Protein AF-C1N5I1-F1 (afdb_monomer)

InterPro domains:
  IPR006311 Twin-arginine translocation pathway, signal sequence [PS51318] (1-112)
  IPR025638 Protein of unknown function DUF4336 [PF14234] (149-469)
  IPR025638 Protein of unknown function DUF4336 [PTHR33835] (98-473)

Radius of gyration: 29.97 Å; Cα contacts (8 Å, |Δi|>4): 806; chains: 1; bounding box: 82×107×68 Å

Solvent-accessible surface area (backbone atoms only — not comparable to full-atom values): 29720 Å² total; per-residue (Å²): 133,78,44,58,60,51,37,38,36,47,55,52,23,64,67,50,41,60,60,58,69,81,77,73,82,89,80,81,91,81,90,84,88,82,84,86,80,89,82,88,89,86,84,86,87,86,88,87,80,88,87,81,88,81,86,90,85,88,89,84,86,90,83,88,84,84,82,85,85,88,87,83,86,90,84,90,87,86,86,84,91,79,86,85,62,94,77,70,80,77,77,84,83,83,87,86,85,88,86,88,76,84,72,82,73,72,77,72,68,72,73,73,76,73,83,69,61,66,74,35,22,34,36,70,48,83,54,71,62,88,48,28,92,80,61,16,71,50,71,49,70,66,49,83,43,77,75,39,88,87,38,34,35,36,38,37,34,66,47,72,46,69,62,38,72,41,48,34,42,22,42,37,36,45,44,97,87,25,35,28,38,37,34,24,44,57,75,74,13,52,51,48,51,49,43,65,75,64,66,51,77,88,59,76,46,64,48,32,39,34,28,37,37,50,56,56,85,40,35,53,28,43,27,56,50,40,67,77,34,69,82,32,42,38,37,30,28,28,65,68,70,42,80,96,57,77,59,57,51,45,70,63,41,68,40,71,64,48,16,28,45,56,45,67,91,69,62,16,55,47,70,52,79,68,91,52,48,92,52,40,39,73,48,62,38,43,32,22,72,40,76,54,78,88,38,82,43,49,45,30,35,39,33,38,35,34,63,92,77,21,36,31,38,36,49,72,72,40,35,27,41,59,88,63,81,62,90,86,66,56,62,69,35,22,31,62,58,34,44,54,34,73,81,54,75,82,64,73,97,42,74,67,40,33,48,45,5,46,49,46,42,52,42,38,72,41,26,57,43,33,60,38,62,37,75,37,88,96,39,90,85,32,40,30,55,47,91,64,50,66,60,57,38,62,75,51,38,75,41,67,31,42,44,57,51,49,40,65,67,39,37,61,62,25,46,67,47,42,46,53,37,51,42,35,51,46,63,14,50,80,91,84,62,95,52,97,80,32,58,40,60,78,42,45,27,40,34,30,25,35,60,46,58,73,40,71,80,46,49,54,63,54,52,51,60,39,51,42,33,72,83,41,75,78,41,85,66,69,64,63,58,26,63,67,41,41,67,50,70,42,55,57,54,42,58,52,60,81,72,107

Sequence (500 aa):
MASSSVALARAASASASASASASASSTPRAGSSASSSRRATRARGASVRAPRANSELGTRDADDDASSPSSSSPSSPSPSPSSLSRRDALRLSAASAASLLAAPHALASAPAAAVVDPALRAYTQTTPTLFAPFYGDDSRATVLKTIVPGQVYALEQNLEVGPLETPLRCVVVKLRDGALWVHAPLAPTMEFFELVDTGIPDHRGVEHVVVPTYAFEHKIFAKDALRRWPDARLWVAPGQFSFPVEVPSRVAFGREPDGVLGGAADGGGVGDVPPWIDEISVRILKAGKFALAGKDVTIREATFYHAASRTMIVTDALARVPYEIPELQTPEKLLLVGKLSTADAQPEDTPENRLRGWKKTCLLVNYFFPEHEEPAPGRIGVVEWTPGWEDNFDSLAGRLIVPPVVRSLLYAQDPGSVRAWVDAVTIGEGAFCSNVFAHAWDFERIVPAHWEGPIEGVSAEDIRVAFRWLEDFSLDPFPEADMRRGLKPIADAVVKIDRA

Organism: Micromonas pusilla (strain CCMP1545) (NCBI:txid564608)

Mean predicted aligned error: 14.07 Å

Nearest PDB structures (foldseek):
  5a87-assembly2_B  TM=6.014E-01  e=3.221E-06  Klebsiella pneumoniae
  5o7n-assembly1_A  TM=5.679E-01  e=1.419E-05  Klebsiella pneumoniae
  7ayj-assembly1_A  TM=5.372E-01  e=1.067E-05  Pseudomonas aeruginosa
  4d1u-assembly1_A  TM=5.432E-01  e=1.196E-05  Pseudomonas aeruginosa
  4d1w-assembly1_A  TM=5.623E-01  e=4.192E-05  Pseudomonas aeruginosa

Structure (mmCIF, N/CA/C/O backbone):
data_AF-C1N5I1-F1
#
_entry.id   AF-C1N5I1-F1
#
loop_
_atom_site.group_PDB
_atom_site.id
_atom_site.type_symbol
_atom_site.label_atom_id
_atom_site.label_alt_id
_atom_site.label_comp_id
_atom_site.label_asym_id
_atom_site.label_entity_id
_atom_site.label_seq_i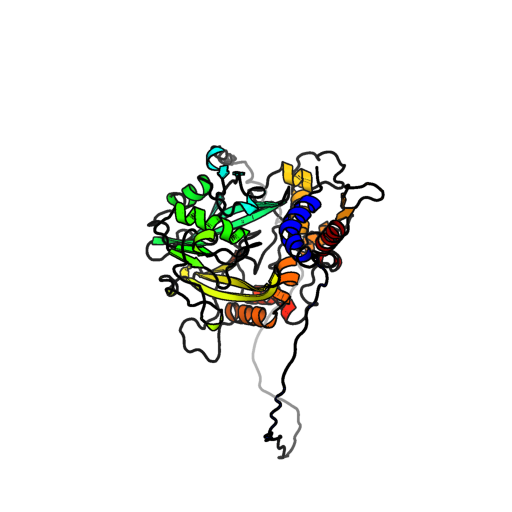d
_atom_site.pdbx_PDB_ins_code
_atom_site.Cartn_x
_atom_site.Cartn_y
_atom_site.Cartn_z
_atom_site.occupancy
_atom_site.B_iso_or_equiv
_atom_site.auth_seq_id
_atom_site.auth_comp_id
_atom_site.auth_asym_id
_atom_site.auth_atom_id
_atom_site.pdbx_PDB_model_num
ATOM 1 N N . MET A 1 1 ? 28.126 -6.414 -7.898 1.00 25.91 1 MET A N 1
ATOM 2 C CA . MET A 1 1 ? 26.838 -5.714 -7.732 1.00 25.91 1 MET A CA 1
ATOM 3 C C . MET A 1 1 ? 25.819 -6.485 -8.544 1.00 25.91 1 MET A C 1
ATOM 5 O O . MET A 1 1 ? 25.945 -6.526 -9.758 1.00 25.91 1 MET A O 1
ATOM 9 N N . ALA A 1 2 ? 24.949 -7.245 -7.882 1.00 24.62 2 ALA A N 1
ATOM 10 C CA . ALA A 1 2 ? 23.926 -8.025 -8.569 1.00 24.62 2 ALA A CA 1
ATOM 11 C C . ALA A 1 2 ? 22.917 -7.058 -9.214 1.00 24.62 2 ALA A C 1
ATOM 13 O O . ALA A 1 2 ? 22.580 -6.056 -8.589 1.00 24.62 2 ALA A O 1
ATOM 14 N N . SER A 1 3 ? 22.500 -7.328 -10.456 1.00 35.91 3 SER A N 1
ATOM 15 C CA . SER A 1 3 ? 21.487 -6.539 -11.174 1.00 35.91 3 SER A CA 1
ATOM 16 C C . SER A 1 3 ? 20.244 -6.303 -10.295 1.00 35.91 3 SER A C 1
ATOM 18 O O . SER A 1 3 ? 19.924 -7.146 -9.454 1.00 35.91 3 SER A O 1
ATOM 20 N N . SER A 1 4 ? 19.552 -5.173 -10.474 1.00 36.09 4 SER A N 1
ATOM 21 C CA . SER A 1 4 ? 18.295 -4.836 -9.778 1.00 36.09 4 SER A CA 1
ATOM 22 C C . SER A 1 4 ? 17.305 -6.005 -9.811 1.00 36.09 4 SER A C 1
ATOM 24 O O . SER A 1 4 ? 16.778 -6.418 -8.779 1.00 36.09 4 SER A O 1
ATOM 26 N N . SER A 1 5 ? 17.203 -6.666 -10.964 1.00 31.16 5 SER A N 1
ATOM 27 C CA . SER A 1 5 ? 16.350 -7.837 -11.171 1.00 31.16 5 SER A CA 1
ATOM 28 C C . SER A 1 5 ? 16.895 -9.104 -10.534 1.00 31.16 5 SER A C 1
ATOM 30 O O . SER A 1 5 ? 16.132 -10.020 -10.294 1.00 31.16 5 SER A O 1
ATOM 32 N N . VAL A 1 6 ? 18.181 -9.169 -10.171 1.00 30.73 6 VAL A N 1
ATOM 33 C CA . VAL A 1 6 ? 18.762 -10.250 -9.350 1.00 30.73 6 VAL A CA 1
ATOM 34 C C . VAL A 1 6 ? 18.522 -10.004 -7.856 1.00 30.73 6 VAL A C 1
ATOM 36 O O . VAL A 1 6 ? 18.394 -10.967 -7.107 1.00 30.73 6 VAL A O 1
ATOM 39 N N . ALA A 1 7 ? 18.432 -8.749 -7.404 1.00 31.84 7 ALA A N 1
ATOM 40 C CA . ALA A 1 7 ? 18.018 -8.413 -6.038 1.00 31.84 7 ALA A CA 1
ATOM 41 C C . ALA A 1 7 ? 16.506 -8.631 -5.846 1.00 31.84 7 ALA A C 1
ATOM 43 O O . ALA A 1 7 ? 16.109 -9.306 -4.898 1.00 31.84 7 ALA A O 1
ATOM 44 N N . LEU A 1 8 ? 15.692 -8.179 -6.807 1.00 33.97 8 LEU A N 1
ATOM 45 C CA . LEU A 1 8 ? 14.262 -8.479 -6.910 1.00 33.97 8 LEU A CA 1
ATOM 46 C C . LEU A 1 8 ? 14.036 -9.985 -7.069 1.00 33.97 8 LEU A C 1
ATOM 48 O O . LEU A 1 8 ? 13.257 -10.562 -6.320 1.00 33.97 8 LEU A O 1
ATOM 52 N N . ALA A 1 9 ? 14.806 -10.658 -7.934 1.00 32.41 9 ALA A N 1
ATOM 53 C CA . ALA A 1 9 ? 14.779 -12.111 -8.050 1.00 32.41 9 ALA A CA 1
ATOM 54 C C . ALA A 1 9 ? 15.256 -12.804 -6.789 1.00 32.41 9 ALA A C 1
ATOM 56 O O . ALA A 1 9 ? 14.803 -13.910 -6.599 1.00 32.41 9 ALA A O 1
ATOM 57 N N . ARG A 1 10 ? 16.123 -12.224 -5.944 1.00 33.03 10 ARG A N 1
ATOM 58 C CA . ARG A 1 10 ? 16.550 -12.797 -4.652 1.00 33.03 10 ARG A CA 1
ATOM 59 C C . ARG A 1 10 ? 15.510 -12.609 -3.553 1.00 33.03 10 ARG A C 1
ATOM 61 O O . ARG A 1 10 ? 15.346 -13.518 -2.751 1.00 33.03 10 ARG A O 1
ATOM 68 N N . ALA A 1 11 ? 14.793 -11.488 -3.532 1.00 32.62 11 ALA A N 1
ATOM 69 C CA . ALA A 1 11 ? 13.679 -11.254 -2.612 1.00 32.62 11 ALA A CA 1
ATOM 70 C C . ALA A 1 11 ? 12.441 -12.078 -3.014 1.00 32.62 11 ALA A C 1
ATOM 72 O O . ALA A 1 11 ? 11.873 -12.800 -2.198 1.00 32.62 11 ALA A O 1
ATOM 73 N N . ALA A 1 12 ? 12.093 -12.081 -4.301 1.00 32.81 12 ALA A N 1
ATOM 74 C CA . ALA A 1 12 ? 11.045 -12.933 -4.849 1.00 32.81 12 ALA A CA 1
ATOM 75 C C . ALA A 1 12 ? 11.472 -14.416 -4.922 1.00 32.81 12 ALA A C 1
ATOM 77 O O . ALA A 1 12 ? 10.616 -15.283 -4.816 1.00 32.81 12 ALA A O 1
ATOM 78 N N . SER A 1 13 ? 12.773 -14.741 -4.991 1.00 33.28 13 SER A N 1
ATOM 79 C CA . SER A 1 13 ? 13.349 -16.080 -4.724 1.00 33.28 13 SER A CA 1
ATOM 80 C C . SER A 1 13 ? 13.249 -16.436 -3.255 1.00 33.28 13 SER A C 1
ATOM 82 O O . SER A 1 13 ? 12.861 -17.546 -2.961 1.00 33.28 13 SER A O 1
ATOM 84 N N . ALA A 1 14 ? 13.505 -15.558 -2.294 1.00 33.44 14 ALA A N 1
ATOM 85 C CA . ALA A 1 14 ? 13.279 -15.917 -0.894 1.00 33.44 14 ALA A CA 1
ATOM 86 C C . ALA A 1 14 ? 11.812 -16.350 -0.665 1.00 33.44 14 ALA A C 1
ATOM 88 O O . ALA A 1 14 ? 11.559 -17.322 0.049 1.00 33.44 14 ALA A O 1
ATOM 89 N N . SER A 1 15 ? 10.871 -15.721 -1.379 1.00 32.38 15 SER A N 1
ATOM 90 C CA . SER A 1 15 ? 9.453 -16.104 -1.409 1.00 32.38 15 SER A CA 1
ATOM 91 C C . SER A 1 15 ? 9.136 -17.334 -2.288 1.00 32.38 15 SER A C 1
ATOM 93 O O . SER A 1 15 ? 8.316 -18.161 -1.896 1.00 32.38 15 SER A O 1
ATOM 95 N N . ALA A 1 16 ? 9.783 -17.514 -3.449 1.00 30.47 16 ALA A N 1
ATOM 96 C CA . ALA A 1 16 ? 9.495 -18.588 -4.415 1.00 30.47 16 ALA A CA 1
ATOM 97 C C . ALA A 1 16 ? 10.390 -19.839 -4.267 1.00 30.47 16 ALA A C 1
ATOM 99 O O . ALA A 1 16 ? 9.957 -20.952 -4.539 1.00 30.47 16 ALA A O 1
ATOM 100 N N . SER A 1 17 ? 11.624 -19.724 -3.792 1.00 33.16 17 SER A N 1
ATOM 101 C CA . SER A 1 17 ? 12.571 -20.826 -3.571 1.00 33.16 17 SER A CA 1
ATOM 102 C C . SER A 1 17 ? 12.163 -21.765 -2.456 1.00 33.16 17 SER A C 1
ATOM 104 O O . SER A 1 17 ? 12.421 -22.961 -2.549 1.00 33.16 17 SER A O 1
ATOM 106 N N . ALA A 1 18 ? 11.466 -21.264 -1.437 1.00 35.47 18 ALA A N 1
ATOM 107 C CA . ALA A 1 18 ? 10.901 -22.132 -0.409 1.00 35.47 18 ALA A CA 1
ATOM 108 C C . ALA A 1 18 ? 9.739 -23.000 -0.931 1.00 35.47 18 ALA A C 1
ATOM 110 O O . ALA A 1 18 ? 9.288 -23.899 -0.226 1.00 35.47 18 ALA A O 1
ATOM 111 N N . SER A 1 19 ? 9.240 -22.744 -2.149 1.00 32.69 19 SER A N 1
ATOM 112 C CA . SER A 1 19 ? 8.201 -23.566 -2.780 1.00 32.69 19 SER A CA 1
ATOM 113 C C . SER A 1 19 ? 8.756 -24.752 -3.585 1.00 32.69 19 SER A C 1
ATOM 115 O O . SER A 1 19 ? 8.024 -25.714 -3.803 1.00 32.69 19 SER A O 1
ATOM 117 N N . ALA A 1 20 ? 10.043 -24.751 -3.964 1.00 29.72 20 ALA A N 1
ATOM 118 C CA . ALA A 1 20 ? 10.634 -25.818 -4.784 1.00 29.72 20 ALA A CA 1
ATOM 119 C C . ALA A 1 20 ? 11.480 -26.835 -3.986 1.00 29.72 20 ALA A C 1
ATOM 121 O O . ALA A 1 20 ? 11.388 -28.040 -4.246 1.00 29.72 20 ALA A O 1
ATOM 122 N N . SER A 1 21 ? 12.216 -26.400 -2.956 1.00 31.61 21 SER A N 1
ATOM 123 C CA . SER A 1 21 ? 13.191 -27.251 -2.246 1.00 31.61 21 SER A CA 1
ATOM 124 C C . SER A 1 21 ? 12.592 -28.245 -1.235 1.00 31.61 21 SER A C 1
ATOM 126 O O . SER A 1 21 ? 13.294 -29.113 -0.721 1.00 31.61 21 SER A O 1
ATOM 128 N N . ALA A 1 22 ? 11.277 -28.212 -0.987 1.00 35.28 22 ALA A N 1
ATOM 129 C CA . ALA A 1 22 ? 10.590 -29.207 -0.150 1.00 35.28 22 ALA A CA 1
ATOM 130 C C . ALA A 1 22 ? 10.166 -30.483 -0.914 1.00 35.28 22 ALA A C 1
ATOM 132 O O . ALA A 1 22 ? 9.584 -31.392 -0.321 1.00 35.28 22 ALA A O 1
ATOM 133 N N . SER A 1 23 ? 10.446 -30.572 -2.222 1.00 31.45 23 SER A N 1
ATOM 134 C CA . SER A 1 23 ? 10.006 -31.686 -3.080 1.00 31.45 23 SER A CA 1
ATOM 135 C C . SER A 1 23 ? 11.055 -32.781 -3.328 1.00 31.45 23 SER A C 1
ATOM 137 O O . SER A 1 23 ? 10.752 -33.774 -3.990 1.00 31.45 23 SER A O 1
ATOM 139 N N . ALA A 1 24 ? 12.261 -32.675 -2.759 1.00 33.22 24 ALA A N 1
ATOM 140 C CA . ALA A 1 24 ? 13.318 -33.662 -2.973 1.00 33.22 24 ALA A CA 1
ATOM 141 C C . ALA A 1 24 ? 14.031 -34.063 -1.671 1.00 33.22 24 ALA A C 1
ATOM 143 O O . ALA A 1 24 ? 15.113 -33.588 -1.350 1.00 33.22 24 ALA A O 1
ATOM 144 N N . SER A 1 25 ? 13.456 -35.021 -0.941 1.00 27.83 25 SER A N 1
ATOM 145 C CA . SER A 1 25 ? 14.260 -35.929 -0.113 1.00 27.83 25 SER A CA 1
ATOM 146 C C . SER A 1 25 ? 13.692 -37.348 -0.170 1.00 27.83 25 SER A C 1
ATOM 148 O O . SER A 1 25 ? 12.809 -37.754 0.580 1.00 27.83 25 SER A O 1
ATOM 150 N N . SER A 1 26 ? 14.203 -38.128 -1.121 1.00 30.28 26 SER A N 1
ATOM 151 C CA . SER A 1 26 ? 14.048 -39.580 -1.137 1.00 30.28 26 SER A CA 1
ATOM 152 C C . SER A 1 26 ? 15.058 -40.207 -0.178 1.00 30.28 26 SER A C 1
ATOM 154 O O . SER A 1 26 ? 16.263 -40.021 -0.352 1.00 30.28 26 SER A O 1
ATOM 156 N N . THR A 1 27 ? 14.590 -41.003 0.783 1.00 29.53 27 THR A N 1
ATOM 157 C CA . THR A 1 27 ? 15.427 -41.970 1.513 1.00 29.53 27 THR A CA 1
ATOM 158 C C . THR A 1 27 ? 14.906 -43.401 1.315 1.00 29.53 27 THR A C 1
ATOM 160 O O . THR A 1 27 ? 13.732 -43.593 0.990 1.00 29.53 27 THR A O 1
ATOM 163 N N . PRO A 1 28 ? 15.792 -44.415 1.389 1.00 28.77 28 PRO A N 1
ATOM 164 C CA . PRO A 1 28 ? 15.599 -45.694 0.716 1.00 28.77 28 PRO A CA 1
ATOM 165 C C . PRO A 1 28 ? 14.880 -46.753 1.565 1.00 28.77 28 PRO A C 1
ATOM 167 O O . PRO A 1 28 ? 14.855 -46.717 2.792 1.00 28.77 28 PRO A O 1
ATOM 170 N N . ARG A 1 29 ? 14.345 -47.750 0.850 1.00 29.44 29 ARG A N 1
ATOM 171 C CA . ARG A 1 29 ? 13.802 -49.031 1.335 1.00 29.44 29 ARG A CA 1
ATOM 172 C C . ARG A 1 29 ? 14.643 -49.688 2.444 1.00 29.44 29 ARG A C 1
ATOM 174 O O . ARG A 1 29 ? 15.810 -49.994 2.221 1.00 29.44 29 ARG A O 1
ATOM 181 N N . ALA A 1 30 ? 13.965 -50.137 3.501 1.00 27.55 30 ALA A N 1
ATOM 182 C CA . ALA A 1 30 ? 14.222 -51.413 4.176 1.00 27.55 30 ALA A CA 1
ATOM 183 C C . ALA A 1 30 ? 12.908 -51.924 4.798 1.00 27.55 30 ALA A C 1
ATOM 185 O O . ALA A 1 30 ? 12.126 -51.145 5.337 1.00 27.55 30 ALA A O 1
ATOM 186 N N . GLY A 1 31 ? 12.613 -53.213 4.614 1.00 25.56 31 GLY A N 1
ATOM 187 C CA . GLY A 1 31 ? 11.290 -53.793 4.844 1.00 25.56 31 GLY A CA 1
ATOM 188 C C . GLY A 1 31 ? 11.034 -54.335 6.247 1.00 25.56 31 GLY A C 1
ATOM 189 O O . GLY A 1 31 ? 11.946 -54.517 7.040 1.00 25.56 31 GLY A O 1
ATOM 190 N N . SER A 1 32 ? 9.777 -54.688 6.508 1.00 27.81 32 SER A N 1
ATOM 191 C CA . SER A 1 32 ? 9.414 -55.961 7.137 1.00 27.81 32 SER A CA 1
ATOM 192 C C . SER A 1 32 ? 7.909 -56.216 7.004 1.00 27.81 32 SER A C 1
ATOM 194 O O . SER A 1 32 ? 7.087 -55.313 6.879 1.00 27.81 32 SER A O 1
ATOM 196 N N . SER A 1 33 ? 7.606 -57.502 6.931 1.00 26.67 33 SER A N 1
ATOM 197 C CA . SER A 1 33 ? 6.317 -58.176 6.836 1.00 26.67 33 SER A CA 1
ATOM 198 C C . SER A 1 33 ? 5.377 -57.933 8.022 1.00 26.67 33 SER A C 1
ATOM 200 O O . SER A 1 33 ? 5.852 -57.928 9.151 1.00 26.67 33 SER A O 1
ATOM 202 N N . ALA A 1 34 ? 4.056 -57.940 7.792 1.00 27.94 34 ALA A N 1
ATOM 203 C CA . ALA A 1 34 ? 3.155 -59.016 8.257 1.00 27.94 34 ALA A CA 1
ATOM 204 C C . ALA A 1 34 ? 1.653 -58.654 8.141 1.00 27.94 34 ALA A C 1
ATOM 206 O O . ALA A 1 34 ? 1.152 -57.742 8.780 1.00 27.94 34 ALA A O 1
ATOM 207 N N . SER A 1 35 ? 0.963 -59.455 7.324 1.00 26.55 35 SER A N 1
ATOM 208 C CA . SER A 1 35 ? -0.352 -60.096 7.517 1.00 26.55 35 SER A CA 1
ATOM 209 C C . SER A 1 35 ? -1.600 -59.367 8.065 1.00 26.55 35 SER A C 1
ATOM 211 O O . SER A 1 35 ? -1.662 -58.968 9.223 1.00 26.55 35 SER A O 1
ATOM 213 N N . SER A 1 36 ? -2.686 -59.603 7.303 1.00 28.09 36 SER A N 1
ATOM 214 C CA . SER A 1 36 ? -4.084 -59.842 7.734 1.00 28.09 36 SER A CA 1
ATOM 215 C C . SER A 1 36 ? -4.921 -58.587 8.058 1.00 28.09 36 SER A C 1
ATOM 217 O O . SER A 1 36 ? -4.402 -57.621 8.580 1.00 28.09 36 SER A O 1
ATOM 219 N N . SER A 1 37 ? -6.225 -58.478 7.790 1.00 29.12 37 SER A N 1
ATOM 220 C CA . SER A 1 37 ? -7.217 -59.364 7.183 1.00 29.12 37 SER A CA 1
ATOM 221 C C . SER A 1 37 ? -8.416 -58.539 6.667 1.00 29.12 37 SER A C 1
ATOM 223 O O . SER A 1 37 ? -8.650 -57.402 7.060 1.00 29.12 37 SER A O 1
ATOM 225 N N . ARG A 1 38 ? -9.161 -59.177 5.764 1.00 30.28 38 ARG A N 1
ATOM 226 C CA . ARG A 1 38 ? -10.477 -58.861 5.182 1.00 30.28 38 ARG A CA 1
ATOM 227 C C . ARG A 1 38 ? -11.469 -58.095 6.084 1.00 30.28 38 ARG A C 1
ATOM 229 O O . ARG A 1 38 ? -11.769 -58.577 7.169 1.00 30.28 38 ARG A O 1
ATOM 236 N N . ARG A 1 39 ? -12.227 -57.154 5.494 1.00 28.08 39 ARG A N 1
ATOM 237 C CA . ARG A 1 39 ? -13.699 -57.288 5.350 1.00 28.08 39 ARG A CA 1
ATOM 238 C C . ARG A 1 39 ? -14.290 -56.278 4.363 1.00 28.08 39 ARG A C 1
ATOM 240 O O . ARG A 1 39 ? -14.123 -55.076 4.503 1.00 28.08 39 ARG A O 1
ATOM 247 N N . ALA A 1 40 ? -15.023 -56.807 3.390 1.00 29.59 40 ALA A N 1
ATOM 248 C CA . ALA A 1 40 ? -15.954 -56.075 2.547 1.00 29.59 40 ALA A CA 1
ATOM 249 C C . ALA A 1 40 ? -17.322 -55.995 3.235 1.00 29.59 40 ALA A C 1
ATOM 251 O O . ALA A 1 40 ? -17.768 -56.997 3.795 1.00 29.59 40 ALA A O 1
ATOM 252 N N . THR A 1 41 ? -18.030 -54.876 3.078 1.00 30.61 41 THR A N 1
ATOM 253 C CA . THR A 1 41 ? -19.499 -54.863 3.052 1.00 30.61 41 THR A CA 1
ATOM 254 C C . THR A 1 41 ? -20.012 -53.816 2.071 1.00 30.61 41 THR A C 1
ATOM 256 O O . THR A 1 41 ? -19.536 -52.691 1.988 1.00 30.61 41 THR A O 1
ATOM 259 N N . ARG A 1 42 ? -20.987 -54.290 1.307 1.00 28.47 42 ARG A N 1
ATOM 260 C CA . ARG A 1 42 ? -21.735 -53.727 0.186 1.00 28.47 42 ARG A CA 1
ATOM 261 C C . ARG A 1 42 ? -23.007 -53.064 0.736 1.00 28.47 42 ARG A C 1
ATOM 263 O O . ARG A 1 42 ? -23.534 -53.602 1.705 1.00 28.47 42 ARG A O 1
ATOM 270 N N . ALA A 1 43 ? -23.549 -52.040 0.063 1.00 28.55 43 ALA A N 1
ATOM 271 C CA . ALA A 1 43 ? -24.932 -52.012 -0.466 1.00 28.55 43 ALA A CA 1
ATOM 272 C C . ALA A 1 43 ? -25.586 -50.612 -0.560 1.00 28.55 43 ALA A C 1
ATOM 274 O O . ALA A 1 43 ? -25.691 -49.924 0.444 1.00 28.55 43 ALA A O 1
ATOM 275 N N . ARG A 1 44 ? -26.177 -50.374 -1.753 1.00 28.94 44 ARG A N 1
ATOM 276 C CA . ARG A 1 44 ? -27.468 -49.703 -2.078 1.00 28.94 44 ARG A CA 1
ATOM 277 C C . ARG A 1 44 ? -27.572 -48.197 -1.758 1.00 28.94 44 ARG A C 1
ATOM 279 O O . ARG A 1 44 ? -27.275 -47.781 -0.659 1.00 28.94 44 ARG A O 1
ATOM 286 N N . GLY A 1 45 ? -28.008 -47.299 -2.642 1.00 24.95 45 GLY A N 1
ATOM 287 C CA . GLY A 1 45 ? -28.839 -47.407 -3.842 1.00 24.95 45 GLY A CA 1
ATOM 288 C C . GLY A 1 45 ? -30.161 -46.672 -3.597 1.00 24.95 45 GLY A C 1
ATOM 289 O O . GLY A 1 45 ? -30.995 -47.211 -2.882 1.00 24.95 45 GLY A O 1
ATOM 290 N N . ALA A 1 46 ? -30.355 -45.488 -4.190 1.00 28.30 46 ALA A N 1
ATOM 291 C CA . ALA A 1 46 ? -31.675 -44.896 -4.435 1.00 28.30 46 ALA A CA 1
ATOM 292 C C . ALA A 1 46 ? -31.586 -43.780 -5.493 1.00 28.30 46 ALA A C 1
ATOM 294 O O . ALA A 1 46 ? -30.791 -42.853 -5.382 1.00 28.30 46 ALA A O 1
ATOM 295 N N . SER A 1 47 ? -32.411 -43.936 -6.524 1.00 26.78 47 SER A N 1
ATOM 296 C CA . SER A 1 47 ? -32.746 -42.992 -7.594 1.00 26.78 47 SER A CA 1
ATOM 297 C C . SER A 1 47 ? -33.998 -42.204 -7.199 1.00 26.78 47 SER A C 1
ATOM 299 O O . SER A 1 47 ? -34.788 -42.754 -6.440 1.00 26.78 47 SER A O 1
ATOM 301 N N . VAL A 1 48 ? -34.163 -40.981 -7.730 1.00 29.78 48 VAL A N 1
ATOM 302 C CA . VAL A 1 48 ? -35.398 -40.218 -8.079 1.00 29.78 48 VAL A CA 1
ATOM 303 C C . VAL A 1 48 ? -34.952 -38.745 -8.255 1.00 29.78 48 VAL A C 1
ATOM 305 O O . VAL A 1 48 ? -34.107 -38.297 -7.496 1.00 29.78 48 VAL A O 1
ATOM 308 N N . ARG A 1 49 ? -35.464 -37.857 -9.114 1.00 26.95 49 ARG A N 1
ATOM 309 C CA . ARG A 1 49 ? -36.143 -37.835 -10.425 1.00 26.95 49 ARG A CA 1
ATOM 310 C C . ARG A 1 49 ? -36.297 -36.326 -10.726 1.00 26.95 49 ARG A C 1
ATOM 312 O O . ARG A 1 49 ? -36.724 -35.588 -9.846 1.00 26.95 49 ARG A O 1
ATOM 319 N N . ALA A 1 50 ? -35.955 -35.864 -11.927 1.00 31.31 50 ALA A N 1
ATOM 320 C CA . ALA A 1 50 ? -36.225 -34.492 -12.382 1.00 31.31 50 ALA A CA 1
ATOM 321 C C . ALA A 1 50 ? -37.698 -34.311 -12.811 1.00 31.31 50 ALA A C 1
ATOM 323 O O . ALA A 1 50 ? -38.352 -35.310 -13.135 1.00 31.31 50 ALA A O 1
ATOM 324 N N . PRO A 1 51 ? -38.179 -33.065 -12.972 1.00 35.09 51 PRO A N 1
ATOM 325 C CA . PRO A 1 51 ? -39.189 -32.784 -13.981 1.00 35.09 51 PRO A CA 1
ATOM 326 C C . PRO A 1 51 ? -38.727 -31.754 -15.021 1.00 35.09 51 PRO A C 1
ATOM 328 O O . PRO A 1 51 ? -37.998 -30.805 -14.743 1.00 35.09 51 PRO A O 1
ATOM 331 N N . ARG A 1 52 ? -39.180 -32.019 -16.248 1.00 28.09 52 ARG A N 1
ATOM 332 C CA . ARG A 1 52 ? -39.061 -31.217 -17.465 1.00 28.09 52 ARG A CA 1
ATOM 333 C C . ARG A 1 52 ? -40.183 -30.178 -17.560 1.00 28.09 52 ARG A C 1
ATOM 335 O O . ARG A 1 52 ? -41.231 -30.320 -16.938 1.00 28.09 52 ARG A O 1
ATOM 342 N N . ALA A 1 53 ? -39.910 -29.210 -18.429 1.00 30.34 53 ALA A N 1
ATOM 343 C CA . ALA A 1 53 ? -40.788 -28.223 -19.038 1.00 30.34 53 ALA A CA 1
ATOM 344 C C . ALA A 1 53 ? -42.133 -28.757 -19.562 1.00 30.34 53 ALA A C 1
ATOM 346 O O . ALA A 1 53 ? -42.217 -29.903 -20.001 1.00 30.34 53 ALA A O 1
ATOM 347 N N . ASN A 1 54 ? -43.110 -27.849 -19.633 1.00 28.09 54 ASN A N 1
ATOM 348 C CA . ASN A 1 54 ? -44.219 -27.898 -20.579 1.00 28.09 54 ASN A CA 1
ATOM 349 C C . ASN A 1 54 ? -44.388 -26.523 -21.240 1.00 28.09 54 ASN A C 1
ATOM 351 O O . ASN A 1 54 ? -44.415 -25.491 -20.571 1.00 28.09 54 ASN A O 1
ATOM 355 N N . SER A 1 55 ? -44.463 -26.572 -22.564 1.00 29.89 55 SER A N 1
ATOM 356 C CA . SER A 1 55 ? -44.942 -25.558 -23.500 1.00 29.89 55 SER A CA 1
ATOM 357 C C . SER A 1 55 ? -46.467 -25.651 -23.674 1.00 29.89 55 SER A C 1
ATOM 359 O O . SER A 1 55 ? -47.080 -26.530 -23.076 1.00 29.89 55 SER A O 1
ATOM 361 N N . GLU A 1 56 ? -46.992 -24.827 -24.596 1.00 30.97 56 GLU A N 1
ATOM 362 C CA . GLU A 1 56 ? -48.368 -24.718 -25.138 1.00 30.97 56 GLU A CA 1
ATOM 363 C C . GLU A 1 56 ? -49.163 -23.548 -24.535 1.00 30.97 56 GLU A C 1
ATOM 365 O O . GLU A 1 56 ? -49.133 -23.340 -23.330 1.00 30.97 56 GLU A O 1
ATOM 370 N N . LEU A 1 57 ? -49.937 -22.733 -25.258 1.00 28.78 57 LEU A N 1
ATOM 371 C CA . LEU A 1 57 ? -50.213 -22.453 -26.680 1.00 28.78 57 LEU A CA 1
ATOM 372 C C . LEU A 1 57 ? -51.216 -21.274 -26.630 1.00 28.78 57 LEU A C 1
ATOM 374 O O . LEU A 1 57 ? -52.044 -21.239 -25.721 1.00 28.78 57 LEU A O 1
ATOM 378 N N . GLY A 1 58 ? -51.211 -20.338 -27.584 1.00 27.06 58 GLY A N 1
ATOM 379 C CA . GLY A 1 58 ? -52.265 -19.310 -27.625 1.00 27.06 58 GLY A CA 1
ATOM 380 C C . GLY A 1 58 ? -52.025 -18.162 -28.601 1.00 27.06 58 GLY A C 1
ATOM 381 O O . GLY A 1 58 ? -51.501 -17.123 -28.233 1.00 27.06 58 GLY A O 1
ATOM 382 N N . THR A 1 59 ? -52.426 -18.393 -29.844 1.00 29.58 59 THR A N 1
ATOM 383 C CA . THR A 1 59 ? -52.427 -17.535 -31.043 1.00 29.58 59 THR A CA 1
ATOM 384 C C . THR A 1 59 ? -53.385 -16.330 -31.006 1.00 29.58 59 THR A C 1
ATOM 386 O O . THR A 1 59 ? -54.467 -16.475 -30.436 1.00 29.58 59 THR A O 1
ATOM 389 N N . ARG A 1 60 ? -53.053 -15.260 -31.764 1.00 29.56 60 ARG A N 1
ATOM 390 C CA . ARG A 1 60 ? -53.843 -14.552 -32.828 1.00 29.56 60 ARG A CA 1
ATOM 391 C C . ARG A 1 60 ? -53.480 -13.054 -32.904 1.00 29.56 60 ARG A C 1
ATOM 393 O O . ARG A 1 60 ? -53.516 -12.380 -31.884 1.00 29.56 60 ARG A O 1
ATOM 400 N N . ASP A 1 61 ? -52.858 -12.628 -34.010 1.00 28.66 61 ASP A N 1
ATOM 401 C CA . ASP A 1 61 ? -53.418 -11.882 -35.176 1.00 28.66 61 ASP A CA 1
ATOM 402 C C . ASP A 1 61 ? -53.345 -10.355 -34.931 1.00 28.66 61 ASP A C 1
ATOM 404 O O . ASP A 1 61 ? -53.919 -9.862 -33.969 1.00 28.66 61 ASP A O 1
ATOM 408 N N . ALA A 1 62 ? -52.396 -9.639 -35.548 1.00 32.47 62 ALA A N 1
ATOM 409 C CA . ALA A 1 62 ? -52.428 -9.031 -36.893 1.00 32.47 62 ALA A CA 1
ATOM 410 C C . ALA A 1 62 ? -53.198 -7.695 -36.913 1.00 32.47 62 ALA A C 1
ATOM 412 O O . ALA A 1 62 ? -54.387 -7.681 -36.628 1.00 32.47 62 ALA A O 1
ATOM 413 N N . ASP A 1 63 ? -52.500 -6.590 -37.203 1.00 28.56 63 ASP A N 1
ATOM 414 C CA . ASP A 1 63 ? -52.835 -5.695 -38.323 1.00 28.56 63 ASP A CA 1
ATOM 415 C C . ASP A 1 63 ? -51.854 -4.512 -38.433 1.00 28.56 63 ASP A C 1
ATOM 417 O O . ASP A 1 63 ? -51.443 -3.895 -37.446 1.00 28.56 63 ASP A O 1
ATOM 421 N N . ASP A 1 64 ? -51.478 -4.261 -39.687 1.00 31.47 64 ASP A N 1
ATOM 422 C CA . ASP A 1 64 ? -50.846 -3.065 -40.232 1.00 31.47 64 ASP A CA 1
ATOM 423 C C . ASP A 1 64 ? -51.712 -1.811 -39.980 1.00 31.47 64 ASP A C 1
ATOM 425 O O . ASP A 1 64 ? -52.932 -1.897 -39.875 1.00 31.47 64 ASP A O 1
ATOM 429 N N . ASP A 1 65 ? -51.113 -0.620 -39.915 1.00 28.44 65 ASP A N 1
ATOM 430 C CA . ASP A 1 65 ? -51.102 0.320 -41.048 1.00 28.44 65 ASP A CA 1
ATOM 431 C C . ASP A 1 65 ? -50.720 1.750 -40.621 1.00 28.44 65 ASP A C 1
ATOM 433 O O . ASP A 1 65 ? -50.807 2.177 -39.468 1.00 28.44 65 ASP A O 1
ATOM 437 N N . ALA A 1 66 ? -50.242 2.480 -41.617 1.00 30.78 66 ALA A N 1
ATOM 438 C CA . ALA A 1 66 ? -49.645 3.795 -41.565 1.00 30.78 66 ALA A CA 1
ATOM 439 C C . ALA A 1 66 ? -50.616 4.965 -41.280 1.00 30.78 66 ALA A C 1
ATOM 441 O O . ALA A 1 66 ? -51.823 4.891 -41.488 1.00 30.78 66 ALA A O 1
ATOM 442 N N . SER A 1 67 ? -49.988 6.125 -41.035 1.00 29.16 67 SER A N 1
ATOM 443 C CA . SER A 1 67 ? -50.425 7.485 -41.423 1.00 29.16 67 SER A CA 1
ATOM 444 C C . SER A 1 67 ? -51.033 8.387 -40.337 1.00 29.16 67 SER A C 1
ATOM 446 O O . SER A 1 67 ? -52.126 8.178 -39.823 1.00 29.16 67 SER A O 1
ATOM 448 N N . SER A 1 68 ? -50.326 9.493 -40.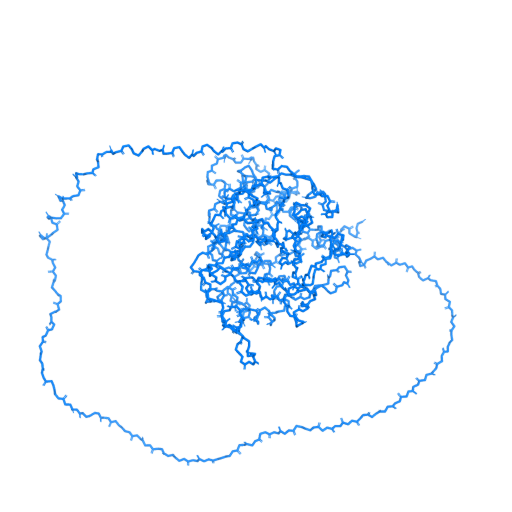075 1.00 31.94 68 SER A N 1
ATOM 449 C CA . SER A 1 68 ? -50.845 10.747 -39.497 1.00 31.94 68 SER A CA 1
ATOM 450 C C . SER A 1 68 ? -51.897 11.391 -40.429 1.00 31.94 68 SER A C 1
ATOM 452 O O . SER A 1 68 ? -51.886 11.070 -41.620 1.00 31.94 68 SER A O 1
ATOM 454 N N . PRO A 1 69 ? -52.750 12.347 -39.977 1.00 42.31 69 PRO A N 1
ATOM 455 C CA . PRO A 1 69 ? -52.309 13.753 -39.881 1.00 42.31 69 PRO A CA 1
ATOM 456 C C . PRO A 1 69 ? -53.049 14.681 -38.873 1.00 42.31 69 PRO A C 1
ATOM 458 O O . PRO A 1 69 ? -54.124 14.392 -38.360 1.00 42.31 69 PRO A O 1
ATOM 461 N N . SER A 1 70 ? -52.491 15.897 -38.756 1.00 28.81 70 SER A N 1
ATOM 462 C CA . SER A 1 70 ? -53.130 17.202 -38.472 1.00 28.81 70 SER A CA 1
ATOM 463 C C . SER A 1 70 ? -53.365 17.659 -37.018 1.00 28.81 70 SER A C 1
ATOM 465 O O . SER A 1 70 ? -54.240 17.165 -36.323 1.00 28.81 70 SER A O 1
ATOM 467 N N . SER A 1 71 ? -52.668 18.733 -36.612 1.00 31.77 71 SER A N 1
ATOM 468 C CA . SER A 1 71 ? -53.289 20.064 -36.456 1.00 31.77 71 SER A CA 1
ATOM 469 C C . SER A 1 71 ? -52.247 21.183 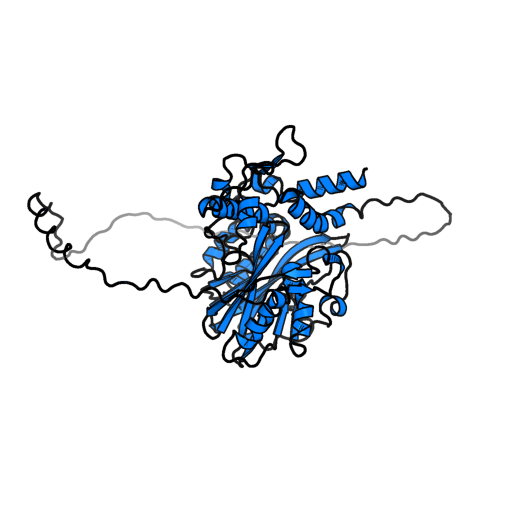-36.248 1.00 31.77 71 SER A C 1
ATOM 471 O O . SER A 1 71 ? -51.234 21.005 -35.582 1.00 31.77 71 SER A O 1
ATOM 473 N N . SER A 1 72 ? -52.551 22.317 -36.870 1.00 32.00 72 SER A N 1
ATOM 474 C CA . SER A 1 72 ? -51.857 23.592 -37.123 1.00 32.00 72 SER A CA 1
ATOM 475 C C . SER A 1 72 ? -51.320 24.436 -35.947 1.00 32.00 72 SER A C 1
ATOM 477 O O . SER A 1 72 ? -51.939 24.519 -34.892 1.00 32.00 72 SER A O 1
ATOM 479 N N . SER A 1 73 ? -50.231 25.167 -36.242 1.00 33.38 73 SER A N 1
ATOM 480 C CA . SER A 1 73 ? -49.591 26.298 -35.519 1.00 33.38 73 SER A CA 1
ATOM 481 C C . SER A 1 73 ? -50.385 27.630 -35.601 1.00 33.38 73 SER A C 1
ATOM 483 O O . SER A 1 73 ? -51.407 27.649 -36.292 1.00 33.38 73 SER A O 1
ATOM 485 N N . PRO A 1 74 ? -49.960 28.746 -34.943 1.00 43.56 74 PRO A N 1
ATOM 486 C CA . PRO A 1 74 ? -48.842 29.633 -35.392 1.00 43.56 74 PRO A CA 1
ATOM 487 C C . PRO A 1 74 ? -48.003 30.211 -34.195 1.00 43.56 74 PRO A C 1
ATOM 489 O O . PRO A 1 74 ? -48.405 30.038 -33.055 1.00 43.56 74 PRO A O 1
ATOM 492 N N . SER A 1 75 ? -46.839 30.887 -34.252 1.00 30.56 75 SER A N 1
ATOM 493 C CA . SER A 1 75 ? -46.042 31.572 -35.290 1.00 30.56 75 SER A CA 1
ATOM 494 C C . SER A 1 75 ? -44.714 32.136 -34.700 1.00 30.56 75 SER A C 1
ATOM 496 O O . SER A 1 75 ? -44.753 32.729 -33.625 1.00 30.56 75 SER A O 1
ATOM 498 N N . SER A 1 76 ? -43.630 32.093 -35.505 1.00 36.06 76 SER A N 1
ATOM 499 C CA . SER A 1 76 ? -42.523 33.091 -35.651 1.00 36.06 76 SER A CA 1
ATOM 500 C C . SER A 1 76 ? -41.285 33.062 -34.697 1.00 36.06 76 SER A C 1
ATOM 502 O O . SER A 1 76 ? -41.381 32.554 -33.588 1.00 36.06 76 SER A O 1
ATOM 504 N N . PRO A 1 77 ? -40.089 33.567 -35.115 1.00 36.59 77 PRO A N 1
ATOM 505 C CA . PRO A 1 77 ? -39.103 32.777 -35.876 1.00 36.59 77 PRO A CA 1
ATOM 506 C C . PRO A 1 77 ? -37.634 32.907 -35.384 1.00 36.59 77 PRO A C 1
ATOM 508 O O . PRO A 1 77 ? -37.240 33.871 -34.732 1.00 36.59 77 PRO A O 1
ATOM 511 N N . SER A 1 78 ? -36.787 31.954 -35.780 1.00 31.95 78 SER A N 1
ATOM 512 C CA . SER A 1 78 ? -35.319 32.010 -35.645 1.00 31.95 78 SER A CA 1
ATOM 513 C C . SER A 1 78 ? -34.655 32.729 -36.832 1.00 31.95 78 SER A C 1
ATOM 515 O O . SER A 1 78 ? -35.165 32.620 -37.949 1.00 31.95 78 SER A O 1
ATOM 517 N N . PRO A 1 79 ? -33.474 33.354 -36.656 1.00 34.22 79 PRO A N 1
ATOM 518 C CA . PRO A 1 79 ? -32.562 33.638 -37.758 1.00 34.22 79 PRO A CA 1
ATOM 519 C C . PRO A 1 79 ? -31.320 32.727 -37.755 1.00 34.22 79 PRO A C 1
ATOM 521 O O . PRO A 1 79 ? -30.720 32.437 -36.721 1.00 34.22 79 PRO A O 1
ATOM 524 N N . SER A 1 80 ? -30.948 32.304 -38.962 1.00 31.36 80 SER A N 1
ATOM 525 C CA . SER A 1 80 ? -29.727 31.593 -39.359 1.00 31.36 80 SER A CA 1
ATOM 526 C C . SER A 1 80 ? -28.527 32.549 -39.554 1.00 31.36 80 SER A C 1
ATOM 528 O O . SER A 1 80 ? -28.701 33.770 -39.530 1.00 31.36 80 SER A O 1
ATOM 530 N N . PRO A 1 81 ? -27.298 32.020 -39.740 1.00 38.34 81 PRO A N 1
ATOM 531 C CA . PRO A 1 81 ? -26.057 32.751 -39.503 1.00 38.34 81 PRO A CA 1
ATOM 532 C C . PRO A 1 81 ? -25.545 33.479 -40.754 1.00 38.34 81 PRO A C 1
ATOM 534 O O . PRO A 1 81 ? -25.527 32.920 -41.850 1.00 38.34 81 PRO A O 1
ATOM 537 N N . SER A 1 82 ? -25.051 34.707 -40.579 1.00 31.19 82 SER A N 1
ATOM 538 C CA . SER A 1 82 ? -24.338 35.454 -41.619 1.00 31.19 82 SER A CA 1
ATOM 539 C C . SER A 1 82 ? -22.895 35.753 -41.213 1.00 31.19 82 SER A C 1
ATOM 541 O O . SER A 1 82 ? -22.621 36.291 -40.143 1.00 31.19 82 SER A O 1
ATOM 543 N N . SER A 1 83 ? -22.004 35.407 -42.136 1.00 30.64 83 SER A N 1
ATOM 544 C CA . SER A 1 83 ? -20.571 35.681 -42.240 1.00 30.64 83 SER A CA 1
ATOM 545 C C . SER A 1 83 ? -20.113 37.069 -41.770 1.00 30.64 83 SER A C 1
ATOM 547 O O . SER A 1 83 ? -20.607 38.085 -42.262 1.00 30.64 83 SER A O 1
ATOM 549 N N . LEU A 1 84 ? -19.074 37.104 -40.930 1.00 33.38 84 LEU A N 1
ATOM 550 C CA . LEU A 1 84 ? -18.329 38.323 -40.603 1.00 33.38 84 LEU A CA 1
ATOM 551 C C . LEU A 1 84 ? -17.229 38.600 -41.636 1.00 33.38 84 LEU A C 1
ATOM 553 O O . LEU A 1 84 ? -16.509 37.703 -42.081 1.00 33.38 84 LEU A O 1
ATOM 557 N N . SER A 1 85 ? -17.126 39.871 -42.025 1.00 30.55 85 SER A N 1
ATOM 558 C CA . SER A 1 85 ? -16.216 40.376 -43.053 1.00 30.55 85 SER A CA 1
ATOM 559 C C . SER A 1 85 ? -14.853 40.776 -42.472 1.00 30.55 85 SER A C 1
ATOM 561 O O . SER A 1 85 ? -14.730 41.151 -41.307 1.00 30.55 85 SER A O 1
ATOM 563 N N . ARG A 1 86 ? -13.818 40.770 -43.324 1.00 35.22 86 ARG A N 1
ATOM 564 C CA . ARG A 1 86 ? -12.399 41.082 -43.034 1.00 35.22 86 ARG A CA 1
ATOM 565 C C . ARG A 1 86 ? -12.097 42.491 -42.477 1.00 35.22 86 ARG A C 1
ATOM 567 O O . ARG A 1 86 ? -10.931 42.867 -42.415 1.00 35.22 86 ARG A O 1
ATOM 574 N N . ARG A 1 87 ? -13.092 43.281 -42.065 1.00 32.56 87 ARG A N 1
ATOM 575 C CA . ARG A 1 87 ? -12.891 44.596 -41.425 1.00 32.56 87 ARG A CA 1
ATOM 576 C C . ARG A 1 87 ? -13.201 44.636 -39.923 1.00 32.56 87 ARG A C 1
ATOM 578 O O . ARG A 1 87 ? -12.859 45.632 -39.296 1.00 32.56 87 ARG A O 1
ATOM 585 N N . ASP A 1 88 ? -13.668 43.530 -39.337 1.00 33.06 88 ASP A N 1
ATOM 586 C CA . ASP A 1 88 ? -13.828 43.382 -37.877 1.00 33.06 88 ASP A CA 1
ATOM 587 C C . ASP A 1 88 ? -12.610 42.731 -37.183 1.00 33.06 88 ASP A C 1
ATOM 589 O O . ASP A 1 88 ? -12.530 42.671 -35.960 1.00 33.06 88 ASP A O 1
ATOM 593 N N . ALA A 1 89 ? -11.591 42.323 -37.948 1.00 32.56 89 ALA A N 1
ATOM 594 C CA . ALA A 1 89 ? -10.377 41.670 -37.439 1.00 32.56 89 ALA A CA 1
ATOM 595 C C . ALA A 1 89 ? -9.268 42.635 -36.951 1.00 32.56 89 ALA A C 1
ATOM 597 O O . ALA A 1 89 ? -8.146 42.200 -36.711 1.00 32.56 89 ALA A O 1
ATOM 598 N N . LEU A 1 90 ? -9.540 43.940 -36.808 1.00 30.42 90 LEU A N 1
ATOM 599 C CA . LEU A 1 90 ? -8.508 44.954 -36.504 1.00 30.42 90 LEU A CA 1
ATOM 600 C C . LEU A 1 90 ? -8.892 45.973 -35.413 1.00 30.42 90 LEU A C 1
ATOM 602 O O . LEU A 1 90 ? -8.292 47.041 -35.319 1.00 30.42 90 LEU A O 1
ATOM 606 N N . ARG A 1 91 ? -9.863 45.645 -34.547 1.00 29.12 91 ARG A N 1
ATOM 607 C CA . ARG A 1 91 ? -10.182 46.437 -33.335 1.00 29.12 91 ARG A CA 1
ATOM 608 C C . ARG A 1 91 ? -10.225 45.633 -32.027 1.00 29.12 91 ARG A C 1
ATOM 610 O O . ARG A 1 91 ? -10.631 46.163 -31.002 1.00 29.12 91 ARG A O 1
ATOM 617 N N . LEU A 1 92 ? -9.720 44.399 -32.039 1.00 29.88 92 LEU A N 1
ATOM 618 C CA . LEU A 1 92 ? -9.541 43.543 -30.853 1.00 29.88 92 LEU A CA 1
ATOM 619 C C . LEU A 1 92 ? -8.059 43.320 -30.487 1.00 29.88 92 LEU A C 1
ATOM 621 O O . LEU A 1 92 ? -7.721 42.388 -29.770 1.00 29.88 92 LEU A O 1
ATOM 625 N N . SER A 1 93 ? -7.170 44.203 -30.951 1.00 31.86 93 SER A N 1
ATOM 626 C CA . SER A 1 93 ? -5.714 44.122 -30.757 1.00 31.86 93 SER A CA 1
ATOM 627 C C . SER A 1 93 ? -5.107 45.319 -30.004 1.00 31.86 93 SER A C 1
ATOM 629 O O . SER A 1 93 ? -3.929 45.618 -30.174 1.00 31.86 93 SER A O 1
ATOM 631 N N . ALA A 1 94 ? -5.870 46.004 -29.140 1.00 28.00 94 ALA A N 1
ATOM 632 C CA . ALA A 1 94 ? -5.357 47.160 -28.385 1.00 28.00 94 ALA A CA 1
ATOM 633 C C . ALA A 1 94 ? -5.899 47.309 -26.944 1.00 28.00 94 ALA A C 1
ATOM 635 O O . ALA A 1 94 ? -6.048 48.426 -26.459 1.00 28.00 94 ALA A O 1
ATOM 636 N N . ALA A 1 95 ? -6.177 46.201 -26.241 1.00 27.62 95 ALA A N 1
ATOM 637 C CA . ALA A 1 95 ? -6.541 46.234 -24.814 1.00 27.62 95 ALA A CA 1
ATOM 638 C C . ALA A 1 95 ? -6.044 45.020 -23.996 1.00 27.62 95 ALA A C 1
ATOM 640 O O . ALA A 1 95 ? -6.688 44.598 -23.040 1.00 27.62 95 ALA A O 1
ATOM 641 N N . SER A 1 96 ? -4.892 44.435 -24.341 1.00 29.17 96 SER A N 1
ATOM 642 C CA . SER A 1 96 ? -4.250 43.395 -23.506 1.00 29.17 96 SER A CA 1
ATOM 643 C C . SER A 1 96 ? -2.722 43.474 -23.528 1.00 29.17 96 SER A C 1
ATOM 645 O O . SER A 1 96 ? -2.030 42.465 -23.540 1.00 29.17 96 SER A O 1
ATOM 647 N N . ALA A 1 97 ? -2.185 44.694 -23.538 1.00 29.75 97 ALA A N 1
ATOM 648 C CA . ALA A 1 97 ? -0.747 44.940 -23.481 1.00 29.75 97 ALA A CA 1
ATOM 649 C C . ALA A 1 97 ? -0.441 46.192 -22.643 1.00 29.75 97 ALA A C 1
ATOM 651 O O . ALA A 1 97 ? 0.105 47.161 -23.153 1.00 29.75 97 ALA A O 1
ATOM 652 N N . ALA A 1 98 ? -0.856 46.193 -21.372 1.00 29.11 98 ALA A N 1
ATOM 653 C CA . ALA A 1 98 ? -0.372 47.128 -20.348 1.00 29.11 98 ALA A CA 1
ATOM 654 C C . ALA A 1 98 ? -0.857 46.706 -18.948 1.00 29.11 98 ALA A C 1
ATOM 656 O O . ALA A 1 98 ? -1.666 47.396 -18.340 1.00 29.11 98 ALA A O 1
ATOM 657 N N . SER A 1 99 ? -0.412 45.546 -18.455 1.00 28.59 99 SER A N 1
ATOM 658 C CA . SER A 1 99 ? -0.375 45.189 -17.019 1.00 28.59 99 SER A CA 1
ATOM 659 C C . SER A 1 99 ? 0.481 43.931 -16.822 1.00 28.59 99 SER A C 1
ATOM 661 O O . SER A 1 99 ? 0.026 42.908 -16.331 1.00 28.59 99 SER A O 1
ATOM 663 N N . LEU A 1 100 ? 1.735 44.003 -17.266 1.00 28.28 100 LEU A N 1
ATOM 664 C CA . LEU A 1 100 ? 2.807 43.077 -16.895 1.00 28.28 100 LEU A CA 1
ATOM 665 C C . LEU A 1 100 ? 4.007 43.938 -16.491 1.00 28.28 100 LEU A C 1
ATOM 667 O O . LEU A 1 100 ? 5.005 44.038 -17.197 1.00 28.28 100 LEU A O 1
ATOM 671 N N . LEU A 1 101 ? 3.853 44.641 -15.371 1.00 28.98 101 LEU A N 1
ATOM 672 C CA . LEU A 1 101 ? 4.975 45.143 -14.593 1.00 28.98 101 LEU A CA 1
ATOM 673 C C . LEU A 1 101 ? 4.973 44.362 -13.285 1.00 28.98 101 LEU A C 1
ATOM 675 O O . LEU A 1 101 ? 3.983 44.330 -12.559 1.00 28.98 101 LEU A O 1
ATOM 679 N N . ALA A 1 102 ? 6.079 43.658 -13.090 1.00 33.38 102 ALA A N 1
ATOM 680 C CA . ALA A 1 102 ? 6.339 42.690 -12.048 1.00 33.38 102 ALA A CA 1
ATOM 681 C C . ALA A 1 102 ? 6.018 43.222 -10.643 1.00 33.38 102 ALA A C 1
ATOM 683 O O . ALA A 1 102 ? 6.659 44.152 -10.158 1.00 33.38 102 ALA A O 1
ATOM 684 N N . ALA A 1 103 ? 5.092 42.555 -9.957 1.00 30.36 103 ALA A N 1
ATOM 685 C CA . ALA A 1 103 ? 5.222 42.392 -8.519 1.00 30.36 103 ALA A CA 1
ATOM 686 C C . ALA A 1 103 ? 6.247 41.269 -8.305 1.00 30.36 103 ALA A C 1
ATOM 688 O O . ALA A 1 103 ? 6.116 40.221 -8.946 1.00 30.36 103 ALA A O 1
ATOM 689 N N . PRO A 1 104 ? 7.271 41.440 -7.455 1.00 31.48 104 PRO A N 1
ATOM 690 C CA . PRO A 1 104 ? 8.122 40.327 -7.099 1.00 31.48 104 PRO A CA 1
ATOM 691 C C . PRO A 1 104 ? 7.236 39.364 -6.312 1.00 31.48 104 PRO A C 1
ATOM 693 O O . PRO A 1 104 ? 6.920 39.596 -5.146 1.00 31.48 104 PRO A O 1
ATOM 696 N N . HIS A 1 105 ? 6.799 38.279 -6.948 1.00 32.84 105 HIS A N 1
ATOM 697 C CA . HIS A 1 105 ? 6.588 37.066 -6.185 1.00 32.84 105 HIS A CA 1
ATOM 698 C C . HIS A 1 105 ? 7.942 36.778 -5.563 1.00 32.84 105 HIS A C 1
ATOM 700 O O . HIS A 1 105 ? 8.891 36.397 -6.248 1.00 32.84 105 HIS A O 1
ATOM 706 N N . ALA A 1 106 ? 8.047 37.054 -4.263 1.00 30.95 106 ALA A N 1
ATOM 707 C CA . ALA A 1 106 ? 8.991 36.342 -3.443 1.00 30.95 106 ALA A CA 1
ATOM 708 C C . ALA A 1 106 ? 8.778 34.877 -3.818 1.00 30.95 106 ALA A C 1
ATOM 710 O O . ALA A 1 106 ? 7.704 34.325 -3.578 1.00 30.95 106 ALA A O 1
ATOM 711 N N . LEU A 1 107 ? 9.762 34.298 -4.507 1.00 35.34 107 LEU A N 1
ATOM 712 C CA . LEU A 1 107 ? 9.993 32.871 -4.454 1.00 35.34 107 LEU A CA 1
ATOM 713 C C . LEU A 1 107 ? 10.007 32.591 -2.961 1.00 35.34 107 LEU A C 1
ATOM 715 O O . LEU A 1 107 ? 10.982 32.906 -2.276 1.00 35.34 107 LEU A O 1
ATOM 719 N N . ALA A 1 108 ? 8.872 32.133 -2.437 1.00 32.41 108 ALA A N 1
ATOM 720 C CA . ALA A 1 108 ? 8.862 31.481 -1.159 1.00 32.41 108 ALA A CA 1
ATOM 721 C C . ALA A 1 108 ? 9.842 30.341 -1.386 1.00 32.41 108 ALA A C 1
ATOM 723 O O . ALA A 1 108 ? 9.544 29.396 -2.115 1.00 32.41 108 ALA A O 1
ATOM 724 N N . SER A 1 109 ? 11.066 30.520 -0.883 1.00 31.27 109 SER A N 1
ATOM 725 C CA . SER A 1 109 ? 11.948 29.417 -0.560 1.00 31.27 109 SER A CA 1
ATOM 726 C C . SER A 1 109 ? 11.023 28.334 -0.045 1.00 31.27 109 SER A C 1
ATOM 728 O O . SER A 1 109 ? 10.349 28.554 0.966 1.00 31.27 109 SER A O 1
ATOM 730 N N . ALA A 1 110 ? 10.956 27.205 -0.752 1.00 33.94 110 ALA A N 1
ATOM 731 C CA . ALA A 1 110 ? 10.455 25.998 -0.128 1.00 33.94 110 ALA A CA 1
ATOM 732 C C . ALA A 1 110 ? 11.126 25.955 1.255 1.00 33.94 110 ALA A C 1
ATOM 734 O O . ALA A 1 110 ? 12.334 26.240 1.326 1.00 33.94 110 ALA A O 1
ATOM 735 N N . PRO A 1 111 ? 10.369 25.788 2.354 1.00 33.59 111 PRO A N 1
ATOM 736 C CA . PRO A 1 111 ? 10.993 25.695 3.660 1.00 33.59 111 PRO A CA 1
ATOM 737 C C . PRO A 1 111 ? 12.077 24.636 3.510 1.00 33.59 111 PRO A C 1
ATOM 739 O O . PRO A 1 111 ? 11.796 23.551 2.999 1.00 33.59 111 PRO A O 1
ATOM 742 N N . ALA A 1 112 ? 13.329 25.002 3.809 1.00 36.59 112 ALA A N 1
ATOM 743 C CA . ALA A 1 112 ? 14.422 24.048 3.779 1.00 36.59 112 ALA A CA 1
ATOM 744 C C . ALA A 1 112 ? 13.924 22.839 4.565 1.00 36.59 112 ALA A C 1
ATOM 746 O O . ALA A 1 112 ? 13.534 23.018 5.722 1.00 36.59 112 ALA A O 1
ATOM 747 N N . ALA A 1 113 ? 13.808 21.681 3.902 1.00 47.31 113 ALA A N 1
ATOM 748 C CA . ALA A 1 113 ? 13.299 20.476 4.535 1.00 47.31 113 ALA A CA 1
ATOM 749 C C . ALA A 1 113 ? 14.060 20.346 5.848 1.00 47.31 113 ALA A C 1
ATOM 751 O O . ALA A 1 113 ? 15.296 20.322 5.835 1.00 47.31 113 ALA A O 1
ATOM 752 N N . ALA A 1 114 ? 13.339 20.428 6.970 1.00 54.03 114 ALA A N 1
ATOM 753 C CA . ALA A 1 114 ? 13.972 20.382 8.272 1.00 54.03 114 ALA A CA 1
ATOM 754 C C . ALA A 1 114 ? 14.845 19.130 8.271 1.00 54.03 114 ALA A C 1
ATOM 756 O O . ALA A 1 114 ? 14.372 18.050 7.915 1.00 54.03 114 ALA A O 1
ATOM 757 N N . VAL A 1 115 ? 16.139 19.294 8.545 1.00 60.59 115 VAL A N 1
ATOM 758 C CA . VAL A 1 115 ? 17.061 18.162 8.569 1.00 60.59 115 VAL A CA 1
ATOM 759 C C . VAL A 1 115 ? 16.612 17.287 9.730 1.00 60.59 115 VAL A C 1
ATOM 761 O O . VAL A 1 115 ? 16.878 17.605 10.886 1.00 60.59 115 VAL A O 1
ATOM 764 N N . VAL A 1 116 ? 15.855 16.236 9.421 1.00 74.94 116 VAL A N 1
ATOM 765 C CA . VAL A 1 116 ? 15.428 15.254 10.411 1.00 74.94 116 VAL A CA 1
ATOM 766 C C . VAL A 1 116 ? 16.659 14.457 10.809 1.00 74.94 116 VAL A C 1
ATOM 768 O O . VAL A 1 116 ? 17.424 14.022 9.945 1.00 74.94 116 VAL A O 1
ATOM 771 N N . ASP A 1 117 ? 16.860 14.293 12.114 1.00 85.12 117 ASP A N 1
ATOM 772 C CA . ASP A 1 117 ? 17.949 13.488 12.654 1.00 85.12 117 ASP A CA 1
ATOM 773 C C . ASP A 1 117 ? 17.882 12.067 12.053 1.00 85.12 117 ASP A C 1
ATOM 775 O O . ASP A 1 117 ? 16.869 11.382 12.226 1.00 85.12 117 ASP A O 1
ATOM 779 N N . PRO A 1 118 ? 18.933 11.595 11.351 1.00 87.00 118 PRO A N 1
ATOM 780 C CA . PRO A 1 118 ? 18.974 10.244 10.798 1.00 87.00 118 PRO A CA 1
ATOM 781 C C . PRO A 1 118 ? 18.689 9.145 11.830 1.00 87.00 118 PRO A C 1
ATOM 783 O O . PRO A 1 118 ? 18.175 8.089 11.460 1.00 87.00 118 PRO A O 1
ATOM 786 N N . ALA A 1 119 ? 18.975 9.385 13.115 1.00 89.62 119 ALA A N 1
ATOM 787 C CA . ALA A 1 119 ? 18.661 8.453 14.193 1.00 89.62 119 ALA A CA 1
ATOM 788 C C . ALA A 1 119 ? 17.149 8.238 14.376 1.00 89.62 119 ALA A C 1
ATOM 790 O O . ALA A 1 119 ? 16.741 7.139 14.743 1.00 89.62 119 ALA A O 1
ATOM 791 N N . LEU A 1 120 ? 16.311 9.237 14.068 1.00 93.31 120 LEU A N 1
ATOM 792 C CA . LEU A 1 120 ? 14.849 9.106 14.123 1.00 93.31 120 LEU A CA 1
ATOM 793 C C . LEU A 1 120 ? 14.296 8.235 12.992 1.00 93.31 120 LEU A C 1
ATOM 795 O O . LEU A 1 120 ? 13.188 7.715 13.109 1.00 93.31 120 LEU A O 1
ATOM 799 N N . ARG A 1 121 ? 15.061 8.074 11.908 1.00 94.38 121 ARG A N 1
ATOM 800 C CA . ARG A 1 121 ? 14.690 7.288 10.724 1.00 94.38 121 ARG A CA 1
ATOM 801 C C . ARG A 1 121 ? 15.223 5.865 10.754 1.00 94.38 121 ARG A C 1
ATOM 803 O O . ARG A 1 121 ? 14.728 5.028 10.009 1.00 94.38 121 ARG A O 1
ATOM 810 N N . ALA A 1 122 ? 16.211 5.582 11.595 1.00 93.50 122 ALA A N 1
ATOM 811 C CA . ALA A 1 122 ? 16.730 4.238 11.783 1.00 93.50 122 ALA A CA 1
ATOM 812 C C . ALA A 1 122 ? 15.746 3.363 12.576 1.00 93.50 122 ALA A C 1
ATOM 814 O O . ALA A 1 122 ? 15.053 3.839 13.477 1.00 93.50 122 ALA A O 1
ATOM 815 N N . TYR A 1 123 ? 15.716 2.069 12.270 1.00 91.50 123 TYR A N 1
ATOM 816 C CA . TYR A 1 123 ? 14.995 1.077 13.057 1.00 91.50 123 TYR A CA 1
ATOM 817 C C . TYR A 1 123 ? 15.699 -0.279 13.020 1.00 91.50 123 TYR A C 1
ATOM 819 O O . TYR A 1 123 ? 16.416 -0.605 12.075 1.00 91.50 123 TYR A O 1
ATOM 827 N N . THR A 1 124 ? 15.424 -1.080 14.050 1.00 87.69 124 THR A N 1
ATOM 828 C CA . THR A 1 124 ? 15.808 -2.490 14.117 1.00 87.69 124 THR A CA 1
ATOM 829 C C . THR A 1 124 ? 14.547 -3.332 14.232 1.00 87.69 124 THR A C 1
ATOM 831 O O . THR A 1 124 ? 13.843 -3.288 15.247 1.00 87.69 124 THR A O 1
ATOM 834 N N . GLN A 1 125 ? 14.249 -4.131 13.215 1.00 75.75 125 GLN A N 1
ATOM 835 C CA . GLN A 1 125 ? 13.174 -5.099 13.278 1.00 75.75 125 GLN A CA 1
ATOM 836 C C . GLN A 1 125 ? 13.584 -6.304 14.125 1.00 75.75 125 GLN A C 1
ATOM 838 O O . GLN A 1 125 ? 14.475 -7.087 13.798 1.00 75.75 125 GLN A O 1
ATOM 843 N N . THR A 1 126 ? 12.851 -6.516 15.212 1.00 67.19 126 THR A N 1
ATOM 844 C CA . THR A 1 126 ? 13.176 -7.563 16.191 1.00 67.19 126 THR A CA 1
ATOM 845 C C . THR A 1 126 ? 12.332 -8.830 16.037 1.00 67.19 126 THR A C 1
ATOM 847 O O . THR A 1 126 ? 12.538 -9.802 16.769 1.00 67.19 126 THR A O 1
ATOM 850 N N . THR A 1 127 ? 11.339 -8.867 15.139 1.00 64.69 127 THR A N 1
ATOM 851 C CA . THR A 1 127 ? 10.521 -10.066 14.871 1.00 64.69 127 THR A CA 1
ATOM 852 C C . THR A 1 127 ? 9.775 -9.957 13.529 1.00 64.69 127 THR A C 1
ATOM 854 O O . THR A 1 127 ? 9.214 -8.900 13.268 1.00 64.69 127 THR A O 1
ATOM 857 N N . PRO A 1 128 ? 9.669 -11.028 12.716 1.00 61.09 128 PRO A N 1
ATOM 858 C CA . PRO A 1 128 ? 10.418 -12.279 12.797 1.00 61.09 128 PRO A CA 1
ATOM 859 C C . PRO A 1 128 ? 11.840 -12.111 12.242 1.00 61.09 128 PRO A C 1
ATOM 861 O O . PRO A 1 128 ? 12.040 -11.599 11.146 1.00 61.09 128 PRO A O 1
ATOM 864 N N . THR A 1 129 ? 12.834 -12.610 12.979 1.00 55.28 129 THR A N 1
ATOM 865 C CA . THR A 1 129 ? 14.269 -12.471 12.657 1.00 55.28 129 THR A CA 1
ATOM 866 C C . THR A 1 129 ? 14.694 -13.159 11.361 1.00 55.28 129 THR A C 1
ATOM 868 O O . THR A 1 129 ? 15.779 -12.893 10.855 1.00 55.28 129 THR A O 1
ATOM 871 N N . LEU A 1 130 ? 13.853 -14.025 10.791 1.00 54.75 130 LEU A N 1
ATOM 872 C CA . LEU A 1 130 ? 14.162 -14.707 9.538 1.00 54.75 130 LEU A CA 1
ATOM 873 C C . LEU A 1 130 ? 14.298 -13.739 8.353 1.00 54.75 130 LEU A C 1
ATOM 875 O O . LEU A 1 130 ? 15.050 -14.008 7.421 1.00 54.75 130 LEU A O 1
ATOM 879 N N . PHE A 1 131 ? 13.616 -12.597 8.415 1.00 57.84 131 PHE A N 1
ATOM 880 C CA . PHE A 1 131 ? 13.707 -11.553 7.398 1.00 57.84 131 PHE A CA 1
ATOM 881 C C . PHE A 1 131 ? 14.674 -10.437 7.787 1.00 57.84 131 PHE A C 1
ATOM 883 O O . PHE A 1 131 ? 14.818 -9.478 7.036 1.00 57.84 131 PHE A O 1
ATOM 890 N N . ALA A 1 132 ? 15.387 -10.573 8.912 1.00 59.56 132 ALA A N 1
ATOM 891 C CA . ALA A 1 132 ? 16.370 -9.590 9.351 1.00 59.56 132 ALA A CA 1
ATOM 892 C C . ALA A 1 132 ? 17.454 -9.272 8.294 1.00 59.56 132 ALA A C 1
ATOM 894 O O . ALA A 1 132 ? 17.839 -8.115 8.185 1.00 59.56 132 ALA A O 1
ATOM 895 N N . PRO A 1 133 ? 17.906 -10.211 7.437 1.00 56.38 133 PRO A N 1
ATOM 896 C CA . PRO A 1 133 ? 18.825 -9.859 6.350 1.00 56.38 133 PRO A CA 1
ATOM 897 C C . PRO A 1 133 ? 18.248 -8.896 5.295 1.00 56.38 133 PRO A C 1
ATOM 899 O O . PRO A 1 133 ? 19.015 -8.352 4.507 1.00 56.38 133 PRO A O 1
ATOM 902 N N . PHE A 1 134 ? 16.924 -8.720 5.250 1.00 57.84 134 PHE A N 1
ATOM 903 C CA . PHE A 1 134 ? 16.219 -7.878 4.277 1.00 57.84 134 PHE A CA 1
ATOM 904 C C . PHE A 1 134 ? 15.525 -6.663 4.917 1.00 57.84 134 PHE A C 1
ATOM 906 O O . PHE A 1 134 ? 15.368 -5.650 4.249 1.00 57.84 134 PHE A O 1
ATOM 913 N N . TYR A 1 135 ? 15.120 -6.767 6.189 1.00 63.41 135 TYR A N 1
ATOM 914 C CA . TYR A 1 135 ? 14.331 -5.760 6.917 1.00 63.41 135 TYR A CA 1
ATOM 915 C C . TYR A 1 135 ? 14.815 -5.535 8.367 1.00 63.41 135 TYR A C 1
ATOM 917 O O . TYR A 1 135 ? 14.141 -4.885 9.158 1.00 63.41 135 TYR A O 1
ATOM 925 N N . GLY A 1 136 ? 15.947 -6.130 8.759 1.00 68.38 136 GLY A N 1
ATOM 926 C CA . GLY A 1 136 ? 16.377 -6.240 10.158 1.00 68.38 136 GLY A CA 1
ATOM 927 C C . GLY A 1 136 ? 16.933 -4.965 10.758 1.00 68.38 136 GLY A C 1
ATOM 928 O O . GLY A 1 136 ? 16.542 -4.629 11.862 1.00 68.38 136 GLY A O 1
ATOM 929 N N . ASP A 1 137 ? 17.809 -4.266 10.048 1.00 84.06 137 ASP A N 1
ATOM 930 C CA . ASP A 1 137 ? 18.358 -2.972 10.450 1.00 84.06 137 ASP A CA 1
ATOM 931 C C . ASP A 1 137 ? 18.371 -2.082 9.215 1.00 84.06 137 ASP A C 1
ATOM 933 O O . ASP A 1 137 ? 19.030 -2.408 8.224 1.00 84.06 137 ASP A O 1
ATOM 937 N N . ASP A 1 138 ? 17.611 -0.993 9.241 1.00 88.12 138 ASP A N 1
ATOM 938 C CA . ASP A 1 138 ? 17.463 -0.129 8.074 1.00 88.12 138 ASP A CA 1
ATOM 939 C C . ASP A 1 138 ? 17.017 1.287 8.479 1.00 88.12 138 ASP A C 1
ATOM 941 O O . ASP A 1 138 ? 16.850 1.591 9.663 1.00 88.12 138 ASP A O 1
ATOM 945 N N . SER A 1 139 ? 16.845 2.177 7.503 1.00 90.81 139 SER A N 1
ATOM 946 C CA . SER A 1 139 ? 16.362 3.541 7.699 1.00 90.81 139 SER A CA 1
ATOM 947 C C . SER A 1 139 ? 15.235 3.887 6.731 1.00 90.81 139 SER A C 1
ATOM 949 O O . SER A 1 139 ? 15.306 3.581 5.541 1.00 90.81 139 SER A O 1
ATOM 951 N N . ARG A 1 140 ? 14.175 4.532 7.228 1.00 92.69 140 ARG A N 1
ATOM 952 C CA . ARG A 1 140 ? 13.042 4.995 6.415 1.00 92.69 140 ARG A CA 1
ATOM 953 C C . ARG A 1 140 ? 12.681 6.430 6.759 1.00 92.69 140 ARG A C 1
ATOM 955 O O . ARG A 1 140 ? 12.435 6.755 7.917 1.00 92.69 140 ARG A O 1
ATOM 962 N N . ALA A 1 141 ? 12.611 7.266 5.729 1.00 95.38 141 ALA A N 1
ATOM 963 C CA . ALA A 1 141 ? 11.939 8.553 5.819 1.00 95.38 141 ALA A CA 1
ATOM 964 C C . ALA A 1 141 ? 10.424 8.345 5.733 1.00 95.38 141 ALA A C 1
ATOM 966 O O . ALA A 1 141 ? 9.958 7.529 4.936 1.00 95.38 141 ALA A O 1
ATOM 967 N N . THR A 1 142 ? 9.680 9.098 6.536 1.00 97.62 142 THR A N 1
ATOM 968 C CA . THR A 1 142 ? 8.221 9.068 6.607 1.00 97.62 142 THR A CA 1
ATOM 969 C C . THR A 1 142 ? 7.659 10.442 6.275 1.00 97.62 142 THR A C 1
ATOM 971 O O . THR A 1 142 ? 8.089 11.442 6.847 1.00 97.62 142 THR A O 1
ATOM 974 N N . VAL A 1 143 ? 6.665 10.497 5.389 1.00 97.06 143 VAL A N 1
ATOM 975 C CA . VAL A 1 143 ? 5.886 11.719 5.140 1.00 97.06 143 VAL A CA 1
ATOM 976 C C . VAL A 1 143 ? 4.463 11.541 5.650 1.00 97.06 143 VAL A C 1
ATOM 978 O O . VAL A 1 143 ? 3.843 10.509 5.408 1.00 97.06 143 VAL A O 1
ATOM 981 N N . LEU A 1 144 ? 3.947 12.550 6.355 1.00 98.19 144 LEU A N 1
ATOM 982 C CA . LEU A 1 144 ? 2.547 12.638 6.767 1.00 98.19 144 LEU A CA 1
ATOM 983 C C . LEU A 1 144 ? 1.783 13.529 5.783 1.00 98.19 144 LEU A C 1
ATOM 985 O O . LEU A 1 144 ? 2.131 14.690 5.577 1.00 98.19 144 LEU A O 1
ATOM 989 N N . LYS A 1 145 ? 0.707 12.993 5.211 1.00 97.88 145 LYS A N 1
ATOM 990 C CA . LYS A 1 145 ? -0.199 13.680 4.290 1.00 97.88 145 LYS A CA 1
ATOM 991 C C . LYS A 1 145 ? -1.601 13.725 4.880 1.00 97.88 145 LYS A C 1
ATOM 993 O O . LYS A 1 145 ? -2.164 12.700 5.260 1.00 97.88 145 LYS A O 1
ATOM 998 N N . THR A 1 146 ? -2.199 14.908 4.905 1.00 98.44 146 THR A N 1
ATOM 999 C CA . THR A 1 146 ? -3.620 15.065 5.234 1.00 98.44 146 THR A CA 1
ATOM 1000 C C . THR A 1 146 ? -4.457 14.745 4.000 1.00 98.44 146 THR A C 1
ATOM 1002 O O . THR A 1 146 ? -4.333 15.435 2.992 1.00 98.44 146 THR A O 1
ATOM 1005 N N . ILE A 1 147 ? -5.314 13.722 4.082 1.00 98.38 147 ILE A N 1
ATOM 1006 C CA . ILE A 1 147 ? -6.255 13.359 3.008 1.00 98.38 147 ILE A CA 1
ATOM 1007 C C . ILE A 1 147 ? -7.565 14.119 3.207 1.00 98.38 147 ILE A C 1
ATOM 1009 O O . ILE A 1 147 ? -8.012 14.845 2.326 1.00 98.38 147 ILE A O 1
ATOM 1013 N N . VAL A 1 148 ? -8.163 13.985 4.393 1.00 98.38 148 VAL A N 1
ATOM 1014 C CA . VAL A 1 148 ? -9.356 14.737 4.793 1.00 98.38 148 VAL A CA 1
ATOM 1015 C C . VAL A 1 148 ? -9.060 15.416 6.128 1.00 98.38 148 VAL A C 1
ATOM 1017 O O . VAL A 1 148 ? -8.887 14.710 7.127 1.00 98.38 148 VAL A O 1
ATOM 1020 N N . PRO A 1 149 ? -8.990 16.762 6.178 1.00 97.94 149 PRO A N 1
ATOM 1021 C CA . PRO A 1 149 ? -8.662 17.494 7.396 1.00 97.94 149 PRO A CA 1
ATOM 1022 C C . PRO A 1 149 ? -9.516 17.061 8.587 1.00 97.94 149 PRO A C 1
ATOM 1024 O O . PRO A 1 149 ? -10.743 17.001 8.504 1.00 97.94 149 PRO A O 1
ATOM 1027 N N . GLY A 1 150 ? -8.855 16.736 9.698 1.00 97.44 150 GLY A N 1
ATOM 1028 C CA . GLY A 1 150 ? -9.520 16.305 10.925 1.00 97.44 150 GLY A CA 1
ATOM 1029 C C . GLY A 1 150 ? -10.030 14.861 10.921 1.00 97.44 150 GLY A C 1
ATOM 1030 O O . GLY A 1 150 ? -10.517 14.435 11.961 1.00 97.44 150 GLY A O 1
ATOM 1031 N N . GLN A 1 151 ? -9.913 14.108 9.821 1.00 98.25 151 GLN A N 1
ATOM 1032 C CA . GLN A 1 151 ? -10.516 12.773 9.697 1.00 98.25 151 GLN A CA 1
ATOM 1033 C C . GLN A 1 151 ? -9.552 11.704 9.181 1.00 98.25 151 GLN A C 1
ATOM 1035 O O . GLN A 1 151 ? -9.420 10.666 9.817 1.00 98.25 151 GLN A O 1
ATOM 1040 N N . VAL A 1 152 ? -8.888 11.924 8.041 1.00 98.81 152 VAL A N 1
ATOM 1041 C CA . VAL A 1 152 ? -8.107 10.880 7.357 1.00 98.81 152 VAL A CA 1
ATOM 1042 C C . VAL A 1 152 ? -6.727 11.397 6.989 1.00 98.81 152 VAL A C 1
ATOM 1044 O O . VAL A 1 152 ? -6.590 12.450 6.361 1.00 98.81 152 VAL A O 1
ATOM 1047 N N . TYR A 1 153 ? -5.713 10.613 7.331 1.00 98.81 153 TYR A N 1
ATOM 1048 C CA . TYR A 1 153 ? -4.307 10.911 7.104 1.00 98.81 153 TYR A CA 1
ATOM 1049 C C . TYR A 1 153 ? -3.611 9.696 6.490 1.00 98.81 153 TYR A C 1
ATOM 1051 O O . TYR A 1 153 ? -4.003 8.555 6.734 1.00 98.81 153 TYR A O 1
ATOM 1059 N N . ALA A 1 154 ? -2.568 9.939 5.708 1.00 98.56 154 ALA A N 1
ATOM 1060 C CA . ALA A 1 154 ? -1.682 8.913 5.185 1.00 98.56 154 ALA A CA 1
ATOM 1061 C C . ALA A 1 154 ? -0.260 9.172 5.665 1.00 98.56 154 ALA A C 1
ATOM 1063 O O . ALA A 1 154 ? 0.248 10.282 5.529 1.00 98.56 154 ALA A O 1
ATOM 1064 N N . LEU A 1 155 ? 0.381 8.137 6.193 1.00 98.62 155 LEU A N 1
ATOM 1065 C CA . LEU A 1 155 ? 1.821 8.109 6.375 1.00 98.62 155 LEU A CA 1
ATOM 1066 C C . LEU A 1 155 ? 2.406 7.240 5.273 1.00 98.62 155 LEU A C 1
ATOM 1068 O O . LEU A 1 155 ? 1.884 6.159 5.007 1.00 98.62 155 LEU A O 1
ATOM 1072 N N . GLU A 1 156 ? 3.468 7.704 4.630 1.00 98.19 156 GLU A N 1
ATOM 1073 C CA . GLU A 1 156 ? 4.128 6.969 3.552 1.00 98.19 156 GLU A CA 1
ATOM 1074 C C . GLU A 1 156 ? 5.605 6.763 3.858 1.00 98.19 156 GLU A C 1
ATOM 1076 O O . GLU A 1 156 ? 6.272 7.668 4.355 1.00 98.19 156 GLU A O 1
ATOM 1081 N N . GLN A 1 157 ? 6.103 5.578 3.519 1.00 97.38 157 GLN A N 1
ATOM 1082 C CA . GLN A 1 157 ? 7.517 5.213 3.467 1.00 97.38 157 GLN A CA 1
ATOM 1083 C C . GLN A 1 157 ? 7.771 4.470 2.150 1.00 97.38 157 GLN A C 1
ATOM 1085 O O . GLN A 1 157 ? 6.838 3.944 1.545 1.00 97.38 157 GLN A O 1
ATOM 1090 N N . ASN A 1 158 ? 9.023 4.368 1.702 1.00 95.38 158 ASN A N 1
ATOM 1091 C CA . ASN A 1 158 ? 9.348 3.467 0.595 1.00 95.38 158 ASN A CA 1
ATOM 1092 C C . ASN A 1 158 ? 9.547 2.029 1.099 1.00 95.38 158 ASN A C 1
ATOM 1094 O O . ASN A 1 158 ? 10.344 1.765 2.002 1.00 95.38 158 ASN A O 1
ATOM 1098 N N . LEU A 1 159 ? 8.859 1.082 0.466 1.00 90.75 159 LEU A N 1
ATOM 1099 C CA . LEU A 1 159 ? 9.244 -0.322 0.468 1.00 90.75 159 LEU A CA 1
ATOM 1100 C C . LEU A 1 159 ? 10.436 -0.491 -0.473 1.00 90.75 159 LEU A C 1
ATOM 1102 O O . LEU A 1 159 ? 10.363 -0.119 -1.646 1.00 90.75 159 LEU A O 1
ATOM 1106 N N . GLU A 1 160 ? 11.519 -1.068 0.037 1.00 89.00 160 GLU A N 1
ATOM 1107 C CA . GLU A 1 160 ? 12.750 -1.253 -0.723 1.00 89.00 160 GLU A CA 1
ATOM 1108 C C . GLU A 1 160 ? 12.962 -2.716 -1.099 1.00 89.00 160 GLU A C 1
ATOM 1110 O O . GLU A 1 160 ? 12.917 -3.604 -0.246 1.00 89.00 160 GLU A O 1
ATOM 1115 N N . VAL A 1 161 ? 13.250 -2.962 -2.377 1.00 82.69 161 VAL A N 1
ATOM 1116 C CA . VAL A 1 161 ? 13.745 -4.251 -2.862 1.00 82.69 161 VAL A CA 1
ATOM 1117 C C . VAL A 1 161 ? 14.960 -4.011 -3.752 1.00 82.69 161 VAL A C 1
ATOM 1119 O O . VAL A 1 161 ? 14.856 -3.736 -4.949 1.00 82.69 161 VAL A O 1
ATOM 1122 N N . GLY A 1 162 ? 16.148 -4.094 -3.152 1.00 85.69 162 GLY A N 1
ATOM 1123 C CA . GLY A 1 162 ? 17.378 -3.676 -3.821 1.00 85.69 162 GLY A CA 1
ATOM 1124 C C . GLY A 1 162 ? 17.335 -2.170 -4.119 1.00 85.69 162 GLY A C 1
ATOM 1125 O O . GLY A 1 162 ? 17.086 -1.393 -3.203 1.00 85.69 162 GLY A O 1
ATOM 1126 N N . PRO A 1 163 ? 17.583 -1.726 -5.364 1.00 89.94 163 PRO A N 1
ATOM 1127 C CA . PRO A 1 163 ? 17.498 -0.310 -5.712 1.00 89.94 163 PRO A CA 1
ATOM 1128 C C . PRO A 1 163 ? 16.067 0.145 -6.048 1.00 89.94 163 PRO A C 1
ATOM 1130 O O . PRO A 1 163 ? 15.877 1.308 -6.388 1.00 89.94 163 PRO A O 1
ATOM 1133 N N . LEU A 1 164 ? 15.078 -0.754 -6.016 1.00 92.88 164 LEU A N 1
ATOM 1134 C CA . LEU A 1 164 ? 13.690 -0.420 -6.317 1.00 92.88 164 LEU A CA 1
ATOM 1135 C C . LEU A 1 164 ? 13.002 0.089 -5.059 1.00 92.88 164 LEU A C 1
ATOM 1137 O O . LEU A 1 164 ? 12.954 -0.612 -4.050 1.00 92.88 164 LEU A O 1
ATOM 1141 N N . GLU A 1 165 ? 12.448 1.290 -5.147 1.00 94.50 165 GLU A N 1
ATOM 1142 C CA . GLU A 1 165 ? 11.690 1.925 -4.079 1.00 94.50 165 GLU A CA 1
ATOM 1143 C C . GLU A 1 165 ? 10.245 2.104 -4.530 1.00 94.50 165 GLU A C 1
ATOM 1145 O O . GLU A 1 165 ? 9.973 2.749 -5.542 1.00 94.50 165 GLU A O 1
ATOM 1150 N N . THR A 1 166 ? 9.304 1.543 -3.779 1.00 94.00 166 THR A N 1
ATOM 1151 C CA . THR A 1 166 ? 7.868 1.671 -4.061 1.00 94.00 166 THR A CA 1
ATOM 1152 C C . THR A 1 166 ? 7.188 2.352 -2.882 1.00 94.00 166 THR A C 1
ATOM 1154 O O . THR A 1 166 ? 7.376 1.883 -1.759 1.00 94.00 166 THR A O 1
ATOM 1157 N N . PRO A 1 167 ? 6.378 3.407 -3.089 1.00 95.75 167 PRO A N 1
ATOM 1158 C CA . PRO A 1 167 ? 5.591 3.982 -2.004 1.00 95.75 167 PRO A CA 1
ATOM 1159 C C . PRO A 1 167 ? 4.735 2.912 -1.316 1.00 95.75 167 PRO A C 1
ATOM 1161 O O . PRO A 1 167 ? 4.089 2.103 -1.988 1.00 95.75 167 PRO A O 1
ATOM 1164 N N . LEU A 1 168 ? 4.748 2.918 0.013 1.00 96.88 168 LEU A N 1
ATOM 1165 C CA . LEU A 1 168 ? 3.966 2.066 0.899 1.00 96.88 168 LEU A CA 1
ATOM 1166 C C . LEU A 1 168 ? 3.271 2.953 1.937 1.00 96.88 168 LEU A C 1
ATOM 1168 O O . LEU A 1 168 ? 3.901 3.835 2.523 1.00 96.88 168 LEU A O 1
ATOM 1172 N N . ARG A 1 169 ? 1.976 2.728 2.159 1.00 98.06 169 ARG A N 1
ATOM 1173 C CA . ARG A 1 169 ? 1.112 3.660 2.887 1.00 98.06 169 ARG A CA 1
ATOM 1174 C C . ARG A 1 169 ? 0.407 3.017 4.076 1.00 98.06 169 ARG A C 1
ATOM 1176 O O . ARG A 1 169 ? -0.320 2.040 3.930 1.00 98.06 169 ARG A O 1
ATOM 1183 N N . CYS A 1 170 ? 0.551 3.658 5.231 1.00 98.75 170 CYS A N 1
ATOM 1184 C CA . CYS A 1 170 ? -0.306 3.478 6.396 1.00 98.75 170 CYS A CA 1
ATOM 1185 C C . CYS A 1 170 ? -1.404 4.539 6.359 1.00 98.75 170 CYS A C 1
ATOM 1187 O O . CYS A 1 170 ? -1.125 5.717 6.129 1.00 98.75 170 CYS A O 1
ATOM 1189 N N . VAL A 1 171 ? -2.648 4.146 6.624 1.00 98.88 171 VAL A N 1
ATOM 1190 C CA . VAL A 1 171 ? -3.772 5.087 6.711 1.00 98.88 171 VAL A CA 1
ATOM 1191 C C . VAL A 1 171 ? -4.191 5.216 8.163 1.00 98.88 171 VAL A C 1
ATOM 1193 O O . VAL A 1 171 ? -4.369 4.215 8.853 1.00 98.88 171 VAL A O 1
ATOM 1196 N N . VAL A 1 172 ? -4.349 6.451 8.628 1.00 98.88 172 VAL A N 1
ATOM 1197 C CA . VAL A 1 172 ? -4.837 6.748 9.972 1.00 98.88 172 VAL A CA 1
ATOM 1198 C C . VAL A 1 172 ? -6.163 7.481 9.864 1.00 98.88 172 VAL A C 1
ATOM 1200 O O . VAL A 1 172 ? -6.251 8.532 9.226 1.00 98.88 172 VAL A O 1
ATOM 1203 N N . VAL A 1 173 ? -7.196 6.924 10.492 1.00 98.88 173 VAL A N 1
ATOM 1204 C CA . VAL A 1 173 ? -8.513 7.553 10.613 1.00 98.88 173 VAL A CA 1
ATOM 1205 C C . VAL A 1 173 ? -8.701 8.004 12.056 1.00 98.88 173 VAL A C 1
ATOM 1207 O O . VAL A 1 173 ? -8.507 7.219 12.984 1.00 98.88 173 VAL A O 1
ATOM 1210 N N . LYS A 1 174 ? -9.077 9.268 12.250 1.00 98.69 174 LYS A N 1
ATOM 1211 C CA . LYS A 1 174 ? -9.545 9.768 13.541 1.00 98.69 174 LYS A CA 1
ATOM 1212 C C . LYS A 1 174 ? -11.043 9.499 13.650 1.00 98.69 174 LYS A C 1
ATOM 1214 O O . LYS A 1 174 ? -11.826 10.091 12.911 1.00 98.69 174 LYS A O 1
ATOM 1219 N N . LEU A 1 175 ? -11.404 8.597 14.554 1.00 98.56 175 LEU A N 1
ATOM 1220 C CA . LEU A 1 175 ? -12.777 8.176 14.806 1.00 98.56 175 LEU A CA 1
ATOM 1221 C C . LEU A 1 175 ? -13.599 9.294 15.464 1.00 98.56 175 LEU A C 1
ATOM 1223 O O . LEU A 1 175 ? -13.049 10.252 16.021 1.00 98.56 175 LEU A O 1
ATOM 1227 N N . ARG A 1 176 ? -14.929 9.149 15.444 1.00 97.44 176 ARG A N 1
ATOM 1228 C CA . ARG A 1 176 ? -15.908 10.085 16.037 1.00 97.44 176 ARG A CA 1
ATOM 1229 C C . ARG A 1 176 ? -15.610 10.450 17.492 1.00 97.44 176 ARG A C 1
ATOM 1231 O O . ARG A 1 176 ? -15.869 11.576 17.912 1.00 97.44 176 ARG A O 1
ATOM 1238 N N . ASP A 1 177 ? -15.090 9.503 18.262 1.00 97.12 177 ASP A N 1
ATOM 1239 C CA . ASP A 1 177 ? -14.767 9.674 19.679 1.00 97.12 177 ASP A CA 1
ATOM 1240 C C . ASP A 1 177 ? -13.364 10.262 19.922 1.00 97.12 177 ASP A C 1
ATOM 1242 O O . ASP A 1 177 ? -12.970 10.433 21.077 1.00 97.12 177 ASP A O 1
ATOM 1246 N N . GLY A 1 178 ? -12.615 10.566 18.857 1.00 98.00 178 GLY A N 1
ATOM 1247 C CA . GLY A 1 178 ? -11.262 11.112 18.882 1.00 98.00 178 GLY A CA 1
ATOM 1248 C C . GLY A 1 178 ? -10.141 10.072 18.942 1.00 98.00 178 GLY A C 1
ATOM 1249 O O . GLY A 1 178 ? -8.975 10.473 18.921 1.00 98.00 178 GLY A O 1
ATOM 1250 N N . ALA A 1 179 ? -10.439 8.773 19.024 1.00 98.50 179 ALA A N 1
ATOM 1251 C CA . ALA A 1 179 ? -9.422 7.727 18.958 1.00 98.50 179 ALA A CA 1
ATOM 1252 C C . ALA A 1 179 ? -8.836 7.596 17.541 1.00 98.50 179 ALA A C 1
ATOM 1254 O O . ALA A 1 179 ? -9.500 7.881 16.543 1.00 98.50 179 ALA A O 1
ATOM 1255 N N . LEU A 1 180 ? -7.583 7.150 17.443 1.00 98.88 180 LEU A N 1
ATOM 1256 C CA . LEU A 1 180 ? -6.947 6.838 16.166 1.00 98.88 180 LEU A CA 1
ATOM 1257 C C . LEU A 1 180 ? -7.075 5.349 15.839 1.00 98.88 180 LEU A C 1
ATOM 1259 O O . LEU A 1 180 ? -6.766 4.470 16.653 1.00 98.88 180 LEU A O 1
ATOM 1263 N N . TRP A 1 181 ? -7.479 5.102 14.599 1.00 98.88 181 TRP A N 1
ATOM 1264 C CA . TRP A 1 181 ? -7.494 3.814 13.926 1.00 98.88 181 TRP A CA 1
ATOM 1265 C C . TRP A 1 181 ? -6.353 3.778 12.908 1.00 98.88 181 TRP A C 1
ATOM 1267 O O . TRP A 1 181 ? -6.319 4.599 11.995 1.00 98.88 181 TRP A O 1
ATOM 1277 N N . VAL A 1 182 ? -5.396 2.866 13.089 1.00 98.88 182 VAL A N 1
ATOM 1278 C CA . VAL A 1 182 ? -4.136 2.804 12.330 1.00 98.88 182 VAL A CA 1
ATOM 1279 C C . VAL A 1 182 ? -4.097 1.535 11.482 1.00 98.88 182 VAL A C 1
ATOM 1281 O O . VAL A 1 182 ? -4.039 0.424 12.010 1.00 98.88 182 VAL A O 1
ATOM 1284 N N . HIS A 1 183 ? -4.095 1.693 10.162 1.00 98.69 183 HIS A N 1
ATOM 1285 C CA . HIS A 1 183 ? -4.075 0.609 9.181 1.00 98.69 183 HIS A CA 1
ATOM 1286 C C . HIS A 1 183 ? -2.689 0.380 8.589 1.00 98.69 183 HIS A C 1
ATOM 1288 O O . HIS A 1 183 ? -2.093 1.320 8.067 1.00 98.69 183 HIS A O 1
ATOM 1294 N N . ALA A 1 184 ? -2.247 -0.883 8.580 1.00 97.94 184 ALA A N 1
ATOM 1295 C CA . ALA A 1 184 ? -0.966 -1.335 8.029 1.00 97.94 184 ALA A CA 1
ATOM 1296 C C . ALA A 1 184 ? 0.225 -0.484 8.514 1.00 97.94 184 ALA A C 1
ATOM 1298 O O . ALA A 1 184 ? 0.818 0.246 7.719 1.00 97.94 184 ALA A O 1
ATOM 1299 N N . PRO A 1 185 ? 0.574 -0.537 9.818 1.00 97.50 185 PRO A N 1
ATOM 1300 C CA . PRO A 1 185 ? 1.703 0.224 10.350 1.00 97.50 185 PRO A CA 1
ATOM 1301 C C . PRO A 1 185 ?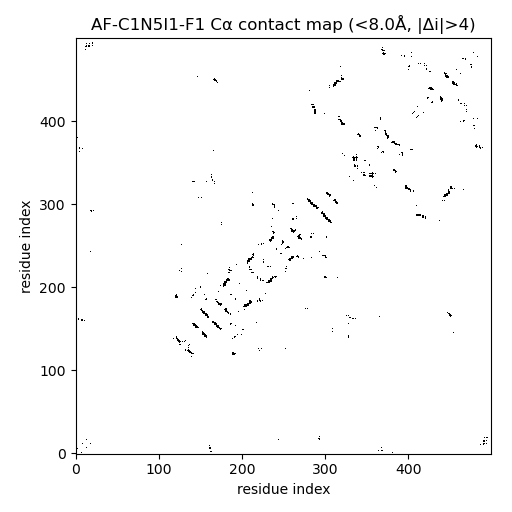 2.995 -0.013 9.555 1.00 97.50 185 PRO A C 1
ATOM 1303 O O . PRO A 1 185 ? 3.287 -1.146 9.166 1.00 97.50 185 PRO A O 1
ATOM 1306 N N . LEU A 1 186 ? 3.767 1.056 9.347 1.00 96.25 186 LEU A N 1
ATOM 1307 C CA . LEU A 1 186 ? 5.004 1.033 8.563 1.00 96.25 186 LEU A CA 1
ATOM 1308 C C . LEU A 1 186 ? 6.228 0.731 9.435 1.00 96.25 186 LEU A C 1
ATOM 1310 O O . LEU A 1 186 ? 6.088 0.379 10.610 1.00 96.25 186 LEU A O 1
ATOM 1314 N N . ALA A 1 187 ? 7.429 0.841 8.857 1.00 94.62 187 ALA A N 1
ATOM 1315 C CA . ALA A 1 187 ? 8.662 0.570 9.579 1.00 94.62 187 ALA A CA 1
ATOM 1316 C C . ALA A 1 187 ? 8.724 1.427 10.853 1.00 94.62 187 ALA A C 1
ATOM 1318 O O . ALA A 1 187 ? 8.421 2.625 10.787 1.00 94.62 187 ALA A O 1
ATOM 1319 N N . PRO A 1 188 ? 9.106 0.831 12.000 1.00 94.56 188 PRO A N 1
ATOM 1320 C CA . PRO A 1 188 ? 8.942 1.410 13.330 1.00 94.56 188 PRO A CA 1
ATOM 1321 C C . PRO A 1 188 ? 10.042 2.428 13.643 1.00 94.56 188 PRO A C 1
ATOM 1323 O O . PRO A 1 188 ? 10.750 2.322 14.644 1.00 94.56 188 PRO A O 1
ATOM 1326 N N . THR A 1 189 ? 10.208 3.403 12.756 1.00 96.44 189 THR A N 1
ATOM 1327 C CA . THR A 1 189 ? 11.084 4.548 12.965 1.00 96.44 189 THR A CA 1
ATOM 1328 C C . THR A 1 189 ? 10.458 5.469 14.007 1.00 96.44 189 THR A C 1
ATOM 1330 O O . THR A 1 189 ? 9.232 5.533 14.150 1.00 96.44 189 THR A O 1
ATOM 1333 N N . MET A 1 190 ? 11.290 6.191 14.756 1.00 96.56 190 MET A N 1
ATOM 1334 C CA . MET A 1 190 ? 10.766 7.171 15.708 1.00 96.56 190 MET A CA 1
ATOM 1335 C C . MET A 1 190 ? 10.014 8.287 14.975 1.00 96.56 190 MET A C 1
ATOM 1337 O O . MET A 1 190 ? 8.966 8.708 15.444 1.00 96.56 190 MET A O 1
ATOM 1341 N N . GLU A 1 191 ? 10.480 8.681 13.784 1.00 97.31 191 GLU A N 1
ATOM 1342 C CA . GLU A 1 191 ? 9.790 9.645 12.915 1.00 97.31 191 GLU A CA 1
ATOM 1343 C C . GLU A 1 191 ? 8.357 9.189 12.582 1.00 97.31 191 GLU A C 1
ATOM 1345 O O . GLU A 1 191 ? 7.423 9.976 12.718 1.00 97.31 191 GLU A O 1
ATOM 1350 N N . PHE A 1 192 ? 8.150 7.919 12.204 1.00 98.00 192 PHE A N 1
ATOM 1351 C CA . PHE A 1 192 ? 6.808 7.382 11.949 1.00 98.00 192 PHE A CA 1
ATOM 1352 C C . PHE A 1 192 ? 5.915 7.482 13.189 1.00 98.00 192 PHE A C 1
ATOM 1354 O O . PHE A 1 192 ? 4.788 7.970 13.097 1.00 98.00 192 PHE A O 1
ATOM 1361 N N . PHE A 1 193 ? 6.414 7.056 14.352 1.00 98.12 193 PHE A N 1
ATOM 1362 C CA . PHE A 1 193 ? 5.625 7.099 15.581 1.00 98.12 193 PHE A CA 1
ATOM 1363 C C . PHE A 1 193 ? 5.317 8.528 16.031 1.00 98.12 193 PHE A C 1
ATOM 1365 O O . PHE A 1 193 ? 4.163 8.821 16.324 1.00 98.12 193 PHE A O 1
ATOM 1372 N N . GLU A 1 194 ? 6.295 9.434 16.019 1.00 97.69 194 GLU A N 1
ATOM 1373 C CA . GLU A 1 194 ? 6.093 10.840 16.381 1.00 97.69 194 GLU A CA 1
ATOM 1374 C C . GLU A 1 194 ? 5.079 11.528 15.459 1.00 97.69 194 GLU A C 1
ATOM 1376 O O . GLU A 1 194 ? 4.224 12.277 15.940 1.00 97.69 194 GLU A O 1
ATOM 1381 N N . LEU A 1 195 ? 5.104 11.239 14.152 1.00 98.38 195 LEU A N 1
ATOM 1382 C CA . LEU A 1 195 ? 4.114 11.761 13.207 1.00 98.38 195 LEU A CA 1
ATOM 1383 C C . LEU A 1 195 ? 2.695 11.253 13.499 1.00 98.38 195 LEU A C 1
ATOM 1385 O O . LEU A 1 195 ? 1.748 12.025 13.362 1.00 98.38 195 LEU A O 1
ATOM 1389 N N . VAL A 1 196 ? 2.527 9.998 13.930 1.00 98.56 196 VAL A N 1
ATOM 1390 C CA . VAL A 1 196 ? 1.210 9.490 14.359 1.00 98.56 196 VAL A CA 1
ATOM 1391 C C . VAL A 1 196 ? 0.787 10.103 15.695 1.00 98.56 196 VAL A C 1
ATOM 1393 O O . VAL A 1 196 ? -0.352 10.538 15.823 1.00 98.56 196 VAL A O 1
ATOM 1396 N N . ASP A 1 197 ? 1.693 10.151 16.674 1.00 97.81 197 ASP A N 1
ATOM 1397 C CA . ASP A 1 197 ? 1.395 10.551 18.055 1.00 97.81 197 ASP A CA 1
ATOM 1398 C C . ASP A 1 197 ? 1.206 12.063 18.233 1.00 97.81 197 ASP A C 1
ATOM 1400 O O . ASP A 1 197 ? 0.584 12.495 19.205 1.00 97.81 197 ASP A O 1
ATOM 1404 N N . THR A 1 198 ? 1.812 12.871 17.359 1.00 96.38 198 THR A N 1
ATOM 1405 C CA . THR A 1 198 ? 1.850 14.337 17.507 1.00 96.38 198 THR A CA 1
ATOM 1406 C C . THR A 1 198 ? 1.562 15.102 16.219 1.00 96.38 198 THR A C 1
ATOM 1408 O O . THR A 1 198 ? 1.151 16.260 16.283 1.00 96.38 198 THR A O 1
ATOM 1411 N N . GLY A 1 199 ? 1.751 14.483 15.048 1.00 96.12 199 GLY A N 1
ATOM 1412 C CA . GLY A 1 199 ? 1.502 15.124 13.753 1.00 96.12 199 GLY A CA 1
ATOM 1413 C C . GLY A 1 199 ? 0.019 15.207 13.381 1.00 96.12 199 GLY A C 1
ATOM 1414 O O . GLY A 1 199 ? -0.363 16.045 12.563 1.00 96.12 199 GLY A O 1
ATOM 1415 N N . ILE A 1 200 ? -0.831 14.376 13.992 1.00 97.31 200 ILE A N 1
ATOM 1416 C CA . ILE A 1 200 ? -2.283 14.405 13.802 1.00 97.31 200 ILE A CA 1
ATOM 1417 C C . ILE A 1 200 ? -2.917 15.275 14.905 1.00 97.31 200 ILE A C 1
ATOM 1419 O O . ILE A 1 200 ? -2.718 15.010 16.087 1.00 97.31 200 ILE A O 1
ATOM 1423 N N . PRO A 1 201 ? -3.702 16.315 14.572 1.00 95.81 201 PRO A N 1
ATOM 1424 C CA . PRO A 1 201 ? -4.265 17.210 15.579 1.00 95.81 201 PRO A CA 1
ATOM 1425 C C . PRO A 1 201 ? -5.482 16.615 16.305 1.00 95.81 201 PRO A C 1
ATOM 1427 O O . PRO A 1 201 ? -6.314 15.908 15.719 1.00 95.81 201 PRO A O 1
ATOM 1430 N N . ASP A 1 202 ? -5.634 17.008 17.572 1.00 96.12 202 ASP A N 1
ATOM 1431 C CA . ASP A 1 202 ? -6.831 16.815 18.400 1.00 96.12 202 ASP A CA 1
ATOM 1432 C C . ASP A 1 202 ? -7.325 15.358 18.465 1.00 96.12 202 ASP A C 1
ATOM 1434 O O . ASP A 1 202 ? -8.499 15.085 18.192 1.00 96.12 202 ASP A O 1
ATOM 1438 N N . HIS A 1 203 ? -6.433 14.412 18.774 1.00 97.94 203 HIS A N 1
ATOM 1439 C CA . HIS A 1 203 ? -6.781 13.006 19.008 1.00 97.94 203 HIS A CA 1
ATOM 1440 C C . HIS A 1 203 ? -6.565 12.585 20.464 1.00 97.94 203 HIS A C 1
ATOM 1442 O O . HIS A 1 203 ? -5.817 13.205 21.217 1.00 97.94 203 HIS A O 1
ATOM 1448 N N . ARG A 1 204 ? -7.190 11.472 20.854 1.00 97.56 204 ARG A N 1
ATOM 1449 C CA . ARG A 1 204 ? -7.055 10.854 22.184 1.00 97.56 204 ARG A CA 1
ATOM 1450 C C . ARG A 1 204 ? -5.952 9.798 22.273 1.00 97.56 204 ARG A C 1
ATOM 1452 O O . ARG A 1 204 ? -5.616 9.378 23.373 1.00 97.56 204 ARG A O 1
ATOM 1459 N N . GLY A 1 205 ? -5.376 9.411 21.138 1.00 98.19 205 GLY A N 1
ATOM 1460 C CA . GLY A 1 205 ? -4.322 8.399 21.034 1.00 98.19 205 GLY A CA 1
ATOM 1461 C C . GLY A 1 205 ? -4.752 7.233 20.150 1.00 98.19 205 GLY A C 1
ATOM 1462 O O . GLY A 1 205 ? -5.883 7.199 19.667 1.00 98.19 205 GLY A O 1
ATOM 1463 N N . VAL A 1 206 ? -3.841 6.289 19.919 1.00 98.81 206 VAL A N 1
ATOM 1464 C CA . VAL A 1 206 ? -4.115 5.081 19.128 1.00 98.81 206 VAL A CA 1
ATOM 1465 C C . VAL A 1 206 ? -4.833 4.040 19.980 1.00 98.81 206 VAL A C 1
ATOM 1467 O O . VAL A 1 206 ? -4.274 3.549 20.957 1.00 98.81 206 VAL A O 1
ATOM 1470 N N . GLU A 1 207 ? -6.051 3.670 19.577 1.00 98.69 207 GLU A N 1
ATOM 1471 C CA . GLU A 1 207 ? -6.830 2.598 20.222 1.00 98.69 207 GLU A CA 1
ATOM 1472 C C . GLU A 1 207 ? -6.982 1.359 19.325 1.00 98.69 207 GLU A C 1
ATOM 1474 O O . GLU A 1 207 ? -7.315 0.272 19.810 1.00 98.69 207 GLU A O 1
ATOM 1479 N N . HIS A 1 208 ? -6.719 1.480 18.018 1.00 98.81 208 HIS A N 1
ATOM 1480 C CA . HIS A 1 208 ? -6.888 0.378 17.070 1.00 98.81 208 HIS A CA 1
ATOM 1481 C C . HIS A 1 208 ? -5.722 0.269 16.092 1.00 98.81 208 HIS A C 1
ATOM 1483 O O . HIS A 1 208 ? -5.390 1.227 15.399 1.00 98.81 208 HIS A O 1
ATOM 1489 N N . VAL A 1 209 ? -5.157 -0.934 15.994 1.00 98.81 209 VAL A N 1
ATOM 1490 C CA . VAL A 1 209 ? -4.177 -1.324 14.976 1.00 98.81 209 VAL A CA 1
ATOM 1491 C C . VAL A 1 209 ? -4.807 -2.385 14.084 1.00 98.81 209 VAL A C 1
ATOM 1493 O O . VAL A 1 209 ? -5.343 -3.381 14.574 1.00 98.81 209 VAL A O 1
ATOM 1496 N N . VAL A 1 210 ? -4.740 -2.179 12.772 1.00 98.69 210 VAL A N 1
ATOM 1497 C CA . VAL A 1 210 ? -5.357 -3.052 11.774 1.00 98.69 210 VAL A CA 1
ATOM 1498 C C . VAL A 1 210 ? -4.314 -3.658 10.850 1.00 98.69 210 VAL A C 1
ATOM 1500 O O . VAL A 1 210 ? -3.522 -2.953 10.227 1.00 98.69 210 VAL A O 1
ATOM 1503 N N . VAL A 1 211 ? -4.366 -4.983 10.730 1.00 98.19 211 VAL A N 1
ATOM 1504 C CA . VAL A 1 211 ? -3.611 -5.771 9.755 1.00 98.19 211 VAL A CA 1
ATOM 1505 C C . VAL A 1 211 ? -4.562 -6.167 8.620 1.00 98.19 211 VAL A C 1
ATOM 1507 O O . VAL A 1 211 ? -5.387 -7.067 8.810 1.00 98.19 211 VAL A O 1
ATOM 1510 N N . PRO A 1 212 ? -4.486 -5.515 7.449 1.00 96.50 212 PRO A N 1
ATOM 1511 C CA . PRO A 1 212 ? -5.509 -5.640 6.407 1.00 96.50 212 PRO A CA 1
ATOM 1512 C C . PRO A 1 212 ? -5.352 -6.874 5.521 1.00 96.50 212 PRO A C 1
ATOM 1514 O O . PRO A 1 212 ? -6.289 -7.275 4.846 1.00 96.50 212 PRO A O 1
ATOM 1517 N N . THR A 1 213 ? -4.186 -7.509 5.511 1.00 92.81 213 THR A N 1
ATOM 1518 C CA . THR A 1 213 ? -3.906 -8.666 4.659 1.00 92.81 213 THR A CA 1
ATOM 1519 C C . THR A 1 213 ? -2.848 -9.541 5.315 1.00 92.81 213 THR A C 1
ATOM 1521 O O . THR A 1 213 ? -2.267 -9.193 6.345 1.00 92.81 213 THR A O 1
ATOM 1524 N N . TYR A 1 214 ? -2.627 -10.730 4.772 1.00 84.44 214 TYR A N 1
ATOM 1525 C CA . TYR A 1 214 ? -1.518 -11.583 5.186 1.00 84.44 214 TYR A CA 1
ATOM 1526 C C . TYR A 1 214 ? -0.190 -11.156 4.542 1.00 84.44 214 TYR A C 1
ATOM 1528 O O . TYR A 1 214 ? 0.847 -11.632 5.021 1.00 84.44 214 TYR A O 1
ATOM 1536 N N . ALA A 1 215 ? -0.229 -10.364 3.458 1.00 84.44 215 ALA A N 1
ATOM 1537 C CA . ALA A 1 215 ? 0.957 -9.926 2.731 1.00 84.44 215 ALA A CA 1
ATOM 1538 C C . ALA A 1 215 ? 1.922 -9.230 3.695 1.00 84.44 215 ALA A C 1
ATOM 1540 O O . ALA A 1 215 ? 1.525 -8.529 4.631 1.00 84.44 215 ALA A O 1
ATOM 1541 N N . PHE A 1 216 ? 3.189 -9.601 3.568 1.00 83.56 216 PHE A N 1
ATOM 1542 C CA . PHE A 1 216 ? 4.146 -9.514 4.659 1.00 83.56 216 PHE A CA 1
ATOM 1543 C C . PHE A 1 216 ? 4.483 -8.057 4.985 1.00 83.56 216 PHE A C 1
ATOM 1545 O O . PHE A 1 216 ? 4.411 -7.650 6.143 1.00 83.56 216 PHE A O 1
ATOM 1552 N N . GLU A 1 217 ? 4.746 -7.271 3.951 1.00 87.06 217 GLU A N 1
ATOM 1553 C CA . GLU A 1 217 ? 5.017 -5.838 3.962 1.00 87.06 217 GLU A CA 1
ATOM 1554 C C . GLU A 1 217 ? 3.929 -5.012 4.666 1.00 87.06 217 GLU A C 1
ATOM 1556 O O . GLU A 1 217 ? 4.250 -4.012 5.301 1.00 87.06 217 GLU A O 1
ATOM 1561 N N . HIS A 1 218 ? 2.672 -5.472 4.655 1.00 92.62 218 HIS A N 1
ATOM 1562 C CA . HIS A 1 218 ? 1.525 -4.766 5.248 1.00 92.62 218 HIS A CA 1
ATOM 1563 C C . HIS A 1 218 ? 1.236 -5.154 6.705 1.00 92.62 218 HIS A C 1
ATOM 1565 O O . HIS A 1 218 ? 0.271 -4.670 7.301 1.00 92.62 218 HIS A O 1
ATOM 1571 N N . LYS A 1 219 ? 2.024 -6.065 7.295 1.00 90.31 219 LYS A N 1
ATOM 1572 C CA . LYS A 1 219 ? 1.774 -6.565 8.663 1.00 90.31 219 LYS A CA 1
ATOM 1573 C C . LYS A 1 219 ? 3.001 -6.760 9.533 1.00 90.31 219 LYS A C 1
ATOM 1575 O O . LYS A 1 219 ? 2.868 -6.897 10.749 1.00 90.31 219 LYS A O 1
ATOM 1580 N N . ILE A 1 220 ? 4.176 -6.836 8.920 1.00 88.19 220 ILE A N 1
ATOM 1581 C CA . ILE A 1 220 ? 5.445 -7.162 9.567 1.00 88.19 220 ILE A CA 1
ATOM 1582 C C . ILE A 1 220 ? 5.723 -6.286 10.802 1.00 88.19 220 ILE A C 1
ATOM 1584 O O . ILE A 1 220 ? 6.200 -6.799 11.812 1.00 88.19 220 ILE A O 1
ATOM 1588 N N . PHE A 1 221 ? 5.332 -5.010 10.762 1.00 92.38 221 PHE A N 1
ATOM 1589 C CA . PHE A 1 221 ? 5.569 -4.038 11.834 1.00 92.38 221 PHE A CA 1
ATOM 1590 C C . PHE A 1 221 ? 4.407 -3.885 12.824 1.00 92.38 221 PHE A C 1
ATOM 1592 O O . PHE A 1 221 ? 4.488 -3.093 13.763 1.00 92.38 221 PHE A O 1
ATOM 1599 N N . ALA A 1 222 ? 3.337 -4.678 12.692 1.00 94.69 222 ALA A N 1
ATOM 1600 C CA . ALA A 1 222 ? 2.196 -4.610 13.606 1.00 94.69 222 ALA A CA 1
ATOM 1601 C C . ALA A 1 222 ? 2.596 -4.908 15.061 1.00 94.69 222 ALA A C 1
ATOM 1603 O O . ALA A 1 222 ? 2.079 -4.290 15.988 1.00 94.69 222 ALA A O 1
ATOM 1604 N N . LYS A 1 223 ? 3.560 -5.811 15.282 1.00 94.06 223 LYS A N 1
ATOM 1605 C CA . LYS A 1 223 ? 4.088 -6.087 16.625 1.00 94.06 223 LYS A CA 1
ATOM 1606 C C . LYS A 1 223 ? 4.799 -4.880 17.232 1.00 94.06 223 LYS A C 1
ATOM 1608 O O . LYS A 1 223 ? 4.660 -4.632 18.426 1.00 94.06 223 LYS A O 1
ATOM 1613 N N . ASP A 1 224 ? 5.578 -4.156 16.436 1.00 94.19 224 ASP A N 1
ATOM 1614 C CA . ASP A 1 224 ? 6.305 -2.975 16.899 1.00 94.19 224 ASP A CA 1
ATOM 1615 C C . ASP A 1 224 ? 5.341 -1.817 17.181 1.00 94.19 224 ASP A C 1
ATOM 1617 O O . ASP A 1 224 ? 5.446 -1.179 18.228 1.00 94.19 224 ASP A O 1
ATOM 1621 N N . ALA A 1 225 ? 4.312 -1.646 16.347 1.00 96.88 225 ALA A N 1
ATOM 1622 C CA . ALA A 1 225 ? 3.196 -0.744 16.629 1.00 96.88 225 ALA A CA 1
ATOM 1623 C C . ALA A 1 225 ? 2.487 -1.084 17.953 1.00 96.88 225 ALA A C 1
ATOM 1625 O O . ALA A 1 225 ? 2.268 -0.205 18.781 1.00 96.88 225 ALA A O 1
ATOM 1626 N N . LEU A 1 226 ? 2.203 -2.362 18.218 1.00 97.38 226 LEU A N 1
ATOM 1627 C CA . LEU A 1 226 ? 1.588 -2.802 19.480 1.00 97.38 226 LEU A CA 1
ATOM 1628 C C . LEU A 1 226 ? 2.521 -2.678 20.694 1.00 97.38 226 LEU A C 1
ATOM 1630 O O . LEU A 1 226 ? 2.051 -2.654 21.827 1.00 97.38 226 LEU A O 1
ATOM 1634 N N . ARG A 1 227 ? 3.841 -2.590 20.495 1.00 95.69 227 ARG A N 1
ATOM 1635 C CA . ARG A 1 227 ? 4.777 -2.224 21.571 1.00 95.69 227 ARG A CA 1
ATOM 1636 C C . ARG A 1 227 ? 4.753 -0.723 21.847 1.00 95.69 227 ARG A C 1
ATOM 1638 O O . ARG A 1 227 ? 4.856 -0.340 23.010 1.00 95.69 227 ARG A O 1
ATOM 1645 N N . ARG A 1 228 ? 4.622 0.110 20.806 1.00 96.88 228 ARG A N 1
ATOM 1646 C CA . ARG A 1 228 ? 4.474 1.570 20.934 1.00 96.88 228 ARG A CA 1
ATOM 1647 C C . ARG A 1 228 ? 3.148 1.945 21.601 1.00 96.88 228 ARG A C 1
ATOM 1649 O O . ARG A 1 228 ? 3.145 2.826 22.461 1.00 96.88 228 ARG A O 1
ATOM 1656 N N . TRP A 1 229 ? 2.068 1.262 21.221 1.00 98.25 229 TRP A N 1
ATOM 1657 C CA . TRP A 1 229 ? 0.695 1.478 21.685 1.00 98.25 229 TRP A CA 1
ATOM 1658 C C . TRP A 1 229 ? 0.147 0.206 22.362 1.00 98.25 229 TRP A C 1
ATOM 1660 O O . TRP A 1 229 ? -0.650 -0.521 21.768 1.00 98.25 229 TRP A O 1
ATOM 1670 N N . PRO A 1 230 ? 0.579 -0.103 23.601 1.00 97.69 230 PRO A N 1
ATOM 1671 C CA . PRO A 1 230 ? 0.270 -1.376 24.271 1.00 97.69 230 PRO A CA 1
ATOM 1672 C C . PRO A 1 230 ? -1.220 -1.599 24.572 1.00 97.69 230 PRO A C 1
ATOM 1674 O O . PRO A 1 230 ? -1.670 -2.752 24.653 1.00 97.69 230 PRO A O 1
ATOM 1677 N N . ASP A 1 231 ? -1.974 -0.508 24.710 1.00 97.94 231 ASP A N 1
ATOM 1678 C CA . ASP A 1 231 ? -3.414 -0.516 24.982 1.00 97.94 231 ASP A CA 1
ATOM 1679 C C . ASP A 1 231 ? -4.261 -0.607 23.702 1.00 97.94 231 ASP A C 1
ATOM 1681 O O . ASP A 1 231 ? -5.472 -0.813 23.778 1.00 97.94 231 ASP A O 1
ATOM 1685 N N . ALA A 1 232 ? -3.641 -0.497 22.520 1.00 98.62 232 ALA A N 1
ATOM 1686 C CA . ALA A 1 232 ? -4.355 -0.623 21.261 1.00 98.62 232 ALA A CA 1
ATOM 1687 C C . ALA A 1 232 ? -4.832 -2.065 21.033 1.00 98.62 232 ALA A C 1
ATOM 1689 O O . ALA A 1 232 ? -4.118 -3.047 21.279 1.00 98.62 232 ALA A O 1
ATOM 1690 N N . ARG A 1 233 ? -6.052 -2.176 20.507 1.00 98.69 233 ARG A N 1
ATOM 1691 C CA . ARG A 1 233 ? -6.662 -3.441 20.093 1.00 98.69 233 ARG A CA 1
ATOM 1692 C C . ARG A 1 233 ? -6.200 -3.815 18.691 1.00 98.69 233 ARG A C 1
ATOM 1694 O O . ARG A 1 233 ? -6.141 -2.959 17.805 1.00 98.69 233 ARG A O 1
ATOM 1701 N N . LEU A 1 234 ? -5.895 -5.091 18.494 1.00 98.69 234 LEU A N 1
ATOM 1702 C CA . LEU A 1 234 ? -5.434 -5.660 17.235 1.00 98.69 234 LEU A CA 1
ATOM 1703 C C . LEU A 1 234 ? -6.600 -6.278 16.458 1.00 98.69 234 LEU A C 1
ATOM 1705 O O . LEU A 1 234 ? -7.201 -7.261 16.895 1.00 98.69 234 LEU A O 1
ATOM 1709 N N . TRP A 1 235 ? -6.837 -5.769 15.253 1.00 98.50 235 TRP A N 1
ATOM 1710 C CA . TRP A 1 235 ? -7.811 -6.305 14.305 1.00 98.50 235 TRP A CA 1
ATOM 1711 C C . TRP A 1 235 ? -7.091 -6.872 13.090 1.00 98.50 235 TRP A C 1
ATOM 1713 O O . TRP A 1 235 ? -6.251 -6.196 12.497 1.00 98.50 235 TRP A O 1
ATOM 1723 N N . VAL A 1 236 ? -7.408 -8.101 12.693 1.00 97.62 236 VAL A N 1
ATOM 1724 C CA . VAL A 1 236 ? -6.720 -8.747 11.567 1.00 97.62 236 VAL A CA 1
ATOM 1725 C C . VAL A 1 236 ? -7.697 -9.219 10.506 1.00 97.62 236 VAL A C 1
ATOM 1727 O O . VAL A 1 236 ? -8.770 -9.736 10.815 1.00 97.62 236 VAL A O 1
ATOM 1730 N N . ALA A 1 237 ? -7.309 -9.099 9.241 1.00 95.25 237 ALA A N 1
ATOM 1731 C CA . ALA A 1 237 ? -7.986 -9.794 8.161 1.00 95.25 237 ALA A CA 1
ATOM 1732 C C . ALA A 1 237 ? -7.871 -11.321 8.344 1.00 95.25 237 ALA A C 1
ATOM 1734 O O . ALA A 1 237 ? -6.848 -11.807 8.844 1.00 95.25 237 ALA A O 1
ATOM 1735 N N . PRO A 1 238 ? -8.892 -12.092 7.940 1.00 92.31 238 PRO A N 1
ATOM 1736 C CA . PRO A 1 238 ? -8.907 -13.542 8.092 1.00 92.31 238 PRO A CA 1
ATOM 1737 C C . PRO A 1 238 ? -7.803 -14.227 7.279 1.00 92.31 238 PRO A C 1
ATOM 1739 O O . PRO A 1 238 ? -7.378 -13.745 6.236 1.00 92.31 238 PRO A O 1
ATOM 1742 N N . GLY A 1 239 ? -7.357 -15.403 7.729 1.00 87.06 239 GLY A N 1
ATOM 1743 C CA . GLY A 1 239 ? -6.345 -16.191 7.010 1.00 87.06 239 GLY A CA 1
ATOM 1744 C C . GLY A 1 239 ? -4.896 -15.738 7.218 1.00 87.06 239 GLY A C 1
ATOM 1745 O O . GLY A 1 239 ? -4.047 -16.036 6.380 1.00 87.06 239 GLY A O 1
ATOM 1746 N N . GLN A 1 240 ? -4.593 -15.050 8.326 1.00 87.56 240 GLN A N 1
ATOM 1747 C CA . GLN A 1 240 ? -3.211 -14.760 8.711 1.00 87.56 240 GLN A CA 1
ATOM 1748 C C . GLN A 1 240 ? -2.383 -16.044 8.814 1.00 87.56 240 GLN A C 1
ATOM 1750 O O . GLN A 1 240 ? -2.792 -17.018 9.439 1.00 87.56 240 GLN A O 1
ATOM 1755 N N . PHE A 1 241 ? -1.184 -16.013 8.242 1.00 76.94 241 PHE A N 1
ATOM 1756 C CA . PHE A 1 241 ? -0.181 -17.063 8.388 1.00 76.94 241 PHE A CA 1
ATOM 1757 C C . PHE A 1 241 ? 1.210 -16.447 8.516 1.00 76.94 241 PHE A C 1
ATOM 1759 O O . PHE A 1 241 ? 1.395 -15.243 8.325 1.00 76.94 241 PHE A O 1
ATOM 1766 N N . SER A 1 242 ? 2.198 -17.281 8.816 1.00 72.31 242 SER A N 1
ATOM 1767 C CA . SER A 1 242 ? 3.607 -16.896 8.765 1.00 72.31 242 SER A CA 1
ATOM 1768 C C . SER A 1 242 ? 4.364 -17.826 7.832 1.00 72.31 242 SER A C 1
ATOM 1770 O O . SER A 1 242 ? 4.031 -19.004 7.713 1.00 72.31 242 SER A O 1
ATOM 1772 N N . PHE A 1 243 ? 5.365 -17.277 7.158 1.00 66.88 243 PHE A N 1
ATOM 1773 C CA . PHE A 1 243 ? 6.207 -17.993 6.213 1.00 66.88 243 PHE A CA 1
ATOM 1774 C C . PHE A 1 243 ? 7.673 -17.869 6.627 1.00 66.88 243 PHE A C 1
ATOM 1776 O O . PHE A 1 243 ? 8.051 -16.843 7.202 1.00 66.88 243 PHE A O 1
ATOM 1783 N N . PRO A 1 244 ? 8.511 -18.885 6.342 1.00 62.50 244 PRO A N 1
ATOM 1784 C CA . PRO A 1 244 ? 8.224 -20.214 5.792 1.00 62.50 244 PRO A CA 1
ATOM 1785 C C . PRO A 1 244 ? 7.708 -21.196 6.843 1.00 62.50 244 PRO A C 1
ATOM 1787 O O . PRO A 1 244 ? 7.267 -22.289 6.502 1.00 62.50 244 PRO A O 1
ATOM 1790 N N . VAL A 1 245 ? 7.746 -20.802 8.116 1.00 72.56 245 VAL A N 1
ATOM 1791 C CA . VAL A 1 245 ? 7.198 -21.571 9.228 1.00 72.56 245 VAL A CA 1
ATOM 1792 C C . VAL A 1 245 ? 5.987 -20.835 9.766 1.00 72.56 245 VAL A C 1
ATOM 1794 O O . VAL A 1 245 ? 6.053 -19.649 10.092 1.00 72.56 245 VAL A O 1
ATOM 1797 N N . GLU A 1 246 ? 4.885 -21.562 9.885 1.00 77.12 246 GLU A N 1
ATOM 1798 C CA . GLU A 1 246 ? 3.693 -21.061 10.546 1.00 77.12 246 GLU A CA 1
ATOM 1799 C C . GLU A 1 246 ? 3.996 -20.857 12.032 1.00 77.12 246 GLU A C 1
ATOM 1801 O O . GLU A 1 246 ? 4.352 -21.799 12.744 1.00 77.12 246 GLU A O 1
ATOM 1806 N N . VAL A 1 247 ? 3.874 -19.614 12.496 1.00 81.75 247 VAL A N 1
ATOM 1807 C CA . VAL A 1 247 ? 4.018 -19.268 13.907 1.00 81.75 247 VAL A CA 1
ATOM 1808 C C . VAL A 1 247 ? 2.687 -18.752 14.452 1.00 81.75 247 VAL A C 1
ATOM 1810 O O . VAL A 1 247 ? 1.935 -18.115 13.713 1.00 81.75 247 VAL A O 1
ATOM 1813 N N . PRO A 1 248 ? 2.384 -19.002 15.739 1.00 87.69 248 PRO A N 1
ATOM 1814 C CA . PRO A 1 248 ? 1.183 -18.468 16.374 1.00 87.69 248 PRO A CA 1
ATOM 1815 C C . PRO A 1 248 ? 1.128 -16.935 16.338 1.00 87.69 248 PRO A C 1
ATOM 1817 O O . PRO A 1 248 ? 2.171 -16.278 16.409 1.00 87.69 248 PRO A O 1
ATOM 1820 N N . SER A 1 249 ? -0.078 -16.361 16.355 1.00 90.31 249 SER A N 1
ATOM 1821 C CA . SER A 1 249 ? -0.300 -14.907 16.385 1.00 90.31 249 SER A CA 1
ATOM 1822 C C . SER A 1 249 ? 0.457 -14.219 17.520 1.00 90.31 249 SER A C 1
ATOM 1824 O O . SER A 1 249 ? 1.142 -13.232 17.278 1.00 90.31 249 SER A O 1
ATOM 1826 N N . ARG A 1 250 ? 0.474 -14.794 18.733 1.00 90.69 250 ARG A N 1
ATOM 1827 C CA . ARG A 1 250 ? 1.289 -14.275 19.851 1.00 90.69 250 ARG A CA 1
ATOM 1828 C C . ARG A 1 250 ? 2.783 -14.112 19.540 1.00 90.69 250 ARG A C 1
ATOM 1830 O O . ARG A 1 250 ? 3.453 -13.298 20.163 1.00 90.69 250 ARG A O 1
ATOM 1837 N N . VAL A 1 251 ? 3.330 -14.888 18.603 1.00 87.06 251 VAL A N 1
ATOM 1838 C CA . VAL A 1 251 ? 4.729 -14.767 18.171 1.00 87.06 251 VAL A CA 1
ATOM 1839 C C . VAL A 1 251 ? 4.852 -13.667 17.122 1.00 87.06 251 VAL A C 1
ATOM 1841 O O . VAL A 1 251 ? 5.698 -12.781 17.279 1.00 87.06 251 VAL A O 1
ATOM 1844 N N . ALA A 1 252 ? 3.990 -13.714 16.101 1.00 86.62 252 ALA A N 1
ATOM 1845 C CA . ALA A 1 252 ? 3.978 -12.772 14.983 1.00 86.62 252 ALA A CA 1
ATOM 1846 C C . ALA A 1 252 ? 3.658 -11.336 15.428 1.00 86.62 252 ALA A C 1
ATOM 1848 O O . ALA A 1 252 ? 4.398 -10.419 15.099 1.00 86.62 252 ALA A O 1
ATOM 1849 N N . PHE A 1 253 ? 2.610 -11.158 16.233 1.00 91.38 253 PHE A N 1
ATOM 1850 C CA . PHE A 1 253 ? 2.077 -9.861 16.659 1.00 91.38 253 PHE A CA 1
ATOM 1851 C C . PHE A 1 253 ? 2.365 -9.527 18.127 1.00 91.38 253 PHE A C 1
ATOM 1853 O O . PHE A 1 253 ? 2.076 -8.428 18.580 1.00 91.38 253 PHE A O 1
ATOM 1860 N N . GLY A 1 254 ? 2.923 -10.460 18.905 1.00 91.81 254 GLY A N 1
ATOM 1861 C CA . GLY A 1 254 ? 3.135 -10.274 20.348 1.00 91.81 254 GLY A CA 1
ATOM 1862 C C . GLY A 1 254 ? 1.900 -10.555 21.214 1.00 91.81 254 GLY A C 1
ATOM 1863 O O . GLY A 1 254 ? 2.034 -10.660 22.431 1.00 91.81 254 GLY A O 1
ATOM 1864 N N . ARG A 1 255 ? 0.719 -10.724 20.607 1.00 94.38 255 ARG A N 1
ATOM 1865 C CA . ARG A 1 255 ? -0.540 -11.117 21.258 1.00 94.38 255 ARG A CA 1
ATOM 1866 C C . ARG A 1 255 ? -1.481 -11.828 20.285 1.00 94.38 255 ARG A C 1
ATOM 1868 O O . ARG A 1 255 ? -1.204 -11.897 19.089 1.00 94.38 255 ARG A O 1
ATOM 1875 N N . GLU A 1 256 ? -2.565 -12.381 20.814 1.00 96.38 256 GLU A N 1
ATOM 1876 C CA . GLU A 1 256 ? -3.690 -12.800 19.978 1.00 96.38 256 GLU A CA 1
ATOM 1877 C C . GLU A 1 256 ? -4.463 -11.562 19.486 1.00 96.38 256 GLU A C 1
ATOM 1879 O O . GLU A 1 256 ? -4.492 -10.559 20.205 1.00 96.38 256 GLU A O 1
ATOM 1884 N N . PRO A 1 257 ? -5.057 -11.598 18.280 1.00 97.31 257 PRO A N 1
ATOM 1885 C CA . PRO A 1 257 ? -5.960 -10.549 17.821 1.00 97.31 257 PRO A CA 1
ATOM 1886 C C . PRO A 1 257 ? -7.183 -10.429 18.730 1.00 97.31 257 PRO A C 1
ATOM 1888 O O . PRO A 1 257 ? -7.747 -11.444 19.139 1.00 97.31 257 PRO A O 1
ATOM 1891 N N . ASP A 1 258 ? -7.623 -9.199 18.979 1.00 98.38 258 ASP A N 1
ATOM 1892 C CA . ASP A 1 258 ? -8.884 -8.917 19.667 1.00 98.38 258 ASP A CA 1
ATOM 1893 C C . ASP A 1 258 ? -10.085 -9.338 18.809 1.00 98.38 258 ASP A C 1
ATOM 1895 O O . ASP A 1 258 ? -11.095 -9.805 19.333 1.00 98.38 258 ASP A O 1
ATOM 1899 N N . GLY A 1 259 ? -9.961 -9.225 17.483 1.00 97.12 259 GLY A N 1
ATOM 1900 C CA . GLY A 1 259 ? -10.969 -9.701 16.544 1.00 97.12 259 GLY A CA 1
ATOM 1901 C C . GLY A 1 259 ? -10.421 -9.980 15.147 1.00 97.12 259 GLY A C 1
ATOM 1902 O O . GLY A 1 259 ? -9.489 -9.328 14.663 1.00 97.12 259 GLY A O 1
ATOM 1903 N N . VAL A 1 260 ? -11.031 -10.959 14.483 1.00 96.69 260 VAL A N 1
ATOM 1904 C CA . VAL A 1 260 ? -10.800 -11.286 13.074 1.00 96.69 260 VAL A CA 1
ATOM 1905 C C . VAL A 1 260 ? -11.930 -10.689 12.242 1.00 96.69 260 VAL A C 1
ATOM 1907 O O . VAL A 1 260 ? -13.097 -11.036 12.423 1.00 96.69 260 VAL A O 1
ATOM 1910 N N . LEU A 1 261 ? -11.571 -9.798 11.323 1.00 95.62 261 LEU A N 1
ATOM 1911 C CA . LEU A 1 261 ? -12.498 -9.018 10.506 1.00 95.62 261 LEU A CA 1
ATOM 1912 C C . LEU A 1 261 ? -13.342 -9.890 9.562 1.00 95.62 261 LEU A C 1
ATOM 1914 O O . LEU A 1 261 ? -12.910 -10.959 9.130 1.00 95.62 261 LEU A O 1
ATOM 1918 N N . GLY A 1 262 ? -14.523 -9.390 9.194 1.00 90.88 262 GLY A N 1
ATOM 1919 C CA . GLY A 1 262 ? -15.480 -10.092 8.332 1.00 90.88 262 GLY A CA 1
ATOM 1920 C C . GLY A 1 262 ? -16.398 -11.050 9.093 1.00 90.88 262 GLY A C 1
ATOM 1921 O O . GLY A 1 262 ? -16.375 -11.124 10.322 1.00 90.88 262 GLY A O 1
ATOM 1922 N N . GLY A 1 263 ? -17.238 -11.773 8.353 1.00 88.44 263 GLY A N 1
ATOM 1923 C CA . GLY A 1 263 ? -18.156 -12.766 8.907 1.00 88.44 263 GLY A CA 1
ATOM 1924 C C . GLY A 1 263 ? -17.604 -14.191 8.856 1.00 88.44 263 GLY A C 1
ATOM 1925 O O . GLY A 1 263 ? -16.555 -14.466 8.272 1.00 88.44 263 GLY A O 1
ATOM 1926 N N . ALA A 1 264 ? -18.364 -15.142 9.405 1.00 85.69 264 ALA A N 1
ATOM 1927 C CA . ALA A 1 264 ? -18.011 -16.564 9.351 1.00 85.69 264 ALA A CA 1
ATOM 1928 C C . ALA A 1 264 ? -17.832 -17.081 7.906 1.00 85.69 264 ALA A C 1
ATOM 1930 O O . ALA A 1 264 ? -16.976 -17.930 7.659 1.00 85.69 264 ALA A O 1
ATOM 1931 N N . ALA A 1 265 ? -18.595 -16.542 6.946 1.00 84.75 265 ALA A N 1
ATOM 1932 C CA . ALA A 1 265 ? -18.471 -16.872 5.522 1.00 84.75 265 ALA A CA 1
ATOM 1933 C C . ALA A 1 265 ? -17.107 -16.467 4.931 1.00 84.75 265 ALA A C 1
ATOM 1935 O O . ALA A 1 265 ? -16.577 -17.161 4.062 1.00 84.75 265 ALA A O 1
ATOM 1936 N N . ASP A 1 266 ? -16.500 -15.405 5.462 1.00 83.94 266 ASP A N 1
ATOM 1937 C CA . ASP A 1 266 ? -15.183 -14.916 5.048 1.00 83.94 266 ASP A CA 1
ATOM 1938 C C . ASP A 1 266 ? -14.038 -15.674 5.738 1.00 83.94 266 ASP A C 1
ATOM 1940 O O . ASP A 1 266 ? -12.870 -15.528 5.372 1.00 83.94 266 ASP A O 1
ATOM 1944 N N . GLY A 1 267 ? -14.354 -16.517 6.727 1.00 84.94 267 GLY A N 1
ATOM 1945 C CA . GLY A 1 267 ? -13.386 -17.083 7.667 1.00 84.94 267 GLY A CA 1
ATOM 1946 C C . GLY A 1 267 ? -12.990 -16.115 8.789 1.00 84.94 267 GLY A C 1
ATOM 1947 O O . GLY A 1 267 ? -11.944 -16.316 9.405 1.00 84.94 267 GLY A O 1
ATOM 1948 N N . GLY A 1 268 ? -13.792 -15.068 9.012 1.00 89.88 268 GLY A N 1
ATOM 1949 C CA . GLY A 1 268 ? -13.655 -14.092 10.092 1.00 89.88 268 GLY A CA 1
ATOM 1950 C C . GLY A 1 268 ? -14.677 -14.285 11.214 1.00 89.88 268 GLY A C 1
ATOM 1951 O O . GLY A 1 268 ? -15.197 -15.383 11.419 1.00 89.88 268 GLY A O 1
ATOM 1952 N N . GLY A 1 269 ? -14.960 -13.209 11.951 1.00 88.12 269 GLY A N 1
ATOM 1953 C CA . GLY A 1 269 ? -15.969 -13.178 13.016 1.00 88.12 269 GLY A CA 1
ATOM 1954 C C . GLY A 1 269 ? -15.548 -13.882 14.309 1.00 88.12 269 GLY A C 1
ATOM 1955 O O . GLY A 1 269 ? -16.395 -14.214 15.134 1.00 88.12 269 GLY A O 1
ATOM 1956 N N . VAL A 1 270 ? -14.250 -14.146 14.472 1.00 92.25 270 VAL A N 1
ATOM 1957 C CA . VAL A 1 270 ? -13.669 -14.704 15.699 1.00 92.25 270 VAL A CA 1
ATOM 1958 C C . VAL A 1 270 ? -13.232 -13.558 16.606 1.00 92.25 270 VAL A C 1
ATOM 1960 O O . VAL A 1 270 ? -12.591 -12.626 16.129 1.00 92.25 270 VAL A O 1
ATOM 1963 N N . GLY A 1 271 ? -13.513 -13.663 17.905 1.00 94.69 271 GLY A N 1
ATOM 1964 C CA . GLY A 1 271 ? -13.197 -12.620 18.881 1.00 94.69 271 GLY A CA 1
ATOM 1965 C C . GLY A 1 271 ? -14.294 -11.563 18.956 1.00 94.69 271 GLY A C 1
ATOM 1966 O O . GLY A 1 271 ? -15.472 -11.862 18.750 1.00 94.69 271 GLY A O 1
ATOM 1967 N N . ASP A 1 272 ? -13.903 -10.338 19.278 1.00 95.38 272 ASP A N 1
ATOM 1968 C CA . ASP A 1 272 ? -14.827 -9.228 19.446 1.00 95.38 272 ASP A CA 1
ATOM 1969 C C . ASP A 1 272 ? -15.248 -8.618 18.105 1.00 95.38 272 ASP A C 1
ATOM 1971 O O . ASP A 1 272 ? -14.530 -8.663 17.104 1.00 95.38 272 ASP A O 1
ATOM 1975 N N . VAL A 1 273 ? -16.416 -7.976 18.102 1.00 92.06 273 VAL A N 1
ATOM 1976 C CA . VAL A 1 273 ? -16.834 -7.108 16.996 1.00 92.06 273 VAL A CA 1
ATOM 1977 C C . VAL A 1 273 ? -16.123 -5.756 17.142 1.00 92.06 273 VAL A C 1
ATOM 1979 O O . VAL A 1 273 ? -16.107 -5.208 18.251 1.00 92.06 273 VAL A O 1
ATOM 1982 N N . PRO A 1 274 ? -15.552 -5.187 16.062 1.00 94.00 274 PRO A N 1
ATOM 1983 C CA . PRO A 1 274 ? -14.931 -3.873 16.135 1.00 94.00 274 PRO A CA 1
ATOM 1984 C C . PRO A 1 274 ? -15.921 -2.795 16.601 1.00 94.00 274 PRO A C 1
ATOM 1986 O O . PRO A 1 274 ? -17.003 -2.682 16.024 1.00 94.00 274 PRO A O 1
ATOM 1989 N N . PRO A 1 275 ? -15.575 -1.975 17.612 1.00 95.38 275 PRO A N 1
ATOM 1990 C CA . PRO A 1 275 ? -16.487 -0.962 18.148 1.00 95.38 275 PRO A CA 1
ATOM 1991 C C . PRO A 1 275 ? -16.741 0.197 17.171 1.00 95.38 275 PRO A C 1
ATOM 1993 O O . PRO A 1 275 ? -17.689 0.943 17.360 1.00 95.38 275 PRO A O 1
ATOM 1996 N N . TRP A 1 276 ? -15.911 0.325 16.133 1.00 95.25 276 TRP A N 1
ATOM 1997 C CA . TRP A 1 276 ? -15.956 1.358 15.093 1.00 95.25 276 TRP A CA 1
ATOM 1998 C C . TRP A 1 276 ? -16.663 0.910 13.804 1.00 95.25 276 TRP A C 1
ATOM 2000 O O . TRP A 1 276 ? -16.626 1.621 12.801 1.00 95.25 276 TRP A O 1
ATOM 2010 N N . ILE A 1 277 ? -17.270 -0.282 13.778 1.00 92.94 277 ILE A N 1
ATOM 2011 C CA . ILE A 1 277 ? -17.819 -0.883 12.547 1.00 92.94 277 ILE A CA 1
ATOM 2012 C C . ILE A 1 277 ? -18.963 -0.066 11.916 1.00 92.94 277 ILE A C 1
ATOM 2014 O O . ILE A 1 277 ? -19.221 -0.179 10.719 1.00 92.94 277 ILE A O 1
ATOM 2018 N N . ASP A 1 278 ? -19.645 0.768 12.705 1.00 89.50 278 ASP A N 1
ATOM 2019 C CA . ASP A 1 278 ? -20.676 1.697 12.232 1.00 89.50 278 ASP A CA 1
ATOM 2020 C C . ASP A 1 278 ? -20.088 2.966 11.584 1.00 89.50 278 ASP A C 1
ATOM 2022 O O . ASP A 1 278 ? -20.803 3.704 10.912 1.00 89.50 278 ASP A O 1
ATOM 2026 N N . GLU A 1 279 ? -18.796 3.235 11.783 1.00 94.38 279 GLU A N 1
ATOM 2027 C CA . GLU A 1 279 ? -18.058 4.355 11.193 1.00 94.38 279 GLU A CA 1
ATOM 2028 C C . GLU A 1 279 ? -17.220 3.934 9.985 1.00 94.38 279 GLU A C 1
ATOM 2030 O O . GLU A 1 279 ? -17.209 4.616 8.954 1.00 94.38 279 GLU A O 1
ATOM 2035 N N . ILE A 1 280 ? -16.539 2.795 10.114 1.00 96.81 280 ILE A N 1
ATOM 2036 C CA . ILE A 1 280 ? -15.703 2.207 9.075 1.00 96.81 280 ILE A CA 1
ATOM 2037 C C . ILE A 1 280 ? -16.260 0.821 8.748 1.00 96.81 280 ILE A C 1
ATOM 2039 O O . ILE A 1 280 ? -16.053 -0.143 9.482 1.00 96.81 280 ILE A O 1
ATOM 2043 N N . SER A 1 281 ? -16.960 0.717 7.619 1.00 94.25 281 SER A N 1
ATOM 2044 C CA . SER A 1 281 ? -17.454 -0.564 7.105 1.00 94.25 281 SER A CA 1
ATOM 2045 C C . SER A 1 281 ? -16.304 -1.424 6.586 1.00 94.25 281 SER A C 1
ATOM 2047 O O . SER A 1 281 ? -15.316 -0.892 6.083 1.00 94.25 281 SER A O 1
ATOM 2049 N N . VAL A 1 282 ? -16.446 -2.751 6.657 1.00 94.50 282 VAL A N 1
ATOM 2050 C CA . VAL A 1 282 ? -15.418 -3.707 6.215 1.00 94.50 282 VAL A CA 1
ATOM 2051 C C . VAL A 1 282 ? -16.003 -4.715 5.236 1.00 94.50 282 VAL A C 1
ATOM 2053 O O . VAL A 1 282 ? -17.084 -5.250 5.474 1.00 94.50 282 VAL A O 1
ATOM 2056 N N . ARG A 1 283 ? -15.266 -5.016 4.164 1.00 93.88 283 ARG A N 1
ATOM 2057 C CA . ARG A 1 283 ? -15.543 -6.137 3.253 1.00 93.88 283 ARG A CA 1
ATOM 2058 C C . ARG A 1 283 ? -14.281 -6.952 3.032 1.00 93.88 283 ARG A C 1
ATOM 2060 O O . ARG A 1 283 ? -13.200 -6.385 2.919 1.00 93.88 283 ARG A O 1
ATOM 2067 N N . ILE A 1 284 ? -14.416 -8.274 2.971 1.00 94.50 284 ILE A N 1
ATOM 2068 C CA . ILE A 1 284 ? -13.281 -9.174 2.767 1.00 94.50 284 ILE A CA 1
ATOM 2069 C C . ILE A 1 284 ? -13.222 -9.595 1.303 1.00 94.50 284 ILE A C 1
ATOM 2071 O O . ILE A 1 284 ? -14.118 -10.262 0.790 1.00 94.50 284 ILE A O 1
ATOM 2075 N N . LEU A 1 285 ? -12.135 -9.233 0.633 1.00 93.69 285 LEU A N 1
ATOM 2076 C CA . LEU A 1 285 ? -11.763 -9.799 -0.649 1.00 93.69 285 LEU A CA 1
ATOM 2077 C C . LEU A 1 285 ? -11.092 -11.149 -0.406 1.00 93.69 285 LEU A C 1
ATOM 2079 O O . LEU A 1 285 ? -10.028 -11.232 0.210 1.00 93.69 285 LEU A O 1
ATOM 2083 N N . LYS A 1 286 ? -11.702 -12.217 -0.913 1.00 91.06 286 LYS A N 1
ATOM 2084 C CA . LYS A 1 286 ? -11.099 -13.548 -0.948 1.00 91.06 286 LYS A CA 1
ATOM 2085 C C . LYS A 1 286 ? -10.470 -13.780 -2.315 1.00 91.06 286 LYS A C 1
ATOM 2087 O O . LYS A 1 286 ? -11.168 -13.977 -3.306 1.00 91.06 286 LYS A O 1
ATOM 2092 N N . ALA A 1 287 ? -9.149 -13.793 -2.338 1.00 78.19 287 ALA A N 1
ATOM 2093 C CA . ALA A 1 287 ? -8.361 -14.258 -3.463 1.00 78.19 287 ALA A CA 1
ATOM 2094 C C . ALA A 1 287 ? -8.084 -15.764 -3.305 1.00 78.19 287 ALA A C 1
ATOM 2096 O O . ALA A 1 287 ? -8.299 -16.346 -2.238 1.00 78.19 287 ALA A O 1
ATOM 2097 N N . GLY A 1 288 ? -7.713 -16.439 -4.392 1.00 74.94 288 GLY A N 1
ATOM 2098 C CA . GLY A 1 288 ? -7.744 -17.902 -4.428 1.00 74.94 288 GLY A CA 1
ATOM 2099 C C . GLY A 1 288 ? -6.730 -18.609 -3.520 1.00 74.94 288 GLY A C 1
ATOM 2100 O O . GLY A 1 288 ? -6.092 -18.026 -2.639 1.00 74.94 288 GLY A O 1
ATOM 2101 N N . LYS A 1 289 ? -6.625 -19.927 -3.711 1.00 76.38 289 LYS A N 1
ATOM 2102 C CA . LYS A 1 289 ? -5.761 -20.802 -2.910 1.00 76.38 289 LYS A CA 1
ATOM 2103 C C . LYS A 1 289 ? -4.387 -20.975 -3.544 1.00 76.38 289 LYS A C 1
ATOM 2105 O O . LYS A 1 289 ? -4.287 -21.194 -4.746 1.00 76.38 289 LYS A O 1
ATOM 2110 N N . PHE A 1 290 ? -3.359 -20.988 -2.705 1.00 68.62 290 PHE A N 1
ATOM 2111 C CA . PHE A 1 290 ? -1.971 -21.225 -3.086 1.00 68.62 290 PHE A CA 1
ATOM 2112 C C . PHE A 1 290 ? -1.387 -22.325 -2.228 1.00 68.62 290 PHE A C 1
ATOM 2114 O O . PHE A 1 290 ? -1.540 -22.307 -1.009 1.00 68.62 290 PHE A O 1
ATOM 2121 N N . ALA A 1 291 ? -0.669 -23.248 -2.858 1.00 66.69 291 ALA A N 1
ATOM 2122 C CA . ALA A 1 291 ? 0.146 -24.201 -2.132 1.00 66.69 291 ALA A CA 1
ATOM 2123 C C . ALA A 1 291 ? 1.435 -23.503 -1.678 1.00 66.69 291 ALA A C 1
ATOM 2125 O O . ALA A 1 291 ? 2.333 -23.258 -2.482 1.00 66.69 291 ALA A O 1
ATOM 2126 N N . LEU A 1 292 ? 1.539 -23.195 -0.387 1.00 63.84 292 LEU A N 1
ATOM 2127 C CA . LEU A 1 292 ? 2.750 -22.660 0.226 1.00 63.84 292 LEU A CA 1
ATOM 2128 C C . LEU A 1 292 ? 3.287 -23.683 1.225 1.00 63.84 292 LEU A C 1
ATOM 2130 O O . LEU A 1 292 ? 2.592 -24.057 2.169 1.00 63.84 292 LEU A O 1
ATOM 2134 N N . ALA A 1 293 ? 4.503 -24.182 0.983 1.00 64.19 293 ALA A N 1
ATOM 2135 C CA . ALA A 1 293 ? 5.122 -25.246 1.783 1.00 64.19 293 ALA A CA 1
ATOM 2136 C C . ALA A 1 293 ? 4.200 -26.475 1.998 1.00 64.19 293 ALA A C 1
ATOM 2138 O O . ALA A 1 293 ? 4.128 -27.040 3.088 1.00 64.19 293 ALA A O 1
ATOM 2139 N N . GLY A 1 294 ? 3.456 -26.872 0.956 1.00 66.19 294 GLY A N 1
ATOM 2140 C CA . GLY A 1 294 ? 2.539 -28.020 0.996 1.00 66.19 294 GLY A CA 1
ATOM 2141 C C . GLY A 1 294 ? 1.199 -27.770 1.702 1.00 66.19 294 GLY A C 1
ATOM 2142 O O . GLY A 1 294 ? 0.448 -28.723 1.903 1.00 66.19 294 GLY A O 1
ATOM 2143 N N . LYS A 1 295 ? 0.883 -26.521 2.072 1.00 66.81 295 LYS A N 1
ATOM 2144 C CA . LYS A 1 295 ? -0.412 -26.129 2.646 1.00 66.81 295 LYS A CA 1
ATOM 2145 C C . LYS A 1 295 ? -1.182 -25.211 1.708 1.00 66.81 295 LYS A C 1
ATOM 2147 O O . LYS A 1 295 ? -0.606 -24.286 1.146 1.00 66.81 295 LYS A O 1
ATOM 2152 N N . ASP A 1 296 ? -2.491 -25.424 1.620 1.00 74.31 296 ASP A N 1
ATOM 2153 C CA . ASP A 1 296 ? -3.400 -24.517 0.921 1.00 74.31 296 ASP A CA 1
ATOM 2154 C C . ASP A 1 296 ? -3.638 -23.258 1.761 1.00 74.31 296 ASP A C 1
ATOM 2156 O O . ASP A 1 296 ? -4.385 -23.268 2.742 1.00 74.31 296 ASP A O 1
ATOM 2160 N N . VAL A 1 297 ? -3.029 -22.154 1.351 1.00 75.19 297 VAL A N 1
ATOM 2161 C CA . VAL A 1 297 ? -3.235 -20.825 1.919 1.00 75.19 297 VAL A CA 1
ATOM 2162 C C . VAL A 1 297 ? -4.234 -20.075 1.049 1.00 75.19 297 VAL A C 1
ATOM 2164 O O . VAL A 1 297 ? -4.066 -19.986 -0.162 1.00 75.19 297 VAL A O 1
ATOM 2167 N N . THR A 1 298 ? -5.293 -19.539 1.654 1.00 82.12 298 THR A N 1
ATOM 2168 C CA . THR A 1 298 ? -6.249 -18.665 0.956 1.00 82.12 298 THR A CA 1
ATOM 2169 C C . THR A 1 298 ? -5.900 -17.215 1.246 1.00 82.12 298 THR A C 1
ATOM 2171 O O . THR A 1 298 ? -5.915 -16.803 2.408 1.00 82.12 298 THR A O 1
ATOM 2174 N N . ILE A 1 299 ? -5.619 -16.466 0.187 1.00 81.75 299 ILE A N 1
ATOM 2175 C CA . ILE A 1 299 ? -5.272 -15.046 0.235 1.00 81.75 299 ILE A CA 1
ATOM 2176 C C . ILE A 1 299 ? -6.533 -14.254 0.553 1.00 81.75 299 ILE A C 1
ATOM 2178 O O . ILE A 1 299 ? -7.574 -14.442 -0.075 1.00 81.75 299 ILE A O 1
ATOM 2182 N N . ARG A 1 300 ? -6.457 -13.379 1.551 1.00 90.38 300 ARG A N 1
ATOM 2183 C CA . ARG A 1 300 ? -7.557 -12.482 1.889 1.00 90.38 300 ARG A CA 1
ATOM 2184 C C . ARG A 1 300 ? -7.044 -11.104 2.225 1.00 90.38 300 ARG A C 1
ATOM 2186 O O . ARG A 1 300 ? -5.979 -10.963 2.822 1.00 90.38 300 ARG A O 1
ATOM 2193 N N . GLU A 1 301 ? -7.861 -10.132 1.874 1.00 93.00 301 GLU A N 1
ATOM 2194 C CA . GLU A 1 301 ? -7.608 -8.723 2.090 1.00 93.00 301 GLU A CA 1
ATOM 2195 C C . GLU A 1 301 ? -8.888 -8.064 2.612 1.00 93.00 301 GLU A C 1
ATOM 2197 O O . GLU A 1 301 ? -9.979 -8.329 2.112 1.00 93.00 301 GLU A O 1
ATOM 2202 N N . ALA A 1 302 ? -8.771 -7.236 3.643 1.00 96.12 302 ALA A N 1
ATOM 2203 C CA . ALA A 1 302 ? -9.858 -6.430 4.166 1.00 96.12 302 ALA A CA 1
ATOM 2204 C C . ALA A 1 302 ? -9.846 -5.055 3.494 1.00 96.12 302 ALA A C 1
ATOM 2206 O O . ALA A 1 302 ? -8.842 -4.350 3.509 1.00 96.12 302 ALA A O 1
ATOM 2207 N N . THR A 1 303 ? -10.985 -4.672 2.932 1.00 97.00 303 THR A N 1
ATOM 2208 C CA . THR A 1 303 ? -11.246 -3.335 2.407 1.00 97.00 303 THR A CA 1
ATOM 2209 C C . THR A 1 303 ? -12.090 -2.564 3.401 1.00 97.00 303 THR A C 1
ATOM 2211 O O . THR A 1 303 ? -13.034 -3.119 3.969 1.00 97.00 303 THR A O 1
ATOM 2214 N N . PHE A 1 304 ? -11.784 -1.283 3.576 1.00 98.00 304 PHE A N 1
ATOM 2215 C CA . PHE A 1 304 ? -12.452 -0.423 4.543 1.00 98.00 304 PHE A CA 1
ATOM 2216 C C . PHE A 1 304 ? -13.146 0.741 3.844 1.00 98.00 304 PHE A C 1
ATOM 2218 O O . PHE A 1 304 ? -12.626 1.284 2.872 1.00 98.00 304 PHE A O 1
ATOM 2225 N N . TYR A 1 305 ? -14.297 1.158 4.358 1.00 97.56 305 TYR A N 1
ATOM 2226 C CA . TYR A 1 305 ? -14.998 2.348 3.889 1.00 97.56 305 TYR A CA 1
ATOM 2227 C C . TYR A 1 305 ? -15.373 3.239 5.063 1.00 97.56 305 TYR A C 1
ATOM 2229 O O . TYR A 1 305 ? -16.240 2.890 5.864 1.00 97.56 305 TYR A O 1
ATOM 2237 N N . HIS A 1 306 ? -14.713 4.392 5.152 1.00 97.81 306 HIS A N 1
ATOM 2238 C CA . HIS A 1 306 ? -15.021 5.416 6.138 1.00 97.81 306 HIS A CA 1
ATOM 2239 C C . HIS A 1 306 ? -16.122 6.330 5.591 1.00 97.81 306 HIS A C 1
ATOM 2241 O O . HIS A 1 306 ? -15.885 7.147 4.694 1.00 97.81 306 HIS A O 1
ATOM 2247 N N . ALA A 1 307 ? -17.334 6.173 6.126 1.00 93.62 307 ALA A N 1
ATOM 2248 C CA . ALA A 1 307 ? -18.534 6.781 5.556 1.00 93.62 307 ALA A CA 1
ATOM 2249 C C . ALA A 1 307 ? -18.525 8.315 5.639 1.00 93.62 307 ALA A C 1
ATOM 2251 O O . ALA A 1 307 ? -18.906 8.981 4.679 1.00 93.62 307 ALA A O 1
ATOM 2252 N N . ALA A 1 308 ? -18.047 8.881 6.753 1.00 96.12 308 ALA A N 1
ATOM 2253 C CA . ALA A 1 308 ? -18.059 10.328 6.977 1.00 96.12 308 ALA A CA 1
ATOM 2254 C C . ALA A 1 308 ? -17.167 11.094 5.986 1.00 96.12 308 ALA A C 1
ATOM 2256 O O . ALA A 1 308 ? -17.516 12.196 5.567 1.00 96.12 308 ALA A O 1
ATOM 2257 N N . SER A 1 309 ? -16.045 10.497 5.571 1.00 97.38 309 SER A N 1
ATOM 2258 C CA . SER A 1 309 ? -15.118 11.103 4.609 1.00 97.38 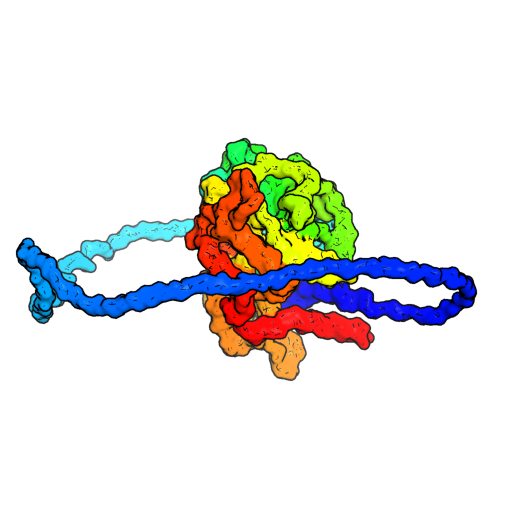309 SER A CA 1
ATOM 2259 C C . SER A 1 309 ? -15.271 10.573 3.183 1.00 97.38 309 SER A C 1
ATOM 2261 O O . SER A 1 309 ? -14.508 10.985 2.308 1.00 97.38 309 SER A O 1
ATOM 2263 N N . ARG A 1 310 ? -16.200 9.632 2.955 1.00 97.25 310 ARG A N 1
ATOM 2264 C CA . ARG A 1 310 ? -16.402 8.937 1.673 1.00 97.25 310 ARG A CA 1
ATOM 2265 C C . ARG A 1 310 ? -15.097 8.361 1.109 1.00 97.25 310 ARG A C 1
ATOM 2267 O O . ARG A 1 310 ? -14.826 8.449 -0.089 1.00 97.25 310 ARG A O 1
ATOM 2274 N N . THR A 1 311 ? -14.274 7.793 1.990 1.00 98.44 311 THR A N 1
ATOM 2275 C CA . THR A 1 311 ? -12.953 7.249 1.645 1.00 98.44 311 THR A CA 1
ATOM 2276 C C . THR A 1 311 ? -12.990 5.732 1.679 1.00 98.44 311 THR A C 1
ATOM 2278 O O . THR A 1 311 ? -13.243 5.147 2.734 1.00 98.44 311 THR A O 1
ATOM 2281 N N . MET A 1 312 ? -12.680 5.096 0.550 1.00 98.19 312 MET A N 1
ATOM 2282 C CA . MET A 1 312 ? -12.403 3.663 0.509 1.00 98.19 312 MET A CA 1
ATOM 2283 C C . MET A 1 312 ? -10.898 3.421 0.656 1.00 98.19 312 MET A C 1
ATOM 2285 O O . MET A 1 312 ? -10.095 4.028 -0.046 1.00 98.19 312 MET A O 1
ATOM 2289 N N . ILE A 1 313 ? -10.507 2.538 1.566 1.00 98.69 313 ILE A N 1
ATOM 2290 C CA . ILE A 1 313 ? -9.115 2.163 1.823 1.00 98.69 313 ILE A CA 1
ATOM 2291 C C . ILE A 1 313 ? -8.943 0.718 1.363 1.00 98.69 313 ILE A C 1
ATOM 2293 O O . ILE A 1 313 ? -9.648 -0.180 1.832 1.00 98.69 313 ILE A O 1
ATOM 2297 N N . VAL A 1 314 ? -8.020 0.519 0.430 1.00 97.50 314 VAL A N 1
ATOM 2298 C CA . VAL A 1 314 ? -7.645 -0.775 -0.152 1.00 97.50 314 VAL A CA 1
ATOM 2299 C C . VAL A 1 314 ? -6.153 -0.991 0.075 1.00 97.50 314 VAL A C 1
ATOM 2301 O O . VAL A 1 314 ? -5.396 -0.032 0.217 1.00 97.50 314 VAL A O 1
ATOM 2304 N N . THR A 1 315 ? -5.721 -2.243 0.092 1.00 94.50 315 THR A N 1
ATOM 2305 C CA . THR A 1 315 ? -4.304 -2.602 0.195 1.00 94.50 315 THR A CA 1
ATOM 2306 C C . THR A 1 315 ? -3.748 -2.785 -1.214 1.00 94.50 315 THR A C 1
ATOM 2308 O O . THR A 1 315 ? -3.283 -1.810 -1.807 1.00 94.50 315 THR A O 1
ATOM 2311 N N . ASP A 1 316 ? -3.901 -3.978 -1.793 1.00 93.12 316 ASP A N 1
ATOM 2312 C CA . ASP A 1 316 ? -3.304 -4.361 -3.078 1.00 93.12 316 ASP A CA 1
ATOM 2313 C C . ASP A 1 316 ? -4.343 -4.473 -4.202 1.00 93.12 316 ASP A C 1
ATOM 2315 O O . ASP A 1 316 ? -3.988 -4.637 -5.372 1.00 93.12 316 ASP A O 1
ATOM 2319 N N . ALA A 1 317 ? -5.634 -4.370 -3.864 1.00 95.06 317 ALA A N 1
ATOM 2320 C CA . ALA A 1 317 ? -6.721 -4.593 -4.812 1.00 95.06 317 ALA A CA 1
ATOM 2321 C C . ALA A 1 317 ? -6.773 -3.592 -5.965 1.00 95.06 317 ALA A C 1
ATOM 2323 O O . ALA A 1 317 ? -7.219 -3.937 -7.061 1.00 95.06 317 ALA A O 1
ATOM 2324 N N . LEU A 1 318 ? -6.323 -2.364 -5.722 1.00 96.81 318 LEU A N 1
ATOM 2325 C CA . LEU A 1 318 ? -6.301 -1.288 -6.700 1.00 96.81 318 LEU A CA 1
ATOM 2326 C C . LEU A 1 318 ? -5.021 -0.472 -6.551 1.00 96.81 318 LEU A C 1
ATOM 2328 O O . LEU A 1 318 ? -4.506 -0.293 -5.451 1.00 96.81 318 LEU A O 1
ATOM 2332 N N . ALA A 1 319 ? -4.550 0.072 -7.662 1.00 97.12 319 ALA A N 1
ATOM 2333 C CA . ALA A 1 319 ? -3.422 0.983 -7.720 1.00 97.12 319 ALA A CA 1
ATOM 2334 C C . ALA A 1 319 ? -3.597 1.983 -8.865 1.00 97.12 319 ALA A C 1
ATOM 2336 O O . ALA A 1 319 ? -4.296 1.708 -9.842 1.00 97.12 319 ALA A O 1
ATOM 2337 N N . ARG A 1 320 ? -2.898 3.116 -8.773 1.00 97.94 320 ARG A N 1
ATOM 2338 C CA . ARG A 1 320 ? -2.633 4.005 -9.907 1.00 97.94 320 ARG A CA 1
ATOM 2339 C C . ARG A 1 320 ? -1.154 4.363 -9.903 1.00 97.94 320 ARG A C 1
ATOM 2341 O O . ARG A 1 320 ? -0.651 4.919 -8.930 1.00 97.94 320 ARG A O 1
ATOM 2348 N N . VAL A 1 321 ? -0.450 3.994 -10.969 1.00 97.75 321 VAL A N 1
ATOM 2349 C CA . VAL A 1 321 ? 0.978 4.298 -11.121 1.00 97.75 321 VAL A CA 1
ATOM 2350 C C . VAL A 1 321 ? 1.119 5.752 -11.590 1.00 97.75 321 VAL A C 1
ATOM 2352 O O . VAL A 1 321 ? 0.600 6.076 -12.663 1.00 97.75 321 VAL A O 1
ATOM 2355 N N . PRO A 1 322 ? 1.783 6.639 -10.825 1.00 97.25 322 PRO A N 1
ATOM 2356 C CA . PRO A 1 322 ? 1.897 8.042 -11.197 1.00 97.25 322 PRO A CA 1
ATOM 2357 C C . PRO A 1 322 ? 2.954 8.256 -12.287 1.00 97.25 322 PRO A C 1
ATOM 2359 O O . PRO A 1 322 ? 3.988 7.584 -12.332 1.00 97.25 322 PRO A O 1
ATOM 2362 N N . TYR A 1 323 ? 2.719 9.255 -13.140 1.00 97.00 323 TYR A N 1
ATOM 2363 C CA . TYR A 1 323 ? 3.729 9.757 -14.078 1.00 97.00 323 TYR A CA 1
ATOM 2364 C C . TYR A 1 323 ? 4.873 10.481 -13.364 1.00 97.00 323 TYR A C 1
ATOM 2366 O O . TYR A 1 323 ? 6.012 10.462 -13.827 1.00 97.00 323 TYR A O 1
ATOM 2374 N N . GLU A 1 324 ? 4.556 11.126 -12.246 1.00 95.75 324 GLU A N 1
ATOM 2375 C CA . GLU A 1 324 ? 5.495 11.902 -11.452 1.00 95.75 324 GLU A CA 1
ATOM 2376 C C . GLU A 1 324 ? 6.221 11.024 -10.436 1.00 95.75 324 GLU A C 1
ATOM 2378 O O . GLU A 1 324 ? 5.680 10.038 -9.933 1.00 95.75 324 GLU A O 1
ATOM 2383 N N . ILE A 1 325 ? 7.459 11.410 -10.131 1.00 97.69 325 ILE A N 1
ATOM 2384 C CA . ILE A 1 325 ? 8.299 10.727 -9.152 1.00 97.69 325 ILE A CA 1
ATOM 2385 C C . ILE A 1 325 ? 7.761 11.046 -7.748 1.00 97.69 325 ILE A C 1
ATOM 2387 O O . ILE A 1 325 ? 7.704 12.225 -7.390 1.00 97.69 325 ILE A O 1
ATOM 2391 N N . PRO A 1 326 ? 7.403 10.038 -6.932 1.00 95.62 326 PRO A N 1
ATOM 2392 C CA . PRO A 1 326 ? 7.002 10.264 -5.548 1.00 95.62 326 PRO A CA 1
ATOM 2393 C C . PRO A 1 326 ? 8.104 10.934 -4.714 1.00 95.62 326 PRO A C 1
ATOM 2395 O O . PRO A 1 326 ? 9.289 10.669 -4.903 1.00 95.62 326 PRO A O 1
ATOM 2398 N N . GLU A 1 327 ? 7.700 11.751 -3.741 1.00 94.50 327 GLU A N 1
ATOM 2399 C CA . GLU A 1 327 ? 8.590 12.608 -2.938 1.00 94.50 327 GLU A CA 1
ATOM 2400 C C . GLU A 1 327 ? 9.744 11.861 -2.252 1.00 94.50 327 GLU A C 1
ATOM 2402 O O . GLU A 1 327 ? 10.859 12.372 -2.195 1.00 94.50 327 GLU A O 1
ATOM 2407 N N . LEU A 1 328 ? 9.494 10.649 -1.748 1.00 95.69 328 LEU A N 1
ATOM 2408 C CA . LEU A 1 328 ? 10.476 9.897 -0.962 1.00 95.69 328 LEU A CA 1
ATOM 2409 C C . LEU A 1 328 ? 11.515 9.141 -1.804 1.00 95.69 328 LEU A C 1
ATOM 2411 O O . LEU A 1 328 ? 12.373 8.474 -1.234 1.00 95.69 328 LEU A O 1
ATOM 2415 N N . GLN A 1 329 ? 11.435 9.185 -3.136 1.00 96.19 329 GLN A N 1
ATOM 2416 C CA . GLN A 1 329 ? 12.357 8.440 -3.998 1.00 96.19 329 GLN A CA 1
ATOM 2417 C C . GLN A 1 329 ? 13.785 8.991 -3.921 1.00 96.19 329 GLN A C 1
ATOM 2419 O O . GLN A 1 329 ? 14.022 10.189 -4.086 1.00 96.19 329 GLN A O 1
ATOM 2424 N N . THR A 1 330 ? 14.748 8.092 -3.751 1.00 95.88 330 THR A N 1
ATOM 2425 C CA . THR A 1 330 ? 16.176 8.390 -3.679 1.00 95.88 330 THR A CA 1
ATOM 2426 C C . THR A 1 330 ? 16.733 8.630 -5.090 1.00 95.88 330 THR A C 1
ATOM 2428 O O . THR A 1 330 ? 16.782 7.688 -5.895 1.00 95.88 330 THR A O 1
ATOM 2431 N N . PRO A 1 331 ? 17.210 9.849 -5.420 1.00 96.62 331 PRO A N 1
ATOM 2432 C CA . PRO A 1 331 ? 17.733 10.172 -6.748 1.00 96.62 331 PRO A CA 1
ATOM 2433 C C . PRO A 1 331 ? 18.790 9.189 -7.256 1.00 96.62 331 PRO A C 1
ATOM 2435 O O . PRO A 1 331 ? 18.723 8.733 -8.396 1.00 96.62 331 PRO A O 1
ATOM 2438 N N . GLU A 1 332 ? 19.736 8.795 -6.407 1.00 96.50 332 GLU A N 1
ATOM 2439 C CA . GLU A 1 332 ? 20.849 7.921 -6.773 1.00 96.50 332 GLU A CA 1
ATOM 2440 C C . GLU A 1 332 ? 20.379 6.519 -7.183 1.00 96.50 332 GLU A C 1
ATOM 2442 O O . GLU A 1 332 ? 20.939 5.925 -8.112 1.00 96.50 332 GLU A O 1
ATOM 2447 N N . LYS A 1 333 ? 19.332 5.999 -6.526 1.00 96.62 333 LYS A N 1
ATOM 2448 C CA . LYS A 1 333 ? 18.723 4.706 -6.868 1.00 96.62 333 LYS A CA 1
ATOM 2449 C C . LYS A 1 333 ? 17.971 4.795 -8.193 1.00 96.62 333 LYS A C 1
ATOM 2451 O O . LYS A 1 333 ? 18.153 3.925 -9.043 1.00 96.62 333 LYS A O 1
ATOM 2456 N N . LEU A 1 334 ? 17.232 5.881 -8.430 1.00 98.06 334 LEU A N 1
ATOM 2457 C CA . LEU A 1 334 ? 16.594 6.124 -9.727 1.00 98.06 334 LEU A CA 1
ATOM 2458 C C . LEU A 1 334 ? 17.626 6.202 -10.860 1.00 98.06 334 LEU A C 1
ATOM 2460 O O . LEU A 1 334 ? 17.453 5.553 -11.888 1.00 98.06 334 LEU A O 1
ATOM 2464 N N . LEU A 1 335 ? 18.738 6.917 -10.669 1.00 98.06 335 LEU A N 1
ATOM 2465 C CA . LEU A 1 335 ? 19.817 6.989 -11.665 1.00 98.06 335 LEU A CA 1
ATOM 2466 C C . LEU A 1 335 ? 20.456 5.617 -11.929 1.00 98.06 335 LEU A C 1
ATOM 2468 O O . LEU A 1 335 ? 20.823 5.318 -13.066 1.00 98.06 335 LEU A O 1
ATOM 2472 N N . LEU A 1 336 ? 20.569 4.770 -10.901 1.00 96.44 336 LEU A N 1
ATOM 2473 C CA . LEU A 1 336 ? 21.068 3.403 -11.044 1.00 96.44 336 LEU A CA 1
ATOM 2474 C C . LEU A 1 336 ? 20.111 2.531 -11.871 1.00 96.44 336 LEU A C 1
ATOM 2476 O O . LEU A 1 336 ? 20.563 1.828 -12.775 1.00 96.44 336 LEU A O 1
ATOM 2480 N N . VAL A 1 337 ? 18.810 2.586 -11.581 1.00 96.50 337 VAL A N 1
ATOM 2481 C CA . VAL A 1 337 ? 17.768 1.822 -12.294 1.00 96.50 337 VAL A CA 1
ATOM 2482 C C . VAL A 1 337 ? 17.556 2.357 -13.716 1.00 96.50 337 VAL A C 1
ATOM 2484 O O . VAL A 1 337 ? 17.280 1.595 -14.640 1.00 96.50 337 VAL A O 1
ATOM 2487 N N . GLY A 1 338 ? 17.739 3.663 -13.922 1.00 96.31 338 GLY A N 1
ATOM 2488 C CA . GLY A 1 338 ? 17.513 4.354 -15.191 1.00 96.31 338 GLY A CA 1
ATOM 2489 C C . GLY A 1 338 ? 18.467 3.963 -16.321 1.00 96.31 338 GLY A C 1
ATOM 2490 O O . GLY A 1 338 ? 18.156 4.218 -17.490 1.00 96.31 338 GLY A O 1
ATOM 2491 N N . LYS A 1 339 ? 19.602 3.326 -16.011 1.00 96.38 339 LYS A N 1
ATOM 2492 C CA . LYS A 1 339 ? 20.638 2.949 -16.987 1.00 96.38 339 LYS A CA 1
ATOM 2493 C C . LYS A 1 339 ? 20.093 2.115 -18.144 1.00 96.38 339 LYS A C 1
ATOM 2495 O O . LYS A 1 339 ? 19.167 1.322 -17.973 1.00 96.38 339 LYS A O 1
ATOM 2500 N N . LEU A 1 340 ? 20.677 2.292 -19.329 1.00 94.44 340 LEU A N 1
ATOM 2501 C CA . LEU A 1 340 ? 20.376 1.440 -20.479 1.00 94.44 340 LEU A CA 1
ATOM 2502 C C . LEU A 1 340 ? 21.004 0.064 -20.282 1.00 94.44 340 LEU A C 1
ATOM 2504 O O . LEU A 1 340 ? 20.284 -0.923 -20.327 1.00 94.44 340 LEU A O 1
ATOM 2508 N N . SER A 1 341 ? 22.298 0.002 -19.974 1.00 94.56 341 SER A N 1
ATOM 2509 C CA . SER A 1 341 ? 23.000 -1.214 -19.566 1.00 94.56 341 SER A CA 1
ATOM 2510 C C . SER A 1 341 ? 23.419 -1.130 -18.103 1.00 94.56 341 SER A C 1
ATOM 2512 O O . SER A 1 341 ? 23.922 -0.105 -17.642 1.00 94.56 341 SER A O 1
ATOM 2514 N N . THR A 1 342 ? 23.345 -2.236 -17.364 1.00 92.31 342 THR A N 1
ATOM 2515 C CA . THR A 1 342 ? 23.929 -2.307 -16.011 1.00 92.31 342 THR A CA 1
ATOM 2516 C C . THR A 1 342 ? 25.448 -2.100 -16.006 1.00 92.31 342 THR A C 1
ATOM 2518 O O . THR A 1 342 ? 26.029 -1.875 -14.946 1.00 92.31 342 THR A O 1
ATOM 2521 N N . ALA A 1 343 ? 26.101 -2.202 -17.168 1.00 92.94 343 ALA A N 1
ATOM 2522 C CA . ALA A 1 343 ? 27.523 -1.925 -17.332 1.00 92.94 343 ALA A CA 1
ATOM 2523 C C . ALA A 1 343 ? 27.846 -0.448 -17.610 1.00 92.94 343 ALA A C 1
ATOM 2525 O O . ALA A 1 343 ? 29.023 -0.086 -17.599 1.00 92.94 343 ALA A O 1
ATOM 2526 N N . ASP A 1 344 ? 26.837 0.385 -17.864 1.00 94.31 344 ASP A N 1
ATOM 2527 C CA . ASP A 1 344 ? 27.048 1.799 -18.142 1.00 94.31 344 ASP A CA 1
ATOM 2528 C C . ASP A 1 344 ? 27.488 2.553 -16.881 1.00 94.31 344 ASP A C 1
ATOM 2530 O O . ASP A 1 344 ? 27.145 2.210 -15.734 1.00 94.31 344 ASP A O 1
ATOM 2534 N N . ALA A 1 345 ? 28.235 3.635 -17.107 1.00 95.19 345 ALA A N 1
ATOM 2535 C CA . ALA A 1 345 ? 28.546 4.603 -16.066 1.00 95.19 345 ALA A CA 1
ATOM 2536 C C . ALA A 1 345 ? 27.256 5.168 -15.445 1.00 95.19 345 ALA A C 1
ATOM 2538 O O . ALA A 1 345 ? 26.174 5.118 -16.035 1.00 95.19 345 ALA A O 1
ATOM 2539 N N . GLN A 1 346 ? 27.358 5.686 -14.220 1.00 94.75 346 GLN A N 1
ATOM 2540 C CA . GLN A 1 346 ? 26.233 6.385 -13.604 1.00 94.75 346 GLN A CA 1
ATOM 2541 C C . GLN A 1 346 ? 25.871 7.602 -14.475 1.00 94.75 346 GLN A C 1
ATOM 2543 O O . GLN A 1 346 ? 26.776 8.374 -14.801 1.00 94.75 346 GLN A O 1
ATOM 2548 N N . PRO A 1 347 ? 24.601 7.763 -14.886 1.00 95.50 347 PRO A N 1
ATOM 2549 C CA . PRO A 1 347 ? 24.197 8.923 -15.667 1.00 95.50 347 PRO A CA 1
ATOM 2550 C C . PRO A 1 347 ? 24.288 10.200 -14.824 1.00 95.50 347 PRO A C 1
ATOM 2552 O O . PRO A 1 347 ? 24.240 10.145 -13.594 1.00 95.50 347 PRO A O 1
ATOM 2555 N N . GLU A 1 348 ? 24.391 11.349 -15.495 1.00 97.25 348 GLU A N 1
ATOM 2556 C CA . GLU A 1 348 ? 24.292 12.649 -14.831 1.00 97.25 348 GLU A CA 1
ATOM 2557 C C . GLU A 1 348 ? 22.943 12.802 -14.129 1.00 97.25 348 GLU A C 1
ATOM 2559 O O . GLU A 1 348 ? 21.907 12.321 -14.605 1.00 97.25 348 GLU A O 1
ATOM 2564 N N . ASP A 1 349 ? 22.961 13.507 -13.004 1.00 98.12 349 ASP A N 1
ATOM 2565 C CA . ASP A 1 349 ? 21.773 13.734 -12.205 1.00 98.12 349 ASP A CA 1
ATOM 2566 C C . ASP A 1 349 ? 20.882 14.824 -12.824 1.00 98.12 349 ASP A C 1
ATOM 2568 O O . ASP A 1 349 ? 21.040 16.018 -12.566 1.00 98.12 349 ASP A O 1
ATOM 2572 N N . THR A 1 350 ? 19.952 14.398 -13.681 1.00 98.31 350 THR A N 1
ATOM 2573 C CA . THR A 1 350 ? 18.971 15.265 -14.343 1.00 98.31 350 THR A CA 1
ATOM 2574 C C . THR A 1 350 ? 17.544 14.783 -14.068 1.00 98.31 350 THR A C 1
ATOM 2576 O O . THR A 1 350 ? 17.328 13.580 -13.881 1.00 98.31 350 THR A O 1
ATOM 2579 N N . PRO A 1 351 ? 16.531 15.677 -14.098 1.00 98.12 351 PRO A N 1
ATOM 2580 C CA . PRO A 1 351 ? 15.130 15.275 -13.952 1.00 98.12 351 PRO A CA 1
ATOM 2581 C C . PRO A 1 351 ? 14.708 14.177 -14.940 1.00 98.12 351 PRO A C 1
ATOM 2583 O O . PRO A 1 351 ? 13.996 13.250 -14.567 1.00 98.12 351 PRO A O 1
ATOM 2586 N N . GLU A 1 352 ? 15.203 14.237 -16.179 1.00 97.88 352 GLU A N 1
ATOM 2587 C CA . GLU A 1 352 ? 14.936 13.233 -17.211 1.00 97.88 352 GLU A CA 1
ATOM 2588 C C . GLU A 1 352 ? 15.514 11.856 -16.845 1.00 97.88 352 GLU A C 1
ATOM 2590 O O . GLU A 1 352 ? 14.822 10.842 -16.948 1.00 97.88 352 GLU A O 1
ATOM 2595 N N . ASN A 1 353 ? 16.763 11.803 -16.368 1.00 98.25 353 ASN A N 1
ATOM 2596 C CA . ASN A 1 353 ? 17.402 10.541 -15.991 1.00 98.25 353 ASN A CA 1
ATOM 2597 C C . ASN A 1 353 ? 16.763 9.927 -14.737 1.00 98.25 353 ASN A C 1
ATOM 2599 O O . ASN A 1 353 ? 16.593 8.706 -14.678 1.00 98.25 353 ASN A O 1
ATOM 2603 N N . ARG A 1 354 ? 16.348 10.752 -13.765 1.00 98.50 354 ARG A N 1
ATOM 2604 C CA . ARG A 1 354 ? 15.564 10.286 -12.608 1.00 98.50 354 ARG A CA 1
ATOM 2605 C C . ARG A 1 354 ? 14.213 9.723 -13.046 1.00 98.50 354 ARG A C 1
ATOM 2607 O O . ARG A 1 354 ? 13.840 8.636 -12.611 1.00 98.50 354 ARG A O 1
ATOM 2614 N N . LEU A 1 355 ? 13.510 10.415 -13.948 1.00 98.50 355 LEU A N 1
ATOM 2615 C CA . LEU A 1 355 ? 12.218 9.963 -14.469 1.00 98.50 355 LEU A CA 1
ATOM 2616 C C . LEU A 1 355 ? 12.353 8.639 -15.228 1.00 98.50 355 LEU A C 1
ATOM 2618 O O . LEU A 1 355 ? 11.530 7.746 -15.051 1.00 98.50 355 LEU A O 1
ATOM 2622 N N . ARG A 1 356 ? 13.420 8.466 -16.017 1.00 98.19 356 ARG A N 1
ATOM 2623 C CA . ARG A 1 356 ? 13.732 7.184 -16.665 1.00 98.19 356 ARG A CA 1
ATOM 2624 C C . ARG A 1 356 ? 13.866 6.053 -15.642 1.00 98.19 356 ARG A C 1
ATOM 2626 O O . ARG A 1 356 ? 13.310 4.978 -15.849 1.00 98.19 356 ARG A O 1
ATOM 2633 N N . GLY A 1 357 ? 14.574 6.308 -14.542 1.00 98.00 357 GLY A N 1
ATOM 2634 C CA . GLY A 1 357 ? 14.667 5.390 -13.407 1.00 98.00 357 GLY A CA 1
ATOM 2635 C C . GLY A 1 357 ? 13.309 5.040 -12.817 1.00 98.00 357 GLY A C 1
ATOM 2636 O O . GLY A 1 357 ? 12.997 3.865 -12.663 1.00 98.00 357 GLY A O 1
ATOM 2637 N N . TRP A 1 358 ? 12.478 6.051 -12.563 1.00 98.31 358 TRP A N 1
ATOM 2638 C CA . TRP A 1 358 ? 11.144 5.873 -11.990 1.00 98.31 358 TRP A CA 1
ATOM 2639 C C . TRP A 1 358 ? 10.247 4.996 -12.863 1.00 98.31 358 TRP A C 1
ATOM 2641 O O . TRP A 1 358 ? 9.672 4.016 -12.386 1.00 98.31 358 TRP A O 1
ATOM 2651 N N . LYS A 1 359 ? 10.179 5.294 -14.164 1.00 98.31 359 LYS A N 1
ATOM 2652 C CA . LYS A 1 359 ? 9.372 4.514 -15.104 1.00 98.31 359 LYS A CA 1
ATOM 2653 C C . LYS A 1 359 ? 9.808 3.042 -15.146 1.00 98.31 359 LYS A C 1
ATOM 2655 O O . LYS A 1 359 ? 8.967 2.146 -15.108 1.00 98.31 359 LYS A O 1
ATOM 2660 N N . LYS A 1 360 ? 11.120 2.782 -15.149 1.00 97.69 360 LYS A N 1
ATOM 2661 C CA . LYS A 1 360 ? 11.672 1.419 -15.093 1.00 97.69 360 LYS A CA 1
ATOM 2662 C C . LYS A 1 360 ? 11.395 0.728 -13.758 1.00 97.69 360 LYS A C 1
ATOM 2664 O O . LYS A 1 360 ? 11.041 -0.446 -13.768 1.00 97.69 360 LYS A O 1
ATOM 2669 N N . THR A 1 361 ? 11.474 1.438 -12.630 1.00 97.38 361 THR A N 1
ATOM 2670 C CA . THR A 1 361 ? 11.043 0.917 -11.321 1.00 97.38 361 THR A CA 1
ATOM 2671 C C . THR A 1 361 ? 9.588 0.456 -11.371 1.00 97.38 361 THR A C 1
ATOM 2673 O O . THR A 1 361 ? 9.291 -0.655 -10.941 1.00 97.38 361 THR A O 1
ATOM 2676 N N . CYS A 1 362 ? 8.692 1.250 -11.965 1.00 97.25 362 CYS A N 1
ATOM 2677 C CA . CYS A 1 362 ? 7.281 0.885 -12.100 1.00 97.25 362 CYS A CA 1
ATOM 2678 C C . CYS A 1 362 ? 7.091 -0.420 -12.881 1.00 97.25 362 CYS A C 1
ATOM 2680 O O . CYS A 1 362 ? 6.351 -1.294 -12.429 1.00 97.25 362 CYS A O 1
ATOM 2682 N N . LEU A 1 363 ? 7.784 -0.582 -14.013 1.00 96.44 363 LEU A N 1
ATOM 2683 C CA . LEU A 1 363 ? 7.732 -1.807 -14.819 1.00 96.44 363 LEU A CA 1
ATOM 2684 C C . LEU A 1 363 ? 8.291 -3.017 -14.063 1.00 96.44 363 LEU A C 1
ATOM 2686 O O . LEU A 1 363 ? 7.657 -4.069 -14.018 1.00 96.44 363 LEU A O 1
ATOM 2690 N N . LEU A 1 364 ? 9.455 -2.862 -13.429 1.00 94.12 364 LEU A N 1
ATOM 2691 C CA . LEU A 1 364 ? 10.109 -3.935 -12.682 1.00 94.12 364 LEU A CA 1
ATOM 2692 C C . LEU A 1 364 ? 9.261 -4.412 -11.504 1.00 94.12 364 LEU A C 1
ATOM 2694 O O . LEU A 1 364 ? 9.149 -5.610 -11.283 1.00 94.12 364 LEU A O 1
ATOM 2698 N N . VAL A 1 365 ? 8.622 -3.510 -10.764 1.00 92.38 365 VAL A N 1
ATOM 2699 C CA . VAL A 1 365 ? 7.781 -3.899 -9.623 1.00 92.38 365 VAL A CA 1
ATOM 2700 C C . VAL A 1 365 ? 6.467 -4.535 -10.088 1.00 92.38 365 VAL A C 1
ATOM 2702 O O . VAL A 1 365 ? 6.012 -5.502 -9.483 1.00 92.38 365 VAL A O 1
ATOM 2705 N N . ASN A 1 366 ? 5.864 -4.039 -11.174 1.00 93.00 366 ASN A N 1
ATOM 2706 C CA . ASN A 1 366 ? 4.572 -4.545 -11.647 1.00 93.00 366 ASN A CA 1
ATOM 2707 C C . ASN A 1 366 ? 4.664 -5.842 -12.463 1.00 93.00 366 ASN A C 1
ATOM 2709 O O . ASN A 1 366 ? 3.674 -6.571 -12.502 1.00 93.00 366 ASN A O 1
ATOM 2713 N N . TYR A 1 367 ? 5.811 -6.142 -13.085 1.00 91.44 367 TYR A N 1
ATOM 2714 C CA . TYR A 1 367 ? 5.993 -7.323 -13.945 1.00 91.44 367 TYR A CA 1
ATOM 2715 C C . TYR A 1 367 ? 7.113 -8.278 -13.496 1.00 91.44 367 TYR A C 1
ATOM 2717 O O . TYR A 1 367 ? 7.181 -9.407 -13.986 1.00 91.44 367 TYR A O 1
ATOM 2725 N N . PHE A 1 368 ? 7.979 -7.866 -12.563 1.00 84.56 368 PHE A N 1
ATOM 2726 C CA . PHE A 1 368 ? 9.235 -8.517 -12.140 1.00 84.56 368 PHE A CA 1
ATOM 2727 C C . PHE A 1 368 ? 10.304 -8.650 -13.229 1.00 84.56 368 PHE A C 1
ATOM 2729 O O . PHE A 1 368 ? 11.447 -8.260 -13.007 1.00 84.56 368 PHE A O 1
ATOM 2736 N N . PHE A 1 369 ? 9.946 -9.197 -14.390 1.00 85.88 369 PHE A N 1
ATOM 2737 C CA . PHE A 1 369 ? 10.830 -9.396 -15.538 1.00 85.88 369 PHE A CA 1
ATOM 2738 C C . PHE A 1 369 ? 10.139 -8.874 -16.804 1.00 85.88 369 PHE A C 1
ATOM 2740 O O . PHE A 1 369 ? 9.646 -9.684 -17.597 1.00 85.88 369 PHE A O 1
ATOM 2747 N N . PRO A 1 370 ? 10.063 -7.542 -16.981 1.00 90.62 370 PRO A N 1
ATOM 2748 C CA . PRO A 1 370 ? 9.440 -6.938 -18.152 1.00 90.62 370 PRO A CA 1
ATOM 2749 C C . PRO A 1 370 ? 10.181 -7.335 -19.436 1.00 90.62 370 PRO A C 1
ATOM 2751 O O . PRO A 1 370 ? 11.362 -7.694 -19.413 1.00 90.62 370 PRO A O 1
ATOM 2754 N N . GLU A 1 371 ? 9.493 -7.282 -20.572 1.00 89.06 371 GLU A N 1
ATOM 2755 C CA . GLU A 1 371 ? 9.985 -7.808 -21.843 1.00 89.06 371 GLU A CA 1
ATOM 2756 C C . GLU A 1 371 ? 11.265 -7.113 -22.307 1.00 89.06 371 GLU A C 1
ATOM 2758 O O . GLU A 1 371 ? 12.176 -7.764 -22.812 1.00 89.06 371 GLU A O 1
ATOM 2763 N N . HIS A 1 372 ? 11.350 -5.805 -22.076 1.00 93.19 372 HIS A N 1
ATOM 2764 C CA . HIS A 1 372 ? 12.429 -4.975 -22.586 1.00 93.19 372 HIS A CA 1
ATOM 2765 C C . HIS A 1 372 ? 13.684 -5.000 -21.725 1.00 93.19 372 HIS A C 1
ATOM 2767 O O . HIS A 1 372 ? 14.687 -4.419 -22.132 1.00 93.19 372 HIS A O 1
ATOM 2773 N N . GLU A 1 373 ? 13.656 -5.677 -20.580 1.00 92.56 373 GLU A N 1
ATOM 2774 C CA . GLU A 1 373 ? 14.840 -5.937 -19.779 1.00 92.56 373 GLU A CA 1
ATOM 2775 C C . GLU A 1 373 ? 15.436 -7.300 -20.167 1.00 92.56 373 GLU A C 1
ATOM 2777 O O . GLU A 1 373 ? 14.868 -8.353 -19.865 1.00 92.56 373 GLU A O 1
ATOM 2782 N N . GLU A 1 374 ? 16.586 -7.293 -20.844 1.00 89.44 374 GLU A N 1
ATOM 2783 C CA . GLU A 1 374 ? 17.180 -8.495 -21.437 1.00 89.44 374 GLU A CA 1
ATOM 2784 C C . GLU A 1 374 ? 18.630 -8.726 -20.991 1.00 89.44 374 GLU A C 1
ATOM 2786 O O . GLU A 1 374 ? 19.398 -7.775 -20.830 1.00 89.44 374 GLU A O 1
ATOM 2791 N N . PRO A 1 375 ? 19.071 -9.986 -20.824 1.00 88.69 375 PRO A N 1
ATOM 2792 C CA . PRO A 1 375 ? 20.486 -10.289 -20.664 1.00 88.69 375 PRO A CA 1
ATOM 2793 C C . PRO A 1 375 ? 21.284 -9.854 -21.900 1.00 88.69 375 PRO A C 1
ATOM 2795 O O . PRO A 1 375 ? 20.959 -10.226 -23.029 1.00 88.69 375 PRO A O 1
ATOM 2798 N N . ALA A 1 376 ? 22.382 -9.133 -21.687 1.00 89.25 376 ALA A N 1
ATOM 2799 C CA . ALA A 1 376 ? 23.243 -8.690 -22.774 1.00 89.25 376 ALA A CA 1
ATOM 2800 C C . ALA A 1 376 ? 23.940 -9.896 -23.452 1.00 89.25 376 ALA A C 1
ATOM 2802 O O . ALA A 1 376 ? 24.573 -10.715 -22.765 1.00 89.25 376 ALA A O 1
ATOM 2803 N N . PRO A 1 377 ? 23.885 -10.023 -24.794 1.00 88.12 377 PRO A N 1
ATOM 2804 C CA . PRO A 1 377 ? 24.477 -11.152 -25.507 1.00 88.12 377 PRO A CA 1
ATOM 2805 C C . PRO A 1 377 ? 25.970 -11.329 -25.203 1.00 88.12 377 PRO A C 1
ATOM 2807 O O . PRO A 1 377 ? 26.777 -10.418 -25.377 1.00 88.12 377 PRO A O 1
ATOM 2810 N N . GLY A 1 378 ? 26.353 -12.523 -24.743 1.00 88.62 378 GLY A N 1
ATOM 2811 C CA . GLY A 1 378 ? 27.750 -12.866 -24.452 1.00 88.62 378 GLY A CA 1
ATOM 2812 C C . GLY A 1 378 ? 28.346 -12.209 -23.198 1.00 88.62 378 GLY A C 1
ATOM 2813 O O . GLY A 1 378 ? 29.531 -12.407 -22.929 1.00 88.62 378 GLY A O 1
ATOM 2814 N N . ARG A 1 379 ? 27.561 -11.462 -22.405 1.00 87.56 379 ARG A N 1
ATOM 2815 C CA . ARG A 1 379 ? 28.032 -10.752 -21.203 1.00 87.56 379 ARG A CA 1
ATOM 2816 C C . ARG A 1 379 ? 27.284 -11.229 -19.959 1.00 87.56 379 ARG A C 1
ATOM 2818 O O . ARG A 1 379 ? 26.201 -10.756 -19.630 1.00 87.56 379 ARG A O 1
ATOM 2825 N N . ILE A 1 380 ? 27.886 -12.177 -19.243 1.00 85.12 380 ILE A N 1
ATOM 2826 C CA . ILE A 1 380 ? 27.281 -12.780 -18.047 1.00 85.12 380 ILE A CA 1
ATOM 2827 C C . ILE A 1 380 ? 27.006 -11.705 -16.986 1.00 85.12 380 ILE A C 1
ATOM 2829 O O . ILE A 1 380 ? 27.909 -10.981 -16.574 1.00 85.12 380 ILE A O 1
ATOM 2833 N N . GLY A 1 381 ? 25.756 -11.640 -16.519 1.00 82.81 381 GLY A N 1
ATOM 2834 C CA . GLY A 1 381 ? 25.331 -10.741 -15.443 1.00 82.81 381 GLY A CA 1
ATOM 2835 C C . GLY A 1 381 ? 25.097 -9.288 -15.863 1.00 82.81 381 GLY A C 1
ATOM 2836 O O . GLY A 1 381 ? 24.771 -8.475 -15.000 1.00 82.81 381 GLY A O 1
ATOM 2837 N N . VAL A 1 382 ? 25.245 -8.963 -17.151 1.00 88.38 382 VAL A N 1
ATOM 2838 C CA . VAL A 1 382 ? 24.891 -7.650 -17.697 1.00 88.38 382 VAL A CA 1
ATOM 2839 C C . VAL A 1 382 ? 23.474 -7.707 -18.252 1.00 88.38 382 VAL A C 1
ATOM 2841 O O . VAL A 1 382 ? 23.121 -8.649 -18.958 1.00 88.38 382 VAL A O 1
ATOM 2844 N N . VAL A 1 383 ? 22.678 -6.699 -17.914 1.00 90.69 383 VAL A N 1
ATOM 2845 C CA . VAL A 1 383 ? 21.296 -6.543 -18.366 1.00 90.69 383 VAL A CA 1
ATOM 2846 C C . VAL A 1 383 ? 21.170 -5.225 -19.118 1.00 90.69 383 VAL A C 1
ATOM 2848 O O . VAL A 1 383 ? 21.768 -4.227 -18.712 1.00 90.69 383 VAL A O 1
ATOM 2851 N N . GLU A 1 384 ? 20.426 -5.241 -20.217 1.00 94.44 384 GLU A N 1
ATOM 2852 C CA . GLU A 1 384 ? 20.224 -4.120 -21.127 1.00 94.44 384 GLU A CA 1
ATOM 2853 C C . GLU A 1 384 ? 18.729 -3.880 -21.372 1.00 94.44 384 GLU A C 1
ATOM 2855 O O . GLU A 1 384 ? 17.951 -4.819 -21.533 1.00 94.44 384 GLU A O 1
ATOM 2860 N N . TRP A 1 385 ? 18.339 -2.606 -21.397 1.00 95.94 385 TRP A N 1
ATOM 2861 C CA . TRP A 1 385 ? 17.000 -2.160 -21.760 1.00 95.94 385 TRP A CA 1
ATOM 2862 C C . TRP A 1 385 ? 16.915 -1.923 -23.265 1.00 95.94 385 TRP A C 1
ATOM 2864 O O . TRP A 1 385 ? 17.635 -1.085 -23.813 1.00 95.94 385 TRP A O 1
ATOM 2874 N N . THR A 1 386 ? 16.023 -2.651 -23.928 1.00 94.56 386 THR A N 1
ATOM 2875 C CA . THR A 1 386 ? 15.746 -2.506 -25.363 1.00 94.56 386 THR A CA 1
ATOM 2876 C C . THR A 1 386 ? 14.681 -1.430 -25.618 1.00 94.56 386 THR A C 1
ATOM 2878 O O . THR A 1 386 ? 13.869 -1.177 -24.731 1.00 94.56 386 THR A O 1
ATOM 2881 N N . PRO A 1 387 ? 14.659 -0.769 -26.794 1.00 94.94 387 PRO A N 1
ATOM 2882 C CA . PRO A 1 387 ? 13.638 0.235 -27.120 1.00 94.94 387 PRO A CA 1
ATOM 2883 C C . PRO A 1 387 ? 12.204 -0.317 -27.055 1.00 94.94 387 PRO A C 1
ATOM 2885 O O . PRO A 1 387 ? 11.992 -1.469 -27.426 1.00 94.94 387 PRO A O 1
ATOM 2888 N N . GLY A 1 388 ? 11.238 0.523 -26.658 1.00 94.25 388 GLY A N 1
ATOM 2889 C CA . GLY A 1 388 ? 9.805 0.183 -26.563 1.00 94.25 388 GLY A CA 1
ATOM 2890 C C . GLY A 1 388 ? 9.266 0.131 -25.128 1.00 94.25 388 GLY A C 1
ATOM 2891 O O . GLY A 1 388 ? 8.062 0.211 -24.909 1.00 94.25 388 GLY A O 1
ATOM 2892 N N . TRP A 1 389 ? 10.151 0.094 -24.128 1.00 95.81 389 TRP A N 1
ATOM 2893 C CA . TRP A 1 389 ? 9.757 0.028 -22.718 1.00 95.81 389 TRP A CA 1
ATOM 2894 C C . TRP A 1 389 ? 8.979 1.260 -22.234 1.00 95.81 389 TRP A C 1
ATOM 2896 O O . TRP A 1 389 ? 8.183 1.151 -21.302 1.00 95.81 389 TRP A O 1
ATOM 2906 N N . GLU A 1 390 ? 9.183 2.430 -22.844 1.00 96.56 390 GLU A N 1
ATOM 2907 C CA . GLU A 1 390 ? 8.410 3.631 -22.533 1.00 96.56 390 GLU A CA 1
ATOM 2908 C C . GLU A 1 390 ? 6.917 3.459 -22.851 1.00 96.56 390 GLU A C 1
ATOM 2910 O O . GLU A 1 390 ? 6.086 3.854 -22.034 1.00 96.56 390 GLU A O 1
ATOM 2915 N N . ASP A 1 391 ? 6.581 2.806 -23.969 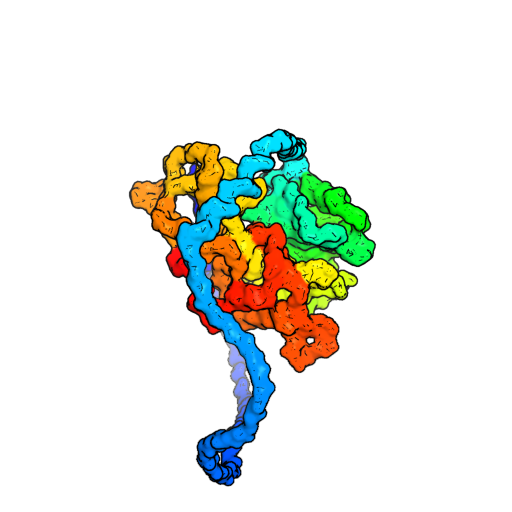1.00 95.88 391 ASP A N 1
ATOM 2916 C CA . ASP A 1 391 ? 5.192 2.524 -24.353 1.00 95.88 391 ASP A CA 1
ATOM 2917 C C . ASP A 1 391 ? 4.539 1.561 -23.347 1.00 95.88 391 ASP A C 1
ATOM 2919 O O . ASP A 1 391 ? 3.380 1.732 -22.958 1.00 95.88 391 ASP A O 1
ATOM 2923 N N . ASN A 1 392 ? 5.306 0.587 -22.842 1.00 95.12 392 ASN A N 1
ATOM 2924 C CA . ASN A 1 392 ? 4.839 -0.320 -21.793 1.00 95.12 392 ASN A CA 1
ATOM 2925 C C . ASN A 1 39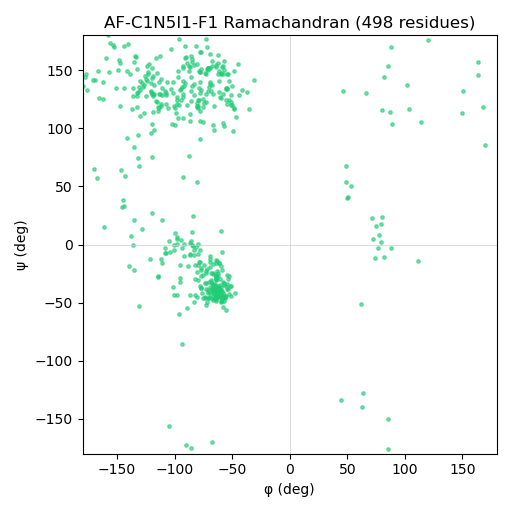2 ? 4.559 0.431 -20.487 1.00 95.12 392 ASN A C 1
ATOM 2927 O O . ASN A 1 392 ? 3.558 0.151 -19.821 1.00 95.12 392 ASN A O 1
ATOM 2931 N N . PHE A 1 393 ? 5.390 1.415 -20.129 1.00 97.00 393 PHE A N 1
ATOM 2932 C CA . PHE A 1 393 ? 5.115 2.277 -18.978 1.00 97.00 393 PHE A CA 1
ATOM 2933 C C . PHE A 1 393 ? 3.839 3.102 -19.195 1.00 97.00 393 PHE A C 1
ATOM 2935 O O . PHE A 1 393 ? 2.993 3.154 -18.303 1.00 97.00 393 PHE A O 1
ATOM 2942 N N . ASP A 1 394 ? 3.658 3.690 -20.377 1.00 95.81 394 ASP A N 1
ATOM 2943 C CA . ASP A 1 394 ? 2.474 4.496 -20.691 1.00 95.81 394 ASP A CA 1
ATOM 2944 C C . ASP A 1 394 ? 1.186 3.648 -20.747 1.00 95.81 394 ASP A C 1
ATOM 2946 O O . ASP A 1 394 ? 0.097 4.154 -20.473 1.00 95.81 394 ASP A O 1
ATOM 2950 N N . SER A 1 395 ? 1.291 2.340 -21.013 1.00 93.31 395 SER A N 1
ATOM 2951 C CA . SER A 1 395 ? 0.164 1.401 -20.900 1.00 93.31 395 SER A CA 1
ATOM 2952 C C . SER A 1 395 ? -0.293 1.161 -19.450 1.00 93.31 395 SER A C 1
ATOM 2954 O O . SER A 1 395 ? -1.454 0.815 -19.220 1.00 93.31 395 SER A O 1
ATOM 2956 N N . LEU A 1 396 ? 0.608 1.369 -18.482 1.00 94.00 396 LEU A N 1
ATOM 2957 C CA . LEU A 1 396 ? 0.412 1.118 -17.053 1.00 94.00 396 LEU A CA 1
ATOM 2958 C C . LEU A 1 396 ? 0.031 2.392 -16.280 1.00 94.00 396 LEU A C 1
ATOM 2960 O O . LEU A 1 396 ? -0.835 2.349 -15.406 1.00 94.00 396 LEU A O 1
ATOM 2964 N N . ALA A 1 397 ? 0.695 3.511 -16.569 1.00 96.62 397 ALA A N 1
ATOM 2965 C CA . ALA A 1 397 ? 0.592 4.745 -15.797 1.00 96.62 397 ALA A CA 1
ATOM 2966 C C . ALA A 1 397 ? -0.764 5.459 -15.954 1.00 96.62 397 ALA A C 1
ATOM 2968 O O . ALA A 1 397 ? -1.449 5.350 -16.969 1.00 96.62 397 ALA A O 1
ATOM 2969 N N . GLY A 1 398 ? -1.169 6.198 -14.918 1.00 95.12 398 GLY A N 1
ATOM 2970 C CA . GLY A 1 398 ? -2.331 7.096 -14.930 1.00 95.12 398 GLY A CA 1
ATOM 2971 C C . GLY A 1 398 ? -3.714 6.434 -14.885 1.00 95.12 398 GLY A C 1
ATOM 2972 O O . GLY A 1 398 ? -4.701 7.119 -14.623 1.00 95.12 398 GLY A O 1
ATOM 2973 N N . ARG A 1 399 ? -3.812 5.117 -15.080 1.00 94.00 399 ARG A N 1
ATOM 2974 C CA . ARG A 1 399 ? -5.070 4.361 -14.975 1.00 94.00 399 ARG A CA 1
ATOM 2975 C C . ARG A 1 399 ? -5.239 3.704 -13.608 1.00 94.00 399 ARG A C 1
ATOM 2977 O O . ARG A 1 399 ? -4.265 3.304 -12.975 1.00 94.00 399 ARG A O 1
ATOM 2984 N N . LEU A 1 400 ? -6.492 3.568 -13.178 1.00 96.69 400 LEU A N 1
ATOM 2985 C CA . LEU A 1 400 ? -6.852 2.716 -12.050 1.00 96.69 400 LEU A CA 1
ATOM 2986 C C . LEU A 1 400 ? -6.789 1.254 -12.504 1.00 96.69 400 LEU A C 1
ATOM 2988 O O . LEU A 1 400 ? -7.460 0.878 -13.464 1.00 96.69 400 LEU A O 1
ATOM 2992 N N . ILE A 1 401 ? -5.973 0.446 -11.836 1.00 96.00 401 ILE A N 1
ATOM 2993 C CA . ILE A 1 401 ? -5.700 -0.940 -12.229 1.00 96.00 401 ILE A CA 1
ATOM 2994 C C . ILE A 1 401 ? -5.736 -1.875 -11.033 1.00 96.00 401 ILE A C 1
ATOM 2996 O O . ILE A 1 401 ? -5.446 -1.476 -9.907 1.00 96.00 401 ILE A O 1
ATOM 3000 N N . VAL A 1 402 ? -5.980 -3.152 -11.312 1.00 95.75 402 VAL A N 1
ATOM 3001 C CA . VAL A 1 402 ? -5.462 -4.234 -10.472 1.00 95.75 402 VAL A CA 1
ATOM 3002 C C . VAL A 1 402 ? -4.001 -4.456 -10.880 1.00 95.75 402 VAL A C 1
ATOM 3004 O O . VAL A 1 402 ? -3.774 -4.748 -12.061 1.00 95.75 402 VAL A O 1
ATOM 3007 N N . PRO A 1 403 ? -3.011 -4.336 -9.971 1.00 93.50 403 PRO A N 1
ATOM 3008 C CA . PRO A 1 403 ? -1.603 -4.520 -10.321 1.00 93.50 403 PRO A CA 1
ATOM 3009 C C . PRO A 1 403 ? -1.375 -5.832 -11.096 1.00 93.50 403 PRO A C 1
ATOM 3011 O O . PRO A 1 403 ? -1.935 -6.860 -10.701 1.00 93.50 403 PRO A O 1
ATOM 3014 N N . PRO A 1 404 ? -0.571 -5.860 -12.177 1.00 92.25 404 PRO A N 1
ATOM 3015 C CA . PRO A 1 404 ? -0.517 -7.008 -13.089 1.00 92.25 404 PRO A CA 1
ATOM 3016 C C . PRO A 1 404 ? -0.142 -8.335 -12.412 1.00 92.25 404 PRO A C 1
ATOM 3018 O O . PRO A 1 404 ? -0.766 -9.375 -12.654 1.00 92.25 404 PRO A O 1
ATOM 3021 N N . VAL A 1 405 ? 0.834 -8.304 -11.505 1.00 85.31 405 VAL A N 1
ATOM 3022 C CA . VAL A 1 405 ? 1.229 -9.456 -10.679 1.00 85.31 405 VAL A CA 1
ATOM 3023 C C . VAL A 1 405 ? 0.101 -9.907 -9.749 1.00 85.31 405 VAL A C 1
ATOM 3025 O O . VAL A 1 405 ? -0.169 -11.103 -9.660 1.00 85.31 405 VAL A O 1
ATOM 3028 N N . VAL A 1 406 ? -0.601 -8.978 -9.098 1.00 88.56 406 VAL A N 1
ATOM 3029 C CA . VAL A 1 406 ? -1.737 -9.293 -8.215 1.00 88.56 406 VAL A CA 1
ATOM 3030 C C . VAL A 1 406 ? -2.880 -9.911 -9.023 1.00 88.56 406 VAL A C 1
ATOM 3032 O O . VAL A 1 406 ? -3.398 -10.968 -8.662 1.00 88.56 406 VAL A O 1
ATOM 3035 N N . ARG A 1 407 ? -3.219 -9.314 -10.173 1.00 89.94 407 ARG A N 1
ATOM 3036 C CA . ARG A 1 407 ? -4.235 -9.816 -11.107 1.00 89.94 407 ARG A CA 1
ATOM 3037 C C . ARG A 1 407 ? -3.940 -11.248 -11.538 1.00 89.94 407 ARG A C 1
ATOM 3039 O O . ARG A 1 407 ? -4.790 -12.121 -11.386 1.00 89.94 407 ARG A O 1
ATOM 3046 N N . SER A 1 408 ? -2.751 -11.479 -12.089 1.00 85.38 408 SER A N 1
ATOM 3047 C CA . SER A 1 408 ? -2.393 -12.753 -12.723 1.00 85.38 408 SER A CA 1
ATOM 3048 C C . SER A 1 408 ? -2.084 -13.858 -11.720 1.00 85.38 408 SER A C 1
ATOM 3050 O O . SER A 1 408 ? -2.506 -14.998 -11.920 1.00 85.38 408 SER A O 1
ATOM 3052 N N . LEU A 1 409 ? -1.366 -13.540 -10.642 1.00 80.88 409 LEU A N 1
ATOM 3053 C CA . LEU A 1 409 ? -0.957 -14.544 -9.673 1.00 80.88 409 LEU A CA 1
ATOM 3054 C C . LEU A 1 409 ? -2.031 -14.774 -8.628 1.00 80.88 409 LEU A C 1
ATOM 3056 O O . LEU A 1 409 ? -2.286 -15.936 -8.348 1.00 80.88 409 LEU A O 1
ATOM 3060 N N . LEU A 1 410 ? -2.659 -13.721 -8.088 1.00 85.06 410 LEU A N 1
ATOM 3061 C CA . LEU A 1 410 ? -3.532 -13.809 -6.913 1.00 85.06 410 LEU A CA 1
ATOM 3062 C C . LEU A 1 410 ? -5.015 -13.919 -7.274 1.00 85.06 410 LEU A C 1
ATOM 3064 O O . LEU A 1 410 ? -5.688 -14.890 -6.919 1.00 85.06 410 LEU A O 1
ATOM 3068 N N . TYR A 1 411 ? -5.537 -12.919 -7.978 1.00 90.25 411 TYR A N 1
ATOM 3069 C CA . TYR A 1 411 ? -6.982 -12.752 -8.147 1.00 90.25 411 TYR A CA 1
ATOM 3070 C C . TYR A 1 411 ? -7.555 -13.676 -9.226 1.00 90.25 411 TYR A C 1
ATOM 3072 O O . TYR A 1 411 ? -8.670 -14.174 -9.081 1.00 90.25 411 TYR A O 1
ATOM 3080 N N . ALA A 1 412 ? -6.768 -14.009 -10.253 1.00 89.19 412 ALA A N 1
ATOM 3081 C CA . ALA A 1 412 ? -7.158 -14.975 -11.280 1.00 89.19 412 ALA A CA 1
ATOM 3082 C C . ALA A 1 412 ? -7.389 -16.405 -10.747 1.00 89.19 412 ALA A C 1
ATOM 3084 O O . ALA A 1 412 ? -7.984 -17.218 -11.451 1.00 89.19 412 ALA A O 1
ATOM 3085 N N . GLN A 1 413 ? -6.964 -16.725 -9.517 1.00 87.50 413 GLN A N 1
ATOM 3086 C CA . GLN A 1 413 ? -7.176 -18.052 -8.924 1.00 87.50 413 GLN A CA 1
ATOM 3087 C C . GLN A 1 413 ? -8.604 -18.280 -8.403 1.00 87.50 413 GLN A C 1
ATOM 3089 O O . GLN A 1 413 ? -9.013 -19.426 -8.227 1.00 87.50 413 GLN A O 1
ATOM 3094 N N . ASP A 1 414 ? -9.358 -17.216 -8.114 1.00 90.62 414 ASP A N 1
ATOM 3095 C CA . ASP A 1 414 ? -10.755 -17.301 -7.657 1.00 90.62 414 ASP A CA 1
ATOM 3096 C C . ASP A 1 414 ? -11.561 -16.102 -8.194 1.00 90.62 414 ASP A C 1
ATOM 3098 O O . ASP A 1 414 ? -12.035 -15.259 -7.428 1.00 90.62 414 ASP A O 1
ATOM 3102 N N . PRO A 1 415 ? -11.716 -15.990 -9.530 1.00 92.06 415 PRO A N 1
ATOM 3103 C CA . PRO A 1 415 ? -12.335 -14.824 -10.161 1.00 92.06 415 PRO A CA 1
ATOM 3104 C C . PRO A 1 415 ? -13.800 -14.636 -9.743 1.00 92.06 415 PRO A C 1
ATOM 3106 O O . PRO A 1 415 ? -14.310 -13.519 -9.769 1.00 92.06 415 PRO A O 1
ATOM 3109 N N . GLY A 1 416 ? -14.479 -15.712 -9.325 1.00 92.25 416 GLY A N 1
ATOM 3110 C CA . GLY A 1 416 ? -15.838 -15.648 -8.789 1.00 92.25 416 GLY A CA 1
ATOM 3111 C C . GLY A 1 416 ? -15.908 -14.901 -7.457 1.00 92.25 416 GLY A C 1
ATOM 3112 O O . GLY A 1 416 ? -16.731 -13.999 -7.315 1.00 92.25 416 GLY A O 1
ATOM 3113 N N . SER A 1 417 ? -15.021 -15.222 -6.507 1.00 91.62 417 SER A N 1
ATOM 3114 C CA . SER A 1 417 ? -14.959 -14.507 -5.222 1.00 91.62 417 SER A CA 1
ATOM 3115 C C . SER A 1 417 ? -14.510 -13.053 -5.394 1.00 91.62 417 SER A C 1
ATOM 3117 O O . SER A 1 417 ? -15.052 -12.164 -4.740 1.00 91.62 417 SER A O 1
ATOM 3119 N N . VAL A 1 418 ? -13.578 -12.789 -6.317 1.00 94.56 418 VAL A N 1
ATOM 3120 C CA . VAL A 1 418 ? -13.144 -11.417 -6.634 1.00 94.56 418 VAL A CA 1
ATOM 3121 C C . VAL A 1 418 ? -14.301 -10.613 -7.230 1.00 94.56 418 VAL A C 1
ATOM 3123 O O . VAL A 1 418 ? -14.553 -9.495 -6.790 1.00 94.56 418 VAL A O 1
ATOM 3126 N N . ARG A 1 419 ? -15.066 -11.187 -8.169 1.00 93.88 419 ARG A N 1
ATOM 3127 C CA . ARG A 1 419 ? -16.250 -10.527 -8.742 1.00 93.88 419 ARG A CA 1
ATOM 3128 C C . ARG A 1 419 ? -17.303 -10.222 -7.681 1.00 93.88 419 ARG A C 1
ATOM 3130 O O . ARG A 1 419 ? -17.829 -9.117 -7.663 1.00 93.88 419 ARG A O 1
ATOM 3137 N N . ALA A 1 420 ? -17.570 -11.167 -6.779 1.00 91.62 420 ALA A N 1
ATOM 3138 C CA . ALA A 1 420 ? -18.514 -10.955 -5.685 1.00 91.62 420 ALA A CA 1
ATOM 3139 C C . ALA A 1 420 ? -18.095 -9.780 -4.785 1.00 91.62 420 ALA A C 1
ATOM 3141 O O . ALA A 1 420 ? -18.941 -8.986 -4.385 1.00 91.62 420 ALA A O 1
ATOM 3142 N N . TRP A 1 421 ? -16.794 -9.626 -4.515 1.00 93.75 421 TRP A N 1
ATOM 3143 C CA . TRP A 1 421 ? -16.278 -8.462 -3.795 1.00 93.75 421 TRP A CA 1
ATOM 3144 C C . TRP A 1 421 ? -16.443 -7.159 -4.594 1.00 93.75 421 TRP A C 1
ATOM 3146 O O . TRP A 1 421 ? -16.885 -6.166 -4.019 1.00 93.75 421 TRP A O 1
ATOM 3156 N N . VAL A 1 422 ? -16.169 -7.160 -5.908 1.00 94.81 422 VAL A N 1
ATOM 3157 C CA . VAL A 1 422 ? -16.390 -5.987 -6.781 1.00 94.81 422 VAL A CA 1
ATOM 3158 C C . VAL A 1 422 ? -17.857 -5.562 -6.746 1.00 94.81 422 VAL A C 1
ATOM 3160 O O . VAL A 1 422 ? -18.156 -4.386 -6.539 1.00 94.81 422 VAL A O 1
ATOM 3163 N N . ASP A 1 423 ? -18.782 -6.505 -6.911 1.00 92.25 423 ASP A N 1
ATOM 3164 C CA . ASP A 1 423 ? -20.217 -6.222 -6.867 1.00 92.25 423 ASP A CA 1
ATOM 3165 C C . ASP A 1 423 ? -20.637 -5.727 -5.478 1.00 92.25 423 ASP A C 1
ATOM 3167 O O . ASP A 1 423 ? -21.386 -4.756 -5.376 1.00 92.25 423 ASP A O 1
ATOM 3171 N N . ALA A 1 424 ? -20.084 -6.304 -4.406 1.00 89.25 424 ALA A N 1
ATOM 3172 C CA . ALA A 1 424 ? -20.333 -5.821 -3.056 1.00 89.25 424 ALA A CA 1
ATOM 3173 C C . ALA A 1 424 ? -19.919 -4.347 -2.918 1.00 89.25 424 ALA A C 1
ATOM 3175 O O . ALA A 1 424 ? -20.760 -3.525 -2.554 1.00 89.25 424 ALA A O 1
ATOM 3176 N N . VAL A 1 425 ? -18.676 -3.974 -3.260 1.00 92.12 425 VAL A N 1
ATOM 3177 C CA . VAL A 1 425 ? -18.189 -2.583 -3.124 1.00 92.12 425 VAL A CA 1
ATOM 3178 C C . VAL A 1 425 ? -18.885 -1.591 -4.059 1.00 92.12 425 VAL A C 1
ATOM 3180 O O . VAL A 1 425 ? -19.137 -0.464 -3.634 1.00 92.12 425 VAL A O 1
ATOM 3183 N N . THR A 1 426 ? -19.258 -2.003 -5.276 1.00 91.44 426 THR A N 1
ATOM 3184 C CA . THR A 1 426 ? -19.789 -1.097 -6.318 1.00 91.44 426 THR A CA 1
ATOM 3185 C C . THR A 1 426 ? -21.315 -1.018 -6.402 1.00 91.44 426 THR A C 1
ATOM 3187 O O . THR A 1 426 ? -21.842 0.036 -6.744 1.00 91.44 426 THR A O 1
ATOM 3190 N N . ILE A 1 427 ? -22.037 -2.100 -6.099 1.00 83.88 427 ILE A N 1
ATOM 3191 C CA . ILE A 1 427 ? -23.507 -2.189 -6.216 1.00 83.88 427 ILE A CA 1
ATOM 3192 C C . ILE A 1 427 ? -24.163 -2.352 -4.837 1.00 83.88 427 ILE A C 1
ATOM 3194 O O . ILE A 1 427 ? -25.299 -1.920 -4.627 1.00 83.88 427 ILE A O 1
ATOM 3198 N N . GLY A 1 428 ? -23.439 -2.921 -3.874 1.00 73.31 428 GLY A N 1
ATOM 3199 C CA . GLY A 1 428 ? -24.001 -3.342 -2.596 1.00 73.31 428 GLY A CA 1
ATOM 3200 C C . GLY A 1 428 ? -24.549 -4.766 -2.652 1.00 73.31 428 GLY A C 1
ATOM 3201 O O . GLY A 1 428 ? -24.677 -5.385 -3.707 1.00 73.31 428 GLY A O 1
ATOM 3202 N N . GLU A 1 429 ? -24.883 -5.307 -1.488 1.00 62.69 429 GLU A N 1
ATOM 3203 C CA . GLU A 1 429 ? -25.410 -6.664 -1.346 1.00 62.69 429 GLU A CA 1
ATOM 3204 C C . GLU A 1 429 ? -26.945 -6.669 -1.509 1.00 62.69 429 GLU A C 1
ATOM 3206 O O . GLU A 1 429 ? -27.685 -6.759 -0.536 1.00 62.69 429 GLU A O 1
ATOM 3211 N N . GLY A 1 430 ? -27.474 -6.561 -2.731 1.00 48.44 430 GLY A N 1
ATOM 3212 C CA . GLY A 1 430 ? -28.909 -6.796 -2.998 1.00 48.44 430 GLY A CA 1
ATOM 3213 C C . GLY A 1 430 ? -29.126 -8.211 -3.550 1.00 48.44 430 GLY A C 1
ATOM 3214 O O . GLY A 1 430 ? -28.645 -8.503 -4.636 1.00 48.44 430 GLY A O 1
ATOM 3215 N N . ALA A 1 431 ? -29.782 -9.169 -2.875 1.00 35.94 431 ALA A N 1
ATOM 3216 C CA . ALA A 1 431 ? -31.247 -9.231 -2.764 1.00 35.94 431 ALA A CA 1
ATOM 3217 C C . ALA A 1 431 ? -31.796 -10.114 -1.603 1.00 35.94 431 ALA A C 1
ATOM 3219 O O . ALA A 1 431 ? -32.976 -10.459 -1.624 1.00 35.94 431 ALA A O 1
ATOM 3220 N N . PHE A 1 432 ? -30.990 -10.515 -0.605 1.00 35.94 432 PHE A N 1
ATOM 3221 C CA . PHE A 1 432 ? -31.451 -11.432 0.468 1.00 35.94 432 PHE A CA 1
ATOM 3222 C C . PHE A 1 432 ? -31.036 -11.082 1.911 1.00 35.94 432 PHE A C 1
ATOM 3224 O O . PHE A 1 432 ? -31.453 -11.783 2.832 1.00 35.94 432 PHE A O 1
ATOM 3231 N N . CYS A 1 433 ? -30.284 -10.004 2.150 1.00 37.09 433 CYS A N 1
ATOM 3232 C CA . CYS A 1 433 ? -29.831 -9.635 3.497 1.00 37.09 433 CYS A CA 1
ATOM 3233 C C . CYS A 1 433 ? -30.469 -8.315 3.953 1.00 37.09 433 CYS A C 1
ATOM 3235 O O . CYS A 1 433 ? -30.247 -7.264 3.367 1.00 37.09 433 CYS A O 1
ATOM 3237 N N . SER A 1 434 ? -31.265 -8.364 5.023 1.00 32.00 434 SER A N 1
ATOM 3238 C CA . SER A 1 434 ? -32.036 -7.236 5.569 1.00 32.00 434 SER A CA 1
ATOM 3239 C C . SER A 1 434 ? -31.245 -6.321 6.519 1.00 32.00 434 SER A C 1
ATOM 3241 O O . SER A 1 434 ? -31.845 -5.693 7.390 1.00 32.00 434 SER A O 1
ATOM 3243 N N . ASN A 1 435 ? -29.913 -6.267 6.416 1.00 43.22 435 ASN A N 1
ATOM 3244 C CA . ASN A 1 435 ? -29.084 -5.454 7.311 1.00 43.22 435 ASN A CA 1
ATOM 3245 C C . ASN A 1 435 ? -28.724 -4.100 6.684 1.00 43.22 435 ASN A C 1
ATOM 3247 O O . ASN A 1 435 ? -28.442 -3.999 5.496 1.00 43.22 435 ASN A O 1
ATOM 3251 N N . VAL A 1 436 ? -28.673 -3.069 7.530 1.00 41.03 436 VAL A N 1
ATOM 3252 C CA . VAL A 1 436 ? -28.452 -1.639 7.217 1.00 41.03 436 VAL A CA 1
ATOM 3253 C C . VAL A 1 436 ? -27.117 -1.344 6.488 1.00 41.03 436 VAL A C 1
ATOM 3255 O O . VAL A 1 436 ? -26.912 -0.242 5.996 1.00 41.03 436 VAL A O 1
ATOM 3258 N N . PHE A 1 437 ? -26.238 -2.341 6.332 1.00 47.56 437 PHE A N 1
ATOM 3259 C CA . PHE A 1 437 ? -24.946 -2.258 5.631 1.00 47.56 437 PHE A CA 1
ATOM 3260 C C . PHE A 1 437 ? -24.969 -2.807 4.185 1.00 47.56 437 PHE A C 1
ATOM 3262 O O . PHE A 1 437 ? -23.922 -2.961 3.560 1.00 47.56 437 PHE A O 1
ATOM 3269 N N . ALA A 1 438 ? -26.153 -3.109 3.639 1.00 56.97 438 ALA A N 1
ATOM 3270 C CA . ALA A 1 438 ? -26.331 -3.752 2.331 1.00 56.97 438 ALA A CA 1
ATOM 3271 C C . ALA A 1 438 ? -26.194 -2.816 1.109 1.00 56.97 438 ALA A C 1
ATOM 3273 O O . ALA A 1 438 ? -26.342 -3.265 -0.027 1.00 56.97 438 ALA A O 1
ATOM 3274 N N . HIS A 1 439 ? -25.920 -1.525 1.300 1.00 65.81 439 HIS A N 1
ATOM 3275 C CA . HIS A 1 439 ? -25.836 -0.561 0.199 1.00 65.81 439 HIS A CA 1
ATOM 3276 C C . HIS A 1 439 ? -24.445 -0.532 -0.463 1.00 65.81 439 HIS A C 1
ATOM 3278 O O . HIS A 1 439 ? -23.436 -0.932 0.133 1.00 65.81 439 HIS A O 1
ATOM 3284 N N . ALA A 1 440 ? -24.398 -0.079 -1.721 1.00 76.56 440 ALA A N 1
ATOM 3285 C CA . ALA A 1 440 ? -23.150 0.271 -2.397 1.00 76.56 440 ALA A CA 1
ATOM 3286 C C . ALA A 1 440 ? -22.363 1.273 -1.547 1.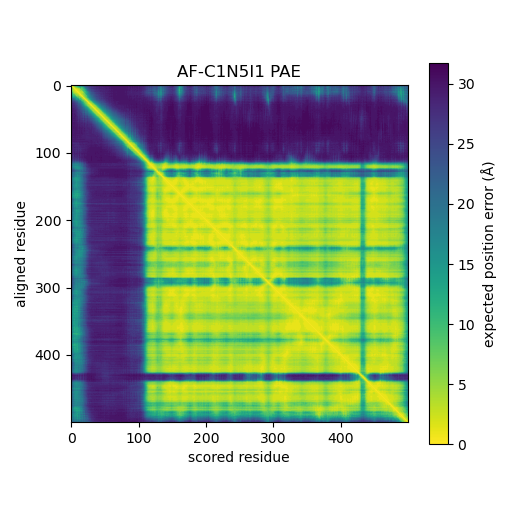00 76.56 440 ALA A C 1
ATOM 3288 O O . ALA A 1 440 ? -22.957 2.113 -0.863 1.00 76.56 440 ALA A O 1
ATOM 3289 N N . TRP A 1 441 ? -21.035 1.197 -1.586 1.00 91.19 441 TRP A N 1
ATOM 3290 C CA . TRP A 1 441 ? -20.225 2.212 -0.927 1.00 91.19 441 TRP A CA 1
ATOM 3291 C C . TRP A 1 441 ? -20.162 3.464 -1.793 1.00 91.19 441 TRP A C 1
ATOM 3293 O O . TRP A 1 441 ? -19.760 3.408 -2.950 1.00 91.19 441 TRP A O 1
ATOM 3303 N N . ASP A 1 442 ? -20.552 4.593 -1.210 1.00 91.75 442 ASP A N 1
ATOM 3304 C CA . ASP A 1 442 ? -20.628 5.883 -1.892 1.00 91.75 442 ASP A CA 1
ATOM 3305 C C . ASP A 1 442 ? -19.322 6.680 -1.726 1.00 91.75 442 ASP A C 1
ATOM 3307 O O . ASP A 1 442 ? -19.294 7.773 -1.160 1.00 91.75 442 ASP A O 1
ATOM 3311 N N . PHE A 1 443 ? -18.203 6.097 -2.153 1.00 94.94 443 PHE A N 1
ATOM 3312 C CA . PHE A 1 443 ? -16.887 6.727 -2.045 1.00 94.94 443 PHE A CA 1
ATOM 3313 C C . PHE A 1 443 ? -16.676 7.818 -3.108 1.00 94.94 443 PHE A C 1
ATOM 3315 O O . PHE A 1 443 ? -17.207 7.749 -4.210 1.00 94.94 443 PHE A O 1
ATOM 3322 N N . GLU A 1 444 ? -15.863 8.820 -2.774 1.00 95.75 444 GLU A N 1
ATOM 3323 C CA . GLU A 1 444 ? -15.367 9.848 -3.711 1.00 95.75 444 GLU A CA 1
ATOM 3324 C C . GLU A 1 444 ? -13.859 9.711 -3.961 1.00 95.75 444 GLU A C 1
ATOM 3326 O O . GLU A 1 444 ? -13.303 10.342 -4.862 1.00 95.75 444 GLU A O 1
ATOM 3331 N N . ARG A 1 445 ? -13.186 8.903 -3.132 1.00 97.31 445 ARG A N 1
ATOM 3332 C CA . ARG A 1 445 ? -11.743 8.688 -3.174 1.00 97.31 445 ARG A CA 1
ATOM 3333 C C . ARG A 1 445 ? -11.355 7.290 -2.722 1.00 97.31 445 ARG A C 1
ATOM 3335 O O . ARG A 1 445 ? -12.001 6.700 -1.850 1.00 97.31 445 ARG A O 1
ATOM 3342 N N . ILE A 1 446 ? -10.253 6.805 -3.283 1.00 98.19 446 ILE A N 1
ATOM 3343 C CA . ILE A 1 446 ? -9.624 5.534 -2.920 1.00 98.19 446 ILE A CA 1
ATOM 3344 C C . ILE A 1 446 ? -8.220 5.800 -2.385 1.00 98.19 446 ILE A C 1
ATOM 3346 O O . ILE A 1 446 ? -7.474 6.596 -2.948 1.00 98.19 446 ILE A O 1
ATOM 3350 N N . VAL A 1 447 ? -7.836 5.117 -1.313 1.00 98.56 447 VAL A N 1
ATOM 3351 C CA . VAL A 1 447 ? -6.482 5.160 -0.759 1.00 98.56 447 VAL A CA 1
ATOM 3352 C C . VAL A 1 447 ? -5.886 3.757 -0.848 1.00 98.56 447 VAL A C 1
ATOM 3354 O O . VAL A 1 447 ? -6.219 2.924 -0.005 1.00 98.56 447 VAL A O 1
ATOM 3357 N N . PRO A 1 448 ? -5.064 3.466 -1.873 1.00 97.94 448 PRO A N 1
ATOM 3358 C CA . PRO A 1 448 ? -4.349 2.197 -1.969 1.00 97.94 448 PRO A CA 1
ATOM 3359 C C . PRO A 1 448 ? -3.136 2.159 -1.034 1.00 97.94 448 PRO A C 1
ATOM 3361 O O . PRO A 1 448 ? -2.675 3.207 -0.568 1.00 97.94 448 PRO A O 1
ATOM 3364 N N . ALA A 1 449 ? -2.568 0.975 -0.791 1.00 96.62 449 ALA A N 1
ATOM 3365 C CA . ALA A 1 449 ? -1.329 0.866 -0.018 1.00 96.62 449 ALA A CA 1
ATOM 3366 C C . ALA A 1 449 ? -0.086 1.240 -0.836 1.00 96.62 449 ALA A C 1
ATOM 3368 O O . ALA A 1 449 ? 0.892 1.714 -0.265 1.00 96.62 449 ALA A O 1
ATOM 3369 N N . HIS A 1 450 ? -0.133 1.076 -2.160 1.00 96.38 450 HIS A N 1
ATOM 3370 C CA . HIS A 1 450 ? 0.995 1.333 -3.052 1.00 96.38 450 HIS A CA 1
ATOM 3371 C C . HIS A 1 450 ? 0.741 2.475 -4.035 1.00 96.38 450 HIS A C 1
ATOM 3373 O O . HIS A 1 450 ? -0.404 2.809 -4.339 1.00 96.38 450 HIS A O 1
ATOM 3379 N N . TRP A 1 451 ? 1.829 3.027 -4.578 1.00 95.94 451 TRP A N 1
ATOM 3380 C CA . TRP A 1 451 ? 1.811 4.025 -5.655 1.00 95.94 451 TRP A CA 1
ATOM 3381 C C . TRP A 1 451 ? 1.111 5.335 -5.264 1.00 95.94 451 TRP A C 1
ATOM 3383 O O . TRP A 1 451 ? 1.317 5.850 -4.162 1.00 95.94 451 TRP A O 1
ATOM 3393 N N . GLU A 1 452 ? 0.332 5.919 -6.174 1.00 96.00 452 GLU A N 1
ATOM 3394 C CA . GLU A 1 452 ? -0.392 7.163 -5.952 1.00 96.00 452 GLU A CA 1
ATOM 3395 C C . GLU A 1 452 ? -1.546 6.982 -4.955 1.00 96.00 452 GLU A C 1
ATOM 3397 O O . GLU A 1 452 ? -2.316 6.027 -5.034 1.00 96.00 452 GLU A O 1
ATOM 3402 N N . GLY A 1 453 ? -1.688 7.922 -4.023 1.00 93.69 453 GLY A N 1
ATOM 3403 C CA . GLY A 1 453 ? -2.792 7.961 -3.072 1.00 93.69 453 GLY A CA 1
ATOM 3404 C C . GLY A 1 453 ? -2.799 9.281 -2.290 1.00 93.69 453 GLY A C 1
ATOM 3405 O O . GLY A 1 453 ? -1.720 9.765 -1.939 1.00 93.69 453 GLY A O 1
ATOM 3406 N N . PRO A 1 454 ? -3.975 9.867 -1.998 1.00 97.12 454 PRO A N 1
ATOM 3407 C CA . PRO A 1 454 ? -5.315 9.414 -2.389 1.00 97.12 454 PRO A CA 1
ATOM 3408 C C . PRO A 1 454 ? -5.570 9.554 -3.901 1.00 97.12 454 PRO A C 1
ATOM 3410 O O . PRO A 1 454 ? -5.004 10.414 -4.569 1.00 97.12 454 PRO A O 1
ATOM 3413 N N . ILE A 1 455 ? -6.442 8.701 -4.432 1.00 97.69 455 ILE A N 1
ATOM 3414 C CA . ILE A 1 455 ? -6.960 8.749 -5.800 1.00 97.69 455 ILE A CA 1
ATOM 3415 C C . ILE A 1 455 ? -8.347 9.393 -5.721 1.00 97.69 455 ILE A C 1
ATOM 3417 O O . ILE A 1 455 ? -9.304 8.758 -5.281 1.00 97.69 455 ILE A O 1
ATOM 3421 N N . GLU A 1 456 ? -8.437 10.668 -6.092 1.00 97.31 456 GLU A N 1
ATOM 3422 C CA . GLU A 1 456 ? -9.673 11.460 -6.041 1.00 97.31 456 GLU A CA 1
ATOM 3423 C C . GLU A 1 456 ? -10.568 11.236 -7.269 1.00 97.31 456 GLU A C 1
ATOM 3425 O O . GLU A 1 456 ? -10.080 10.928 -8.360 1.00 97.31 456 GLU A O 1
ATOM 3430 N N . GLY A 1 457 ? -11.875 11.456 -7.098 1.00 95.12 457 GLY A N 1
ATOM 3431 C CA . GLY A 1 457 ? -12.855 11.461 -8.187 1.00 95.12 457 GLY A CA 1
ATOM 3432 C C . GLY A 1 457 ? -13.150 10.080 -8.770 1.00 95.12 457 GLY A C 1
ATOM 3433 O O . GLY A 1 457 ? -13.567 9.991 -9.920 1.00 95.12 457 GLY A O 1
ATOM 3434 N N . VAL A 1 458 ? -12.911 9.015 -8.002 1.00 94.62 458 VAL A N 1
ATOM 3435 C CA . VAL A 1 458 ? -13.136 7.637 -8.453 1.00 94.62 458 VAL A CA 1
ATOM 3436 C C . VAL A 1 458 ? -14.583 7.242 -8.216 1.00 94.62 458 VAL A C 1
ATOM 3438 O O . VAL A 1 458 ? -15.103 7.412 -7.115 1.00 94.62 458 VAL A O 1
ATOM 3441 N N . SER A 1 459 ? -15.210 6.665 -9.234 1.00 93.50 459 SER A N 1
ATOM 3442 C CA . SER A 1 459 ? -16.570 6.140 -9.181 1.00 93.50 459 SER A CA 1
ATOM 3443 C C . SER A 1 459 ? -16.605 4.612 -9.068 1.00 93.50 459 SER A C 1
ATOM 3445 O O . SER A 1 459 ? -15.617 3.911 -9.295 1.00 93.50 459 SER A O 1
ATOM 3447 N N . ALA A 1 460 ? -17.788 4.071 -8.769 1.00 93.50 460 ALA A N 1
ATOM 3448 C CA . ALA A 1 460 ? -18.052 2.636 -8.850 1.00 93.50 460 ALA A CA 1
ATOM 3449 C C . ALA A 1 460 ? -17.740 2.058 -10.244 1.00 93.50 460 ALA A C 1
ATOM 3451 O O . ALA A 1 460 ? -17.228 0.944 -10.339 1.00 93.50 460 ALA A O 1
ATOM 3452 N N . GLU A 1 461 ? -17.997 2.816 -11.314 1.00 93.94 461 GLU A N 1
ATOM 3453 C CA . GLU A 1 461 ? -17.728 2.374 -12.685 1.00 93.94 461 GLU A CA 1
ATOM 3454 C C . GLU A 1 461 ? -16.228 2.247 -12.963 1.00 93.94 461 GLU A C 1
ATOM 3456 O O . GLU A 1 461 ? -15.809 1.275 -13.581 1.00 93.94 461 GLU A O 1
ATOM 3461 N N . ASP A 1 462 ? -15.396 3.149 -12.438 1.00 95.31 462 ASP A N 1
ATOM 3462 C CA . ASP A 1 462 ? -13.940 3.060 -12.608 1.00 95.31 462 ASP A CA 1
ATOM 3463 C C . ASP A 1 462 ? -13.377 1.767 -11.999 1.00 95.31 462 ASP A C 1
ATOM 3465 O O . ASP A 1 462 ? -12.514 1.117 -12.594 1.00 95.31 462 ASP A O 1
ATOM 3469 N N . ILE A 1 463 ? -13.910 1.338 -10.846 1.00 96.19 463 ILE A N 1
ATOM 3470 C CA . ILE A 1 463 ? -13.572 0.033 -10.257 1.00 96.19 463 ILE A CA 1
ATOM 3471 C C . ILE A 1 463 ? -14.033 -1.097 -11.181 1.00 96.19 463 ILE A C 1
ATOM 3473 O O . ILE A 1 463 ? -13.257 -2.009 -11.465 1.00 96.19 463 ILE A O 1
ATOM 3477 N N . ARG A 1 464 ? -15.272 -1.055 -11.688 1.00 94.62 464 ARG A N 1
ATOM 3478 C CA . ARG A 1 464 ? -15.773 -2.091 -12.609 1.00 94.62 464 ARG A CA 1
ATOM 3479 C C . ARG A 1 464 ? -14.909 -2.185 -13.865 1.00 94.62 464 ARG A C 1
ATOM 3481 O O . ARG A 1 464 ? -14.577 -3.293 -14.278 1.00 94.62 464 ARG A O 1
ATOM 3488 N N . VAL A 1 465 ? -14.466 -1.055 -14.414 1.00 94.81 465 VAL A N 1
ATOM 3489 C CA . VAL A 1 465 ? -13.534 -1.004 -15.547 1.00 94.81 465 VAL A CA 1
ATOM 3490 C C . VAL A 1 465 ? -12.185 -1.631 -15.187 1.00 94.81 465 VAL A C 1
ATOM 3492 O O . VAL A 1 465 ? -11.698 -2.454 -15.960 1.00 94.81 465 VAL A O 1
ATOM 3495 N N . ALA A 1 466 ? -11.612 -1.331 -14.016 1.00 95.94 466 ALA A N 1
ATOM 3496 C CA . ALA A 1 466 ? -10.351 -1.934 -13.560 1.00 95.94 466 ALA A CA 1
ATOM 3497 C C . ALA A 1 466 ? -10.447 -3.464 -13.365 1.00 95.94 466 ALA A C 1
ATOM 3499 O O . ALA A 1 466 ? -9.455 -4.184 -13.501 1.00 95.94 466 ALA A O 1
ATOM 3500 N N . PHE A 1 467 ? -11.647 -3.979 -13.077 1.00 96.12 467 PHE A N 1
ATOM 3501 C CA . PHE A 1 467 ? -11.920 -5.403 -12.862 1.00 96.12 467 PHE A CA 1
ATOM 3502 C C . PHE A 1 467 ? -12.635 -6.105 -14.030 1.00 96.12 467 PHE A C 1
ATOM 3504 O O . PHE A 1 467 ? -12.906 -7.305 -13.938 1.00 96.12 467 PHE A O 1
ATOM 3511 N N . ARG A 1 468 ? -12.893 -5.424 -15.158 1.00 94.44 468 ARG A N 1
ATOM 3512 C CA . ARG A 1 468 ? -13.648 -5.982 -16.304 1.00 94.44 468 ARG A CA 1
ATOM 3513 C C . ARG A 1 468 ? -13.021 -7.241 -16.904 1.00 94.44 468 ARG A C 1
ATOM 3515 O O . ARG A 1 468 ? -13.703 -8.051 -17.522 1.00 94.44 468 ARG A O 1
ATOM 3522 N N . TRP A 1 469 ? -11.724 -7.441 -16.679 1.00 93.62 469 TRP A N 1
ATOM 3523 C CA . TRP A 1 469 ? -11.013 -8.652 -17.077 1.00 93.62 469 TRP A CA 1
ATOM 3524 C C . TRP A 1 469 ? -11.568 -9.937 -16.444 1.00 93.62 469 TRP A C 1
ATOM 3526 O O . TRP A 1 469 ? -11.305 -11.030 -16.940 1.00 93.62 469 TRP A O 1
ATOM 3536 N N . LEU A 1 470 ? -12.335 -9.827 -15.354 1.00 92.44 470 LEU A N 1
ATOM 3537 C CA . LEU A 1 470 ? -13.050 -10.956 -14.761 1.00 92.44 470 LEU A CA 1
ATOM 3538 C C . LEU A 1 470 ? -14.158 -11.486 -15.676 1.00 92.44 470 LEU A C 1
ATOM 3540 O O . LEU A 1 470 ? -14.551 -12.642 -15.519 1.00 92.44 470 LEU A O 1
ATOM 3544 N N . GLU A 1 471 ? -14.704 -10.655 -16.568 1.00 90.56 471 GLU A N 1
ATOM 3545 C CA . GLU A 1 471 ? -15.731 -11.025 -17.550 1.00 90.56 471 GLU A CA 1
ATOM 3546 C C . GLU A 1 471 ? -15.109 -11.713 -18.762 1.00 90.56 471 GLU A C 1
ATOM 3548 O O . GLU A 1 471 ? -15.586 -12.763 -19.191 1.00 90.56 471 GLU A O 1
ATOM 3553 N N . ASP A 1 472 ? -14.013 -11.142 -19.255 1.00 88.38 472 ASP A N 1
ATOM 3554 C CA . ASP A 1 472 ? -13.198 -11.668 -20.339 1.00 88.38 472 ASP A CA 1
ATOM 3555 C C . ASP A 1 472 ? -11.739 -11.263 -20.094 1.00 88.38 472 ASP A C 1
ATOM 3557 O O . ASP A 1 472 ? -11.405 -10.078 -20.056 1.00 88.38 472 ASP A O 1
ATOM 3561 N N . PHE A 1 473 ? -10.856 -12.254 -19.948 1.00 83.75 473 PHE A N 1
ATOM 3562 C CA . PHE A 1 473 ? -9.438 -12.046 -19.643 1.00 83.75 473 PHE A CA 1
ATOM 3563 C C . PHE A 1 473 ? -8.680 -11.251 -20.716 1.00 83.75 473 PHE A C 1
ATOM 3565 O O . PHE A 1 473 ? -7.587 -10.760 -20.423 1.00 83.75 473 PHE A O 1
ATOM 3572 N N . SER A 1 474 ? -9.237 -11.114 -21.925 1.00 85.00 474 SER A N 1
ATOM 3573 C CA . SER A 1 474 ? -8.685 -10.273 -22.992 1.00 85.00 474 SER A CA 1
ATOM 3574 C C . SER A 1 474 ? -8.961 -8.776 -22.798 1.00 85.00 474 SER A C 1
ATOM 3576 O O . SER A 1 474 ? -8.304 -7.944 -23.427 1.00 85.00 474 SER A O 1
ATOM 3578 N N . LEU A 1 475 ? -9.896 -8.413 -21.914 1.00 87.62 475 LEU A N 1
ATOM 3579 C CA . LEU A 1 475 ? -10.198 -7.025 -21.590 1.00 87.62 475 LEU A CA 1
ATOM 3580 C C . LEU A 1 475 ? -9.164 -6.435 -20.628 1.00 87.62 475 LEU A C 1
ATOM 3582 O O . LEU A 1 475 ? -8.589 -7.113 -19.773 1.00 87.62 475 LEU A O 1
ATOM 3586 N N . ASP A 1 476 ? -8.968 -5.124 -20.768 1.00 84.56 476 ASP A N 1
ATOM 3587 C CA . ASP A 1 476 ? -7.924 -4.372 -20.070 1.00 84.56 476 ASP A CA 1
ATOM 3588 C C . ASP A 1 476 ? -6.531 -5.024 -20.163 1.00 84.56 476 ASP A C 1
ATOM 3590 O O . ASP A 1 476 ? -5.933 -5.346 -19.135 1.00 84.56 476 ASP A O 1
ATOM 3594 N N . PRO A 1 477 ? -6.031 -5.328 -21.372 1.00 86.69 477 PRO A N 1
ATOM 3595 C CA . PRO A 1 477 ? -4.796 -6.079 -21.501 1.00 86.69 477 PRO A CA 1
ATOM 3596 C C . PRO A 1 477 ? -3.600 -5.239 -21.045 1.00 86.69 477 PRO A C 1
ATOM 3598 O O . PRO A 1 477 ? -3.480 -4.061 -21.383 1.00 86.69 477 PRO A O 1
ATOM 3601 N N . PHE A 1 478 ? -2.694 -5.888 -20.322 1.00 90.62 478 PHE A N 1
ATOM 3602 C CA . PHE A 1 478 ? -1.310 -5.441 -20.189 1.00 90.62 478 PHE A CA 1
ATOM 3603 C C . PHE A 1 478 ? -0.489 -5.977 -21.373 1.00 90.62 478 PHE A C 1
ATOM 3605 O O . PHE A 1 478 ? -0.918 -6.960 -21.992 1.00 90.62 478 PHE A O 1
ATOM 3612 N N . PRO A 1 479 ? 0.677 -5.385 -21.695 1.00 90.25 479 PRO A N 1
ATOM 3613 C CA . PRO A 1 479 ? 1.570 -5.921 -22.717 1.00 90.25 479 PRO A CA 1
ATOM 3614 C C . PRO A 1 479 ? 1.833 -7.417 -22.488 1.00 90.25 479 PRO A C 1
ATOM 3616 O O . PRO A 1 479 ? 2.307 -7.838 -21.431 1.00 90.25 479 PRO A O 1
ATOM 3619 N N . GLU A 1 480 ? 1.477 -8.251 -23.470 1.00 87.38 480 GLU A N 1
ATOM 3620 C CA . GLU A 1 480 ? 1.493 -9.714 -23.314 1.00 87.38 480 GLU A CA 1
ATOM 3621 C C . GLU A 1 480 ? 2.897 -10.231 -22.967 1.00 87.38 480 GLU A C 1
ATOM 3623 O O . GLU A 1 480 ? 3.063 -11.168 -22.185 1.00 87.38 480 GLU A O 1
ATOM 3628 N N . ALA A 1 481 ? 3.921 -9.609 -23.544 1.00 86.94 481 ALA A N 1
ATOM 3629 C CA . ALA A 1 481 ? 5.303 -10.002 -23.353 1.00 86.94 481 ALA A CA 1
ATOM 3630 C C . ALA A 1 481 ? 5.845 -9.633 -21.959 1.00 86.94 481 ALA A C 1
ATOM 3632 O O . ALA A 1 481 ? 6.588 -10.441 -21.397 1.00 86.94 481 ALA A O 1
ATOM 3633 N N . ASP A 1 482 ? 5.405 -8.520 -21.358 1.00 88.31 482 ASP A N 1
ATOM 3634 C CA . ASP A 1 482 ? 5.687 -8.200 -19.948 1.00 88.31 482 ASP A CA 1
ATOM 3635 C C . ASP A 1 482 ? 5.061 -9.242 -19.007 1.00 88.31 482 ASP A C 1
ATOM 3637 O O . ASP A 1 482 ? 5.688 -9.718 -18.059 1.00 88.31 482 ASP A O 1
ATOM 3641 N N . MET A 1 483 ? 3.835 -9.675 -19.314 1.00 85.56 483 MET A N 1
ATOM 3642 C CA . MET A 1 483 ? 3.118 -10.684 -18.526 1.00 85.56 483 MET A CA 1
ATOM 3643 C C . MET A 1 483 ? 3.685 -12.101 -18.690 1.00 85.56 483 MET A C 1
ATOM 3645 O O . MET A 1 483 ? 3.490 -12.956 -17.822 1.00 85.56 483 MET A O 1
ATOM 3649 N N . ARG A 1 484 ? 4.385 -12.378 -19.798 1.00 84.38 484 ARG A N 1
ATOM 3650 C CA . ARG A 1 484 ? 4.800 -13.732 -20.200 1.00 84.38 484 ARG A CA 1
ATOM 3651 C C . ARG A 1 484 ? 5.788 -14.377 -19.235 1.00 84.38 484 ARG A C 1
ATOM 3653 O O . ARG A 1 484 ? 5.749 -15.594 -19.043 1.00 84.38 484 ARG A O 1
ATOM 3660 N N . ARG A 1 485 ? 6.724 -13.595 -18.689 1.00 80.50 485 ARG A N 1
ATOM 3661 C CA . ARG A 1 485 ? 7.795 -14.132 -17.835 1.00 80.50 485 ARG A CA 1
ATOM 3662 C C . ARG A 1 485 ? 7.305 -14.329 -16.407 1.00 80.50 485 ARG A C 1
ATOM 3664 O O . ARG A 1 485 ? 7.573 -15.388 -15.835 1.00 80.50 485 ARG A O 1
ATOM 3671 N N . GLY A 1 486 ? 6.566 -13.364 -15.854 1.00 75.56 486 GLY A N 1
ATOM 3672 C CA . GLY A 1 486 ? 6.080 -13.409 -14.472 1.00 75.56 486 GLY A CA 1
ATOM 3673 C C . GLY A 1 486 ? 7.182 -13.866 -13.509 1.00 75.56 486 GLY A C 1
ATOM 3674 O O . GLY A 1 486 ? 8.329 -13.467 -13.639 1.00 75.56 486 GLY A O 1
ATOM 3675 N N . LEU A 1 487 ? 6.890 -14.796 -12.598 1.00 71.31 487 LEU A N 1
ATOM 3676 C CA . LEU A 1 487 ? 7.899 -15.350 -11.676 1.00 71.31 487 LEU A CA 1
ATOM 3677 C C . LEU A 1 487 ? 8.712 -16.535 -12.242 1.00 71.31 487 LEU A C 1
ATOM 3679 O O . LEU A 1 487 ? 9.541 -17.108 -11.529 1.00 71.31 487 LEU A O 1
ATOM 3683 N N . LYS A 1 488 ? 8.508 -16.933 -13.505 1.00 73.62 488 LYS A N 1
ATOM 3684 C CA . LYS A 1 488 ? 9.142 -18.131 -14.088 1.00 73.62 488 LYS A CA 1
ATOM 3685 C C . LYS A 1 488 ? 10.678 -18.114 -14.028 1.00 73.62 488 LYS A C 1
ATOM 3687 O O . LYS A 1 488 ? 11.238 -19.139 -13.638 1.00 73.62 488 LYS A O 1
ATOM 3692 N N . PRO A 1 489 ? 11.380 -17.001 -14.331 1.00 72.31 489 PRO A N 1
ATOM 3693 C CA . PRO A 1 489 ? 12.842 -16.970 -14.247 1.00 72.31 489 PRO A CA 1
ATOM 3694 C C . PRO A 1 489 ? 13.379 -17.314 -12.852 1.00 72.31 489 PRO A C 1
ATOM 3696 O O . PRO A 1 489 ? 14.435 -17.936 -12.726 1.00 72.31 489 PRO A O 1
ATOM 3699 N N . ILE A 1 490 ? 12.634 -16.956 -11.804 1.00 64.25 490 ILE A N 1
ATOM 3700 C CA . ILE A 1 490 ? 12.982 -17.278 -10.419 1.00 64.25 4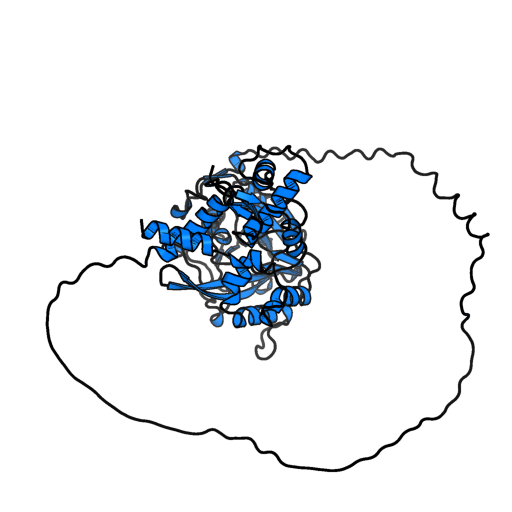90 ILE A CA 1
ATOM 3701 C C . ILE A 1 490 ? 12.780 -18.766 -10.165 1.00 64.25 490 ILE A C 1
ATOM 3703 O O . ILE A 1 490 ? 13.691 -19.423 -9.669 1.00 64.25 490 ILE A O 1
ATOM 3707 N N . ALA A 1 491 ? 11.619 -19.311 -10.536 1.00 61.72 491 ALA A N 1
ATOM 3708 C CA . ALA A 1 491 ? 11.330 -20.734 -10.370 1.00 61.72 491 ALA A CA 1
ATOM 3709 C C . ALA A 1 491 ? 12.393 -21.615 -11.056 1.00 61.72 491 ALA A C 1
ATOM 3711 O O . ALA A 1 491 ? 12.917 -22.551 -10.448 1.00 61.72 491 ALA A O 1
ATOM 3712 N N . ASP A 1 492 ? 12.789 -21.262 -12.282 1.00 66.75 492 ASP A N 1
ATOM 3713 C CA . ASP A 1 492 ? 13.804 -21.986 -13.052 1.00 66.75 492 ASP A CA 1
ATOM 3714 C C . ASP A 1 492 ? 15.202 -21.916 -12.407 1.00 66.75 492 ASP A C 1
ATOM 3716 O O . ASP A 1 492 ? 15.972 -22.881 -12.476 1.00 66.75 492 ASP A O 1
ATOM 3720 N N . ALA A 1 493 ? 15.550 -20.790 -11.775 1.00 56.66 493 ALA A N 1
ATOM 3721 C CA . ALA A 1 493 ? 16.829 -20.622 -11.087 1.00 56.66 493 ALA A CA 1
ATOM 3722 C C . ALA A 1 493 ? 16.937 -21.516 -9.842 1.00 56.66 493 ALA A C 1
ATOM 3724 O O . ALA A 1 493 ? 17.994 -22.092 -9.589 1.00 56.66 493 ALA A O 1
ATOM 3725 N N . VAL A 1 494 ? 15.841 -21.687 -9.102 1.00 49.75 494 VAL A N 1
ATOM 3726 C CA . VAL A 1 494 ? 15.812 -22.527 -7.895 1.00 49.75 494 VAL A CA 1
ATOM 3727 C C . VAL A 1 494 ? 15.954 -24.002 -8.243 1.00 49.75 494 VAL A C 1
ATOM 3729 O O . VAL A 1 494 ? 16.781 -24.695 -7.658 1.00 49.75 494 VAL A O 1
ATOM 3732 N N . VAL A 1 495 ? 15.230 -24.469 -9.264 1.00 43.34 495 VAL A N 1
ATOM 3733 C CA . VAL A 1 495 ? 15.306 -25.866 -9.726 1.00 43.34 495 VAL A CA 1
ATOM 3734 C C . VAL A 1 495 ? 16.716 -26.240 -10.200 1.00 43.34 495 VAL A C 1
ATOM 3736 O O . VAL A 1 495 ? 17.118 -27.398 -10.097 1.00 43.34 495 VAL A O 1
ATOM 3739 N N . LYS A 1 496 ? 17.486 -25.280 -10.726 1.00 40.25 496 LYS A N 1
ATOM 3740 C CA . LYS A 1 496 ? 18.884 -25.508 -11.121 1.00 40.25 496 LYS A CA 1
ATOM 3741 C C . LYS A 1 496 ? 19.827 -25.637 -9.926 1.00 40.25 496 LYS A C 1
ATOM 3743 O O . LYS A 1 496 ? 20.786 -26.392 -10.034 1.00 40.25 496 LYS A O 1
ATOM 3748 N N . ILE A 1 497 ? 19.559 -24.935 -8.823 1.00 41.94 497 ILE A N 1
ATOM 3749 C CA . ILE A 1 497 ? 20.351 -25.032 -7.588 1.00 41.94 497 ILE A CA 1
ATOM 3750 C C . ILE A 1 497 ? 20.115 -26.384 -6.906 1.00 41.94 497 ILE A C 1
ATOM 3752 O O . ILE A 1 497 ? 21.078 -27.008 -6.494 1.00 41.94 497 ILE A O 1
ATOM 3756 N N . ASP A 1 498 ? 18.878 -26.889 -6.878 1.00 34.41 498 ASP A N 1
ATOM 3757 C CA . ASP A 1 498 ? 18.565 -28.203 -6.280 1.00 34.41 498 ASP A CA 1
ATOM 3758 C C . ASP A 1 498 ? 19.118 -29.402 -7.085 1.00 34.41 498 ASP A C 1
ATOM 3760 O O . ASP A 1 498 ? 19.102 -30.540 -6.613 1.00 34.41 498 ASP A O 1
ATOM 3764 N N . ARG A 1 499 ? 19.572 -29.176 -8.326 1.00 36.00 499 ARG A N 1
ATOM 3765 C CA . ARG A 1 499 ? 20.131 -30.208 -9.223 1.00 36.00 499 ARG A CA 1
ATOM 3766 C C . ARG A 1 499 ? 21.658 -30.172 -9.343 1.00 36.00 499 ARG A C 1
ATOM 3768 O O . ARG A 1 499 ? 22.204 -31.047 -10.019 1.00 36.00 499 ARG A O 1
ATOM 3775 N N . ALA A 1 500 ? 22.311 -29.168 -8.763 1.00 40.09 500 ALA A N 1
ATOM 3776 C CA . ALA A 1 500 ? 23.765 -29.024 -8.706 1.00 40.09 500 ALA A CA 1
ATOM 3777 C C . ALA A 1 500 ? 24.274 -29.478 -7.335 1.00 40.09 500 ALA A C 1
ATOM 3779 O O . ALA A 1 500 ? 25.377 -30.068 -7.301 1.00 40.09 500 ALA A O 1
#

Foldseek 3Di:
DFPLLVLLLVVVLVVQLLVPVLPDDDDDDDDDDDDDDDDDDDDDDDDDDDDDDDDDDDDDDDDDDDDDDDDDDDDDDDDDDDDDDPPVPPPVPPDPPPDPDDDPPPPPPPPPPPPPDQQLFWDAQPPPCVCLVPQGTDGWDWDWADPDALFKIKIWTWDDRPLFTWIFIWMWGQAPVQEIAIFQQAGLGNNSVCCQAPVRPRHPYHAEYEQFWLPCRSQQCLQVVCVSVVNHAYEYEAQHADPPDGDDCCRRNVDDHQFHDDDVVRNGPPHDDDPCCVQKPKDKQWWAWDQRSNDTGITIGIWIAGQVQLEIEGEQQKDAAALDDDPRRDQQSLQCQLDQKNPDDRDDRDPVSSSSSSLSSLLCVLLVCALQWADDPPDPSMTGGDPPSVVLSVLRHPAMANRNLCVPPIRVNCLPSNVVRLCCQAAFQDDPDPDPRRGHRRHQWYAYRIHDPTDGRDHSVSSCQNSVCSVPVPRSDRDVSSNVCRSVVSNVVSVVVSVD

Secondary structure (DSSP, 8-state):
---HHHHHHHHHHHHHHTTTGGG--------------------------------------------------------------TTSTTSSSSSSSS------------PPPP---HHHHEEE--S-GGGHHHHSEEE---EEEEEETTTEEEEEEEEEETTEEEEEEEEEEE-TTSEEEEES-----HHHHHHHHHSSSS--EEEEEEE-BS-GGGTTTHHHHHHHSTTPEEEE-SS---SSS---HHHHTSS--SEE-S-GGGT---BPPPTTTTTEEEEEEEEEEEEETTEEEEEEEEEEEETTTTEEE-SSS-EEB-SSPPTT--HHHHHHHT-SBTTSPPPP--HHHHHHHHHHHHHHHHHSS-TTEEEPTT-TT-EEEPTTHHHHHHHHBTSEE--HHIIIIIGGGSHHHHHHHHHHHHHB--SS--STT-BPP--SEEE-SBSS-SEES--HHHHHHHHGGGT-TTSSPPPHHHHHHTTHHHHHHHHHHTT-

pLDDT: mean 75.66, std 27.0, range [24.62, 98.88]